Protein AF-0000000080793232 (afdb_homodimer)

Organism: Encephalitozoon cuniculi (strain GB-M1) (NCBI:txid284813)

InterPro domains:
  IPR002347 Short-chain dehydrogenase/reductase SDR [PF00106] (10-170)
  IPR002347 Short-chain dehydrogenase/reductase SDR [PR00081] (10-27)
  IPR002347 Short-chain dehydrogenase/reductase SDR [PR00081] (66-77)
  IPR002347 Short-chain dehydrogenase/reductase SDR [PR00081] (133-152)
  IPR020904 Short-chain dehydrogenase/reductase, conserved site [PS00061] (120-148)
  IPR036291 NAD(P)-binding domain superfamily [SSF51735] (4-227)

Foldseek 3Di:
DDFDQLAAFEEEFEPLQFFLNVLLVVVSVVSHHQYEYEEQDPRNDDDPSYDYDRDDQLVDDDQDPDAGAEYELEDAAFPEQAAPVRDDPVRLVSRCCTLAVSLVCCVVRHHYQEYEYEAALLCLDAAHRGRSNNVSRVVVVVVLVVCVVVPRHYAYEHEYAAPTPRHPQWDDPPHHHSNVVSVVRVVCNNVSHRYYYVVNVSVVVSVVLVVDDPVVNVVVSVVVCCVGNVPPPPVD/DDADQLAAFEEEFEPLQFFLNVLLVVVSVVSHHQYEYEEQDPRNDDDPSYDYDRDDQLVDDDQDPDAGAEYELEDAAFPEQAAPVRDDPVRLVSRCCTLAVSLVCCVVRHHYQEYEYEAALLCLDAAHRGRSNNVSRVVVVVVLVVCVVVPRHYAYEHEYAAPTPRHPQWDDPPHHHSNVVSVVRSVCNNVSHRYYYVVNVSVVVSVVLVVDDPVVNVVVSVVVCCVGNVPPPPVD

pLDDT: mean 91.76, std 12.36, range [26.23, 98.94]

Nearest PDB structures (foldseek):
  8g93-assembly1_B  TM=8.565E-01  e=2.457E-15  Canis lupus familiaris
  4nbt-assembly1_D  TM=8.460E-01  e=1.027E-12  Acholeplasma laidlawii PG-8A
  2dtd-assembly1_A  TM=7.980E-01  e=2.150E-10  Thermoplasma acidophilum
  4hxy-assembly1_A  TM=6.894E-01  e=1.545E-08  Streptomyces sp. HK803
  6jh7-assembly1_B-2  TM=6.303E-01  e=7.923E-08  Microcystis aeruginosa FACHB-905 = DIANCHI905

Solvent-accessible surface area (backbone atoms only — not comparable to full-atom values): 24377 Å² total; per-residue (Å²): 102,73,63,46,72,50,56,76,32,36,32,37,30,31,37,27,59,48,54,46,28,26,35,35,49,54,52,39,45,74,48,43,19,36,34,39,30,33,23,63,59,73,81,73,74,89,50,95,47,49,47,75,44,75,41,50,66,83,84,44,82,79,88,56,82,66,70,25,50,31,35,38,48,46,49,65,65,59,93,46,87,44,47,72,88,74,51,51,69,66,58,55,49,52,40,45,42,36,42,40,48,44,55,53,47,48,69,71,60,42,50,60,67,29,44,32,41,56,56,34,55,47,29,70,49,34,38,60,26,34,22,68,50,13,8,33,31,16,21,51,54,23,28,50,44,5,40,44,67,65,67,47,54,49,29,39,34,22,40,51,57,49,70,34,78,65,53,66,83,52,63,55,97,72,49,35,56,30,55,59,53,25,54,49,52,52,50,35,45,35,67,18,46,53,66,46,43,42,64,59,66,54,50,60,49,50,29,50,51,62,62,41,56,66,72,58,41,53,50,51,50,52,51,52,44,50,66,38,56,52,73,62,66,67,81,104,102,72,62,47,71,51,57,76,31,36,33,37,30,33,37,27,61,48,53,45,28,27,35,36,49,54,53,40,45,74,49,42,19,37,34,39,30,33,22,64,60,73,81,73,74,88,53,96,47,50,47,76,43,74,42,51,67,82,82,44,83,79,90,56,82,66,70,24,49,31,35,39,48,46,47,63,67,60,93,45,87,45,46,73,88,74,50,51,70,68,57,55,50,51,40,45,43,37,43,39,48,44,55,54,46,47,68,72,60,42,50,58,65,31,43,32,40,56,57,33,54,47,29,71,50,34,39,61,26,34,24,68,50,14,9,32,33,17,19,51,53,23,28,48,45,5,40,45,67,65,67,48,56,49,29,39,35,23,40,52,58,48,70,36,78,68,53,66,83,52,64,56,98,73,50,33,56,31,56,59,53,25,53,49,52,52,50,34,44,36,66,18,45,53,66,43,43,42,64,60,67,54,50,61,49,50,28,52,50,62,62,41,57,66,71,57,41,52,52,51,50,53,50,50,43,48,68,38,56,51,72,62,67,69,81,105

Structure (mmCIF, N/CA/C/O backbone):
data_AF-0000000080793232-model_v1
#
loop_
_entity.id
_entity.type
_entity.pdbx_description
1 polymer 'Putative OXIDOREDUCTASE OF THE SHORT CHAIN DEHYDROGENASE/REDUCTASE FAMILY'
#
loop_
_atom_site.group_PDB
_atom_site.id
_atom_site.type_symbol
_atom_site.label_atom_id
_atom_site.label_alt_id
_atom_site.label_comp_id
_atom_site.label_asym_id
_atom_site.label_entity_id
_atom_site.label_seq_id
_atom_site.pdbx_PDB_ins_code
_atom_site.Cartn_x
_atom_site.Cartn_y
_atom_site.Cartn_z
_atom_site.occupancy
_atom_site.B_iso_or_equiv
_atom_site.auth_seq_id
_atom_site.auth_comp_id
_atom_site.auth_asym_id
_atom_site.auth_atom_id
_atom_site.pdbx_PDB_model_num
ATOM 1 N N . MET A 1 1 ? -6.949 -24.016 1.06 1 70.25 1 MET A N 1
ATOM 2 C CA . MET A 1 1 ? -7.164 -23.75 -0.358 1 70.25 1 MET A CA 1
ATOM 3 C C . MET A 1 1 ? -7.043 -25.016 -1.183 1 70.25 1 MET A C 1
ATOM 5 O O . MET A 1 1 ? -6.512 -26.031 -0.705 1 70.25 1 MET A O 1
ATOM 9 N N . ALA A 1 2 ? -7.566 -24.938 -2.381 1 77.44 2 ALA A N 1
ATOM 10 C CA . ALA A 1 2 ? -7.594 -26.141 -3.215 1 77.44 2 ALA A CA 1
ATOM 11 C C . ALA A 1 2 ? -6.184 -26.531 -3.66 1 77.44 2 ALA A C 1
ATOM 13 O O . ALA A 1 2 ? -5.371 -25.672 -3.988 1 77.44 2 ALA A O 1
ATOM 14 N N . LYS A 1 3 ? -5.93 -27.75 -3.451 1 87.12 3 LYS A N 1
ATOM 15 C CA . LYS A 1 3 ? -4.695 -28.281 -4.02 1 87.12 3 LYS A CA 1
ATOM 16 C C . LYS A 1 3 ? -4.742 -28.281 -5.543 1 87.12 3 LYS A C 1
ATOM 18 O O . LYS A 1 3 ? -5.812 -28.422 -6.137 1 87.12 3 LYS A O 1
ATOM 23 N N . ILE A 1 4 ? -3.605 -28.016 -6.121 1 92.38 4 ILE A N 1
ATOM 24 C CA . ILE A 1 4 ? -3.549 -27.938 -7.578 1 92.38 4 ILE A CA 1
ATOM 25 C C . ILE A 1 4 ? -2.496 -28.922 -8.102 1 92.38 4 ILE A C 1
ATOM 27 O O . ILE A 1 4 ? -1.393 -29 -7.555 1 92.38 4 ILE A O 1
ATOM 31 N N . ASN A 1 5 ? -2.912 -29.688 -8.984 1 95.25 5 ASN A N 1
ATOM 32 C CA . ASN A 1 5 ? -1.962 -30.391 -9.844 1 95.25 5 ASN A CA 1
ATOM 33 C C . ASN A 1 5 ? -1.658 -29.609 -11.109 1 95.25 5 ASN A C 1
ATOM 35 O O . ASN A 1 5 ? -2.561 -29.328 -11.898 1 95.25 5 ASN A O 1
ATOM 39 N N . PHE A 1 6 ? -0.386 -29.328 -11.336 1 97.88 6 PHE A N 1
ATOM 40 C CA . PHE A 1 6 ? -0.015 -28.391 -12.391 1 97.88 6 PHE A CA 1
ATOM 41 C C . PHE A 1 6 ? -0.109 -29.047 -13.766 1 97.88 6 PHE A C 1
ATOM 43 O O . PHE A 1 6 ? -0.155 -28.359 -14.781 1 97.88 6 PHE A O 1
ATOM 50 N N . ALA A 1 7 ? -0.011 -30.406 -13.758 1 97.62 7 ALA A N 1
ATOM 51 C CA . ALA A 1 7 ? -0.054 -31.078 -15.047 1 97.62 7 ALA A CA 1
ATOM 52 C C . ALA A 1 7 ? -1.317 -30.719 -15.82 1 97.62 7 ALA A C 1
ATOM 54 O O . ALA A 1 7 ? -2.432 -30.891 -15.32 1 97.62 7 ALA A O 1
ATOM 55 N N . GLY A 1 8 ? -1.143 -30.156 -17 1 97.94 8 GLY A N 1
ATOM 56 C CA . GLY A 1 8 ? -2.256 -29.828 -17.891 1 97.94 8 GLY A CA 1
ATOM 57 C C . GLY A 1 8 ? -2.916 -28.516 -17.547 1 97.94 8 GLY A C 1
ATOM 58 O O . GLY A 1 8 ? -3.91 -28.125 -18.172 1 97.94 8 GLY A O 1
ATOM 59 N N . THR A 1 9 ? -2.42 -27.781 -16.562 1 98.12 9 THR A N 1
ATOM 60 C CA . THR A 1 9 ? -2.992 -26.5 -16.172 1 98.12 9 THR A CA 1
ATOM 61 C C . THR A 1 9 ? -2.447 -25.375 -17.047 1 98.12 9 THR A C 1
ATOM 63 O O . THR A 1 9 ? -1.353 -25.484 -17.609 1 98.12 9 THR A O 1
ATOM 66 N N . THR A 1 10 ? -3.232 -24.328 -17.266 1 98.62 10 THR A N 1
ATOM 67 C CA . THR A 1 10 ? -2.814 -23.109 -17.938 1 98.62 10 THR A CA 1
ATOM 68 C C . THR A 1 10 ? -2.436 -22.031 -16.938 1 98.62 10 THR A C 1
ATOM 70 O O . THR A 1 10 ? -3.246 -21.656 -16.078 1 98.62 10 THR A O 1
ATOM 73 N N . VAL A 1 11 ? -1.214 -21.547 -17.031 1 98.81 11 VAL A N 1
ATOM 74 C CA . VAL A 1 11 ? -0.696 -20.625 -16.031 1 98.81 11 VAL A CA 1
ATOM 75 C C . VAL A 1 11 ? -0.199 -19.344 -16.719 1 98.81 11 VAL A C 1
ATOM 77 O O . VAL A 1 11 ? 0.45 -19.422 -17.766 1 98.81 11 VAL A O 1
ATOM 80 N N . CYS A 1 12 ? -0.581 -18.188 -16.188 1 98.69 12 CYS A N 1
ATOM 81 C CA . CYS A 1 12 ? -0.038 -16.906 -16.578 1 98.69 12 CYS A CA 1
ATOM 82 C C . CYS A 1 12 ? 1.085 -16.469 -15.648 1 98.69 12 CYS A C 1
ATOM 84 O O . CYS A 1 12 ? 0.929 -16.5 -14.422 1 98.69 12 CYS A O 1
ATOM 86 N N . VAL A 1 13 ? 2.227 -16.125 -16.203 1 98.75 13 VAL A N 1
ATOM 87 C CA . VAL A 1 13 ? 3.346 -15.617 -15.422 1 98.75 13 VAL A CA 1
ATOM 88 C C . VAL A 1 13 ? 3.791 -14.266 -15.984 1 98.75 13 VAL A C 1
ATOM 90 O O . VAL A 1 13 ? 4.199 -14.172 -17.141 1 98.75 13 VAL A O 1
ATOM 93 N N . THR A 1 14 ? 3.709 -13.227 -15.195 1 98.44 14 THR A N 1
ATOM 94 C CA . THR A 1 14 ? 4.281 -11.953 -15.609 1 98.44 14 THR A CA 1
ATOM 95 C C . THR A 1 14 ? 5.746 -11.859 -15.203 1 98.44 14 THR A C 1
ATOM 97 O O . THR A 1 14 ? 6.137 -12.344 -14.141 1 98.44 14 THR A O 1
ATOM 100 N N . GLY A 1 15 ? 6.543 -11.172 -16.016 1 96.12 15 GLY A N 1
ATOM 101 C CA . GLY A 1 15 ? 7.96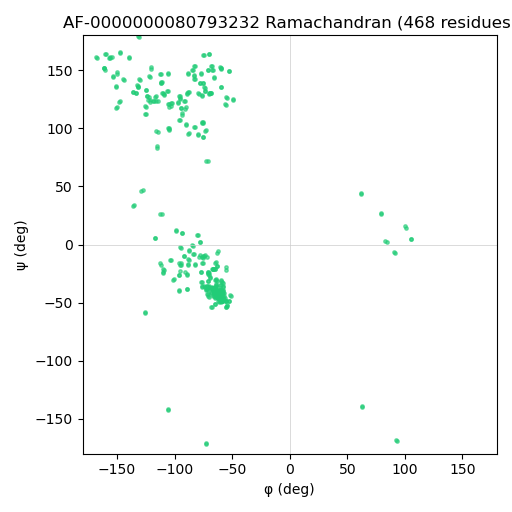9 -11.086 -15.734 1 96.12 15 GLY A CA 1
ATOM 102 C C . GLY A 1 15 ? 8.664 -12.438 -15.758 1 96.12 15 GLY A C 1
ATOM 103 O O . GLY A 1 15 ? 9.453 -12.75 -14.859 1 96.12 15 GLY A O 1
ATOM 104 N N . GLY A 1 16 ? 8.367 -13.234 -16.703 1 94.62 16 GLY A N 1
ATOM 105 C CA . GLY A 1 16 ? 8.844 -14.609 -16.703 1 94.62 16 GLY A CA 1
ATOM 106 C C . GLY A 1 16 ? 10.062 -14.812 -17.578 1 94.62 16 GLY A C 1
ATOM 107 O O . GLY A 1 16 ? 10.445 -15.953 -17.875 1 94.62 16 GLY A O 1
ATOM 108 N N . SER A 1 17 ? 10.703 -13.68 -18.031 1 93.25 17 SER A N 1
ATOM 109 C CA . SER A 1 17 ? 11.812 -13.797 -18.969 1 93.25 17 SER A CA 1
ATOM 110 C C . SER A 1 17 ? 13.156 -13.797 -18.25 1 93.25 17 SER A C 1
ATOM 112 O O . SER A 1 17 ? 14.18 -14.156 -18.844 1 93.25 17 SER A O 1
ATOM 114 N N . LYS A 1 18 ? 13.219 -13.359 -17.016 1 92.94 18 LYS A N 1
ATOM 115 C CA . LYS A 1 18 ? 14.453 -13.328 -16.25 1 92.94 18 LYS A CA 1
ATOM 116 C C . LYS A 1 18 ? 14.195 -13.57 -14.766 1 92.94 18 LYS A C 1
ATOM 118 O O . LYS A 1 18 ? 13.039 -13.609 -14.328 1 92.94 18 LYS A O 1
ATOM 123 N N . GLY A 1 19 ? 15.242 -13.852 -14.047 1 94.19 19 GLY A N 1
ATOM 124 C CA . GLY A 1 19 ? 15.195 -13.898 -12.602 1 94.19 19 GLY A CA 1
ATOM 125 C C . GLY A 1 19 ? 14.266 -14.969 -12.062 1 94.19 19 GLY A C 1
ATOM 126 O O . GLY A 1 19 ? 14.297 -16.109 -12.531 1 94.19 19 GLY A O 1
ATOM 127 N N . LEU A 1 20 ? 13.523 -14.648 -11.031 1 97 20 LEU A N 1
ATOM 128 C CA . LEU A 1 20 ? 12.617 -15.578 -10.375 1 97 20 LEU A CA 1
ATOM 129 C C . LEU A 1 20 ? 11.523 -16.031 -11.328 1 97 20 LEU A C 1
ATOM 131 O O . LEU A 1 20 ? 11.164 -17.219 -11.352 1 97 20 LEU A O 1
ATOM 135 N N . GLY A 1 21 ? 11.008 -15.133 -12.148 1 97.94 21 GLY A N 1
ATOM 136 C CA . GLY A 1 21 ? 9.953 -15.477 -13.094 1 97.94 21 GLY A CA 1
ATOM 137 C C . GLY A 1 21 ? 10.375 -16.547 -14.094 1 97.94 21 GLY A C 1
ATOM 138 O O . GLY A 1 21 ? 9.586 -17.422 -14.438 1 97.94 21 GLY A O 1
ATOM 139 N N . LEU A 1 22 ? 11.594 -16.406 -14.516 1 97.69 22 LEU A N 1
ATOM 140 C CA . LEU A 1 22 ? 12.117 -17.406 -15.445 1 97.69 22 LEU A CA 1
ATOM 141 C C . LEU A 1 22 ? 12.18 -18.781 -14.789 1 97.69 22 LEU A C 1
ATOM 143 O O . LEU A 1 22 ? 11.781 -19.781 -15.398 1 97.69 22 LEU A O 1
ATOM 147 N N . GLU A 1 23 ? 12.664 -18.812 -13.562 1 98.38 23 GLU A N 1
ATOM 148 C CA . GLU A 1 23 ? 12.75 -20.094 -12.852 1 98.38 23 GLU A CA 1
ATOM 149 C C . GLU A 1 23 ? 11.359 -20.672 -12.586 1 98.38 23 GLU A C 1
ATOM 151 O O . GLU A 1 23 ? 11.164 -21.891 -12.68 1 98.38 23 GLU A O 1
ATOM 156 N N . ILE A 1 24 ? 10.375 -19.844 -12.273 1 98.75 24 ILE A N 1
ATOM 157 C CA . ILE A 1 24 ? 9 -20.281 -12.086 1 98.75 24 ILE A CA 1
ATOM 158 C C . ILE A 1 24 ? 8.477 -20.906 -13.383 1 98.75 24 ILE A C 1
ATOM 160 O O . ILE A 1 24 ? 7.887 -21.984 -13.367 1 98.75 24 ILE A O 1
ATOM 164 N N . THR A 1 25 ? 8.734 -20.203 -14.484 1 98.69 25 THR A N 1
ATOM 165 C CA . THR A 1 25 ? 8.273 -20.672 -15.789 1 98.69 25 THR A CA 1
ATOM 166 C C . THR A 1 25 ? 8.859 -22.047 -16.109 1 98.69 25 THR A C 1
ATOM 168 O O . THR A 1 25 ? 8.133 -22.953 -16.484 1 98.69 25 THR A O 1
ATOM 171 N N . LYS A 1 26 ? 10.188 -22.188 -15.945 1 98.69 26 LYS A N 1
ATOM 172 C CA . LYS A 1 26 ? 10.859 -23.453 -16.219 1 98.69 26 LYS A CA 1
ATOM 173 C C . LYS A 1 26 ? 10.273 -24.578 -15.383 1 98.69 26 LYS A C 1
ATOM 175 O O . LYS A 1 26 ? 10.008 -25.672 -15.891 1 98.69 26 LYS A O 1
ATOM 180 N N . GLU A 1 27 ? 10.078 -24.312 -14.133 1 98.75 27 GLU A N 1
ATOM 181 C CA . GLU A 1 27 ? 9.578 -25.328 -13.211 1 98.75 27 GLU A CA 1
ATOM 182 C C . GLU A 1 27 ? 8.141 -25.719 -13.555 1 98.75 27 GLU A C 1
ATOM 184 O O . GLU A 1 27 ? 7.762 -26.891 -13.43 1 98.75 27 GLU A O 1
ATOM 189 N N . LEU A 1 28 ? 7.328 -24.766 -13.977 1 98.81 28 LEU A N 1
ATOM 190 C CA . LEU A 1 28 ? 5.957 -25.047 -14.383 1 98.81 28 LEU A CA 1
ATOM 191 C C . LEU A 1 28 ? 5.918 -25.969 -15.594 1 98.81 28 LEU A C 1
ATOM 193 O O . LEU A 1 28 ? 5.129 -26.922 -15.625 1 98.81 28 LEU A O 1
ATOM 197 N N . ILE A 1 29 ? 6.77 -25.688 -16.547 1 98.5 29 ILE A N 1
ATOM 198 C CA . ILE A 1 29 ? 6.84 -26.484 -17.75 1 98.5 29 ILE A CA 1
ATOM 199 C C . ILE A 1 29 ? 7.25 -27.922 -17.391 1 98.5 29 ILE A C 1
ATOM 201 O O . ILE A 1 29 ? 6.66 -28.875 -17.891 1 98.5 29 ILE A O 1
ATOM 205 N N . LYS A 1 30 ? 8.219 -28.016 -16.5 1 98.25 30 LYS A N 1
ATOM 206 C CA . LYS A 1 30 ? 8.68 -29.312 -16.031 1 98.25 30 LYS A CA 1
ATOM 207 C C . LYS A 1 30 ? 7.535 -30.094 -15.398 1 98.25 30 LYS A C 1
ATOM 209 O O . LYS A 1 30 ? 7.5 -31.328 -15.477 1 98.25 30 LYS A O 1
ATOM 214 N N . ARG A 1 31 ? 6.617 -29.406 -14.789 1 98.12 31 ARG A N 1
ATOM 215 C CA . ARG A 1 31 ? 5.5 -30.016 -14.078 1 98.12 31 ARG A CA 1
ATOM 216 C C . ARG A 1 31 ? 4.336 -30.281 -15.023 1 98.12 31 ARG A C 1
ATOM 218 O O . ARG A 1 31 ? 3.293 -30.797 -14.602 1 98.12 31 ARG A O 1
ATOM 225 N N . GLY A 1 32 ? 4.477 -29.812 -16.281 1 98.38 32 GLY A N 1
ATOM 226 C CA . GLY A 1 32 ? 3.512 -30.203 -17.312 1 98.38 32 GLY A CA 1
ATOM 227 C C . GLY A 1 32 ? 2.469 -29.125 -17.578 1 98.38 32 GLY A C 1
ATOM 228 O O . GLY A 1 32 ? 1.425 -29.406 -18.172 1 98.38 32 GLY A O 1
ATOM 229 N N . SER A 1 33 ? 2.68 -27.906 -17.125 1 98.69 33 SER A N 1
ATOM 230 C CA . SER A 1 33 ? 1.74 -26.812 -17.359 1 98.69 33 SER A CA 1
ATOM 231 C C . SER A 1 33 ? 1.939 -26.188 -18.734 1 98.69 33 SER A C 1
ATOM 233 O O . SER A 1 33 ? 3.006 -26.328 -19.328 1 98.69 33 SER A O 1
ATOM 235 N N . TYR A 1 34 ? 0.897 -25.609 -19.266 1 98.56 34 TYR A N 1
ATOM 236 C CA . TYR A 1 34 ? 0.972 -24.672 -20.375 1 98.56 34 TYR A CA 1
ATOM 237 C C . TYR A 1 34 ? 1.116 -23.25 -19.859 1 98.56 34 TYR A C 1
ATOM 239 O O . TYR A 1 34 ? 0.217 -22.719 -19.203 1 98.56 34 TYR A O 1
ATOM 247 N N . VAL A 1 35 ? 2.197 -22.609 -20.188 1 98.75 35 VAL A N 1
ATOM 248 C CA . VAL A 1 35 ? 2.547 -21.359 -19.5 1 98.75 35 VAL A CA 1
ATOM 249 C C . VAL A 1 35 ? 2.516 -20.203 -20.5 1 98.75 35 VAL A C 1
ATOM 251 O O . VAL A 1 35 ? 3.158 -20.266 -21.547 1 98.75 35 VAL A O 1
ATOM 254 N N . HIS A 1 36 ? 1.729 -19.203 -20.219 1 98.56 36 HIS A N 1
ATOM 255 C CA . HIS A 1 36 ? 1.779 -17.922 -20.906 1 98.56 36 HIS A CA 1
ATOM 256 C C . HIS A 1 36 ? 2.658 -16.922 -20.156 1 98.56 36 HIS A C 1
ATOM 258 O O . HIS A 1 36 ? 2.346 -16.547 -19.031 1 98.56 36 HIS A O 1
ATOM 264 N N . VAL A 1 37 ? 3.732 -16.5 -20.812 1 98.38 37 VAL A N 1
ATOM 265 C CA . VAL A 1 37 ? 4.703 -15.609 -20.188 1 98.38 37 VAL A CA 1
ATOM 266 C C . VAL A 1 37 ? 4.609 -14.219 -20.797 1 98.38 37 VAL A C 1
ATOM 268 O O . VAL A 1 37 ? 4.629 -14.07 -22.031 1 98.38 37 VAL A O 1
ATOM 271 N N . PHE A 1 38 ? 4.5 -13.242 -19.969 1 97.75 38 PHE A N 1
ATOM 272 C CA . PHE A 1 38 ? 4.527 -11.859 -20.422 1 97.75 38 PHE A CA 1
ATOM 273 C C . PHE A 1 38 ? 5.801 -11.164 -19.953 1 97.75 38 PHE A C 1
ATOM 275 O O . PHE A 1 38 ? 6.156 -11.242 -18.766 1 97.75 38 PHE A O 1
ATOM 282 N N . GLY A 1 39 ? 6.492 -10.531 -20.781 1 95.94 39 GLY A N 1
ATOM 283 C CA . GLY A 1 39 ? 7.715 -9.805 -20.453 1 95.94 39 GLY A CA 1
ATOM 284 C C . GLY A 1 39 ? 8.18 -8.891 -21.578 1 95.94 39 GLY A C 1
ATOM 285 O O . GLY A 1 39 ? 7.777 -9.062 -22.734 1 95.94 39 GLY A O 1
ATOM 286 N N . ARG A 1 40 ? 8.984 -7.977 -21.234 1 95.31 40 ARG A N 1
ATOM 287 C CA . ARG A 1 40 ? 9.406 -6.98 -22.219 1 95.31 40 ARG A CA 1
ATOM 288 C C . ARG A 1 40 ? 10.648 -7.438 -22.969 1 95.31 40 ARG A C 1
ATOM 290 O O . ARG A 1 40 ? 10.898 -6.992 -24.094 1 95.31 40 ARG A O 1
ATOM 297 N N . SER A 1 41 ? 11.469 -8.273 -22.391 1 95.5 41 SER A N 1
ATOM 298 C CA . SER A 1 41 ? 12.703 -8.758 -23 1 95.5 41 SER A CA 1
ATOM 299 C C . SER A 1 41 ? 12.414 -9.789 -24.094 1 95.5 41 SER A C 1
ATOM 301 O O . SER A 1 41 ? 11.297 -10.312 -24.172 1 95.5 41 SER A O 1
ATOM 303 N N . PRO A 1 42 ? 13.406 -10.039 -24.938 1 95.81 42 PRO A N 1
ATOM 304 C CA . PRO A 1 42 ? 13.211 -11.109 -25.906 1 95.81 42 PRO A CA 1
ATOM 305 C C . PRO A 1 42 ? 12.953 -12.469 -25.266 1 95.81 42 PRO A C 1
ATOM 307 O O . PRO A 1 42 ? 13.422 -12.727 -24.156 1 95.81 42 PRO A O 1
ATOM 310 N N . ARG A 1 43 ? 12.211 -13.344 -26 1 96.81 43 ARG A N 1
ATOM 311 C CA . ARG A 1 43 ? 11.922 -14.695 -25.531 1 96.81 43 ARG A CA 1
ATOM 312 C C . ARG A 1 43 ? 13.188 -15.398 -25.062 1 96.81 43 ARG A C 1
ATOM 314 O O . ARG A 1 43 ? 14.156 -15.5 -25.828 1 96.81 43 ARG A O 1
ATOM 321 N N . PRO A 1 44 ? 13.164 -15.867 -23.891 1 95.31 44 PRO A N 1
ATOM 322 C CA . PRO A 1 44 ? 14.391 -16.438 -23.344 1 95.31 44 PRO A CA 1
ATOM 323 C C . PRO A 1 44 ? 14.688 -17.828 -23.891 1 95.31 44 PRO A C 1
ATOM 325 O O . PRO A 1 44 ? 15.844 -18.25 -23.922 1 95.31 44 PRO A O 1
ATOM 328 N N . PHE A 1 45 ? 13.664 -18.625 -24.203 1 96.31 45 PHE A N 1
ATOM 329 C CA . PHE A 1 45 ? 13.82 -19.953 -24.781 1 96.31 45 PHE A CA 1
ATOM 330 C C . PHE A 1 45 ? 12.531 -20.406 -25.469 1 96.31 45 PHE A C 1
ATOM 332 O O . PHE A 1 45 ? 11.484 -19.766 -25.312 1 96.31 45 PHE A O 1
ATOM 339 N N . VAL A 1 46 ? 12.672 -21.422 -26.297 1 96.88 46 VAL A N 1
ATOM 340 C CA . VAL A 1 46 ? 11.523 -21.969 -27 1 96.88 46 VAL A CA 1
ATOM 341 C C . VAL A 1 46 ? 11.117 -23.297 -26.391 1 96.88 46 VAL A C 1
ATOM 343 O O . VAL A 1 46 ? 11.969 -24.141 -26.094 1 96.88 46 VAL A O 1
ATOM 346 N N . HIS A 1 47 ? 9.859 -23.453 -26.125 1 97.81 47 HIS A N 1
ATOM 347 C CA . HIS A 1 47 ? 9.281 -24.703 -25.672 1 97.81 47 HIS A CA 1
ATOM 348 C C . HIS A 1 47 ? 7.832 -24.844 -26.125 1 97.81 47 HIS A C 1
ATOM 350 O O . HIS A 1 47 ? 7.098 -23.859 -26.188 1 97.81 47 HIS A O 1
ATOM 356 N N . GLU A 1 48 ? 7.371 -26.031 -26.375 1 97.81 48 GLU A N 1
ATOM 357 C CA . GLU A 1 48 ? 6.027 -26.281 -26.891 1 97.81 48 GLU A CA 1
ATOM 358 C C . GLU A 1 48 ? 4.961 -25.859 -25.891 1 97.81 48 GLU A C 1
ATOM 360 O O . GLU A 1 48 ? 3.861 -25.453 -26.281 1 97.81 48 GLU A O 1
ATOM 365 N N . ASN A 1 49 ? 5.234 -25.922 -24.625 1 98.31 49 ASN A N 1
ATOM 366 C CA . ASN A 1 49 ? 4.266 -25.594 -23.578 1 98.31 49 ASN A CA 1
ATOM 367 C C . ASN A 1 49 ? 4.383 -24.125 -23.141 1 98.31 49 ASN A C 1
ATOM 369 O O . ASN A 1 49 ? 3.832 -23.75 -22.109 1 98.31 49 ASN A O 1
ATOM 373 N N . MET A 1 50 ? 5.113 -23.328 -23.828 1 98.19 50 MET A N 1
ATOM 374 C CA . MET A 1 50 ? 5.266 -21.922 -23.453 1 98.19 50 MET A CA 1
ATOM 375 C C . MET A 1 50 ? 4.809 -21 -24.578 1 98.19 50 MET A C 1
ATOM 377 O O . MET A 1 50 ? 5.223 -21.172 -25.719 1 98.19 50 MET A O 1
ATOM 381 N N . GLU A 1 51 ? 3.926 -20.172 -24.344 1 98.06 51 GLU A N 1
ATOM 382 C CA . GLU A 1 51 ? 3.596 -19.031 -25.203 1 98.06 51 GLU A CA 1
ATOM 383 C C . GLU A 1 51 ? 4.148 -17.734 -24.625 1 98.06 51 GLU A C 1
ATOM 385 O O . GLU A 1 51 ? 3.795 -17.344 -23.516 1 98.06 51 GLU A O 1
ATOM 390 N N . TYR A 1 52 ? 5.012 -17.078 -25.359 1 98 52 TYR A N 1
ATOM 391 C CA . TYR A 1 52 ? 5.66 -15.867 -24.891 1 98 52 TYR A CA 1
ATOM 392 C C . TYR A 1 52 ? 5.035 -14.633 -25.531 1 98 52 TYR A C 1
ATOM 394 O O . TYR A 1 52 ? 4.922 -14.555 -26.75 1 98 52 TYR A O 1
ATOM 402 N N . HIS A 1 53 ? 4.57 -13.789 -24.719 1 97.5 53 HIS A N 1
ATOM 403 C CA . HIS A 1 53 ? 4.031 -12.508 -25.141 1 97.5 53 HIS A CA 1
ATOM 404 C C . HIS A 1 53 ? 4.996 -11.367 -24.828 1 97.5 53 HIS A C 1
ATOM 406 O O . HIS A 1 53 ? 5.078 -10.93 -23.672 1 97.5 53 HIS A O 1
ATOM 412 N N . GLN A 1 54 ? 5.75 -10.922 -25.859 1 97.56 54 GLN A N 1
ATOM 413 C CA . GLN A 1 54 ? 6.684 -9.82 -25.641 1 97.56 54 GLN A CA 1
ATOM 414 C C . GLN A 1 54 ? 5.953 -8.484 -25.578 1 97.56 54 GLN A C 1
ATOM 416 O O . GLN A 1 54 ? 5.512 -7.965 -26.609 1 97.56 54 GLN A O 1
ATOM 421 N N . VAL A 1 55 ? 5.832 -7.945 -24.391 1 97.44 55 VAL A N 1
ATOM 422 C CA . VAL A 1 55 ? 5.059 -6.727 -24.188 1 97.44 55 VAL A CA 1
ATOM 423 C C . VAL A 1 55 ? 5.625 -5.953 -23 1 97.44 55 VAL A C 1
ATOM 425 O O . VAL A 1 55 ? 6.02 -6.551 -21.984 1 97.44 55 VAL A O 1
ATOM 428 N N . ASP A 1 56 ? 5.738 -4.676 -23.156 1 97.62 56 ASP A N 1
ATOM 429 C CA . ASP A 1 56 ? 6.109 -3.807 -22.047 1 97.62 56 ASP A CA 1
ATOM 430 C C . ASP A 1 56 ? 4.891 -3.451 -21.203 1 97.62 56 ASP A C 1
ATOM 432 O O . ASP A 1 56 ? 4.172 -2.496 -21.5 1 97.62 56 ASP A O 1
ATOM 436 N N . LEU A 1 57 ? 4.742 -4.121 -20.062 1 97.44 57 LEU A N 1
ATOM 437 C CA . LEU A 1 57 ? 3.545 -4.004 -19.234 1 97.44 57 LEU A CA 1
ATOM 438 C C . LEU A 1 57 ? 3.527 -2.678 -18.484 1 97.44 57 LEU A C 1
ATOM 440 O O . LEU A 1 57 ? 2.523 -2.326 -17.859 1 97.44 57 LEU A O 1
ATOM 444 N N . LEU A 1 58 ? 4.633 -1.96 -18.531 1 96.81 58 LEU A N 1
ATOM 445 C CA . LEU A 1 58 ? 4.617 -0.603 -18 1 96.81 58 LEU A CA 1
ATOM 446 C C . LEU A 1 58 ? 3.742 0.308 -18.859 1 96.81 58 LEU A C 1
ATOM 448 O O . LEU A 1 58 ? 3.031 1.166 -18.328 1 96.81 58 LEU A O 1
ATOM 452 N N . ASN A 1 59 ? 3.799 0.068 -20.156 1 95.12 59 ASN A N 1
ATOM 453 C CA . ASN A 1 59 ? 3.182 1.024 -21.062 1 95.12 59 ASN A CA 1
ATOM 454 C C . ASN A 1 59 ? 1.962 0.428 -21.766 1 95.12 59 ASN A C 1
ATOM 456 O O . ASN A 1 59 ? 1.14 1.159 -22.312 1 95.12 59 ASN A O 1
ATOM 460 N N . GLU A 1 60 ? 1.873 -0.906 -21.703 1 95.38 60 GLU A N 1
ATOM 461 C CA . GLU A 1 60 ? 0.815 -1.579 -22.453 1 95.38 60 GLU A CA 1
ATOM 462 C C . GLU A 1 60 ? 0.09 -2.602 -21.594 1 95.38 60 GLU A C 1
ATOM 464 O O . GLU A 1 60 ? 0.718 -3.309 -20.797 1 95.38 60 GLU A O 1
ATOM 469 N N . ARG A 1 61 ? -1.227 -2.629 -21.719 1 95.94 61 ARG A N 1
ATOM 470 C CA . ARG A 1 61 ? -2.072 -3.654 -21.109 1 95.94 61 ARG A CA 1
ATOM 471 C C . ARG A 1 61 ? -2.777 -4.48 -22.188 1 95.94 61 ARG A C 1
ATOM 473 O O . ARG A 1 61 ? -3.797 -4.055 -22.734 1 95.94 61 ARG A O 1
ATOM 480 N N . PRO A 1 62 ? -2.189 -5.598 -22.453 1 94.94 62 PRO A N 1
ATOM 481 C CA . PRO A 1 62 ? -2.783 -6.398 -23.516 1 94.94 62 PRO A CA 1
ATOM 482 C C . PRO A 1 62 ? -4.148 -6.969 -23.141 1 94.94 62 PRO A C 1
ATOM 484 O O . PRO A 1 62 ? -4.449 -7.137 -21.953 1 94.94 62 PRO A O 1
ATOM 487 N N . ASN A 1 63 ? -4.953 -7.203 -24.188 1 93.56 63 ASN A N 1
ATOM 488 C CA . ASN A 1 63 ? -6.211 -7.91 -23.969 1 93.56 63 ASN A CA 1
ATOM 489 C C . ASN A 1 63 ? -5.98 -9.406 -23.766 1 93.56 63 ASN A C 1
ATOM 491 O O . ASN A 1 63 ? -5.664 -10.125 -24.703 1 93.56 63 ASN A O 1
ATOM 495 N N . ILE A 1 64 ? -6.094 -9.875 -22.562 1 93.5 64 ILE A N 1
ATOM 496 C CA . ILE A 1 64 ? -5.902 -11.281 -22.219 1 93.5 64 ILE A CA 1
ATOM 497 C C . ILE A 1 64 ? -7.258 -11.984 -22.172 1 93.5 64 ILE A C 1
ATOM 499 O O . ILE A 1 64 ? -8.039 -11.797 -21.234 1 93.5 64 ILE A O 1
ATOM 503 N N . THR A 1 65 ? -7.574 -12.789 -23.109 1 92.56 65 THR A N 1
ATOM 504 C CA . THR A 1 65 ? -8.891 -13.398 -23.25 1 92.56 65 THR A CA 1
ATOM 505 C C . THR A 1 65 ? -8.859 -14.852 -22.797 1 92.56 65 THR A C 1
A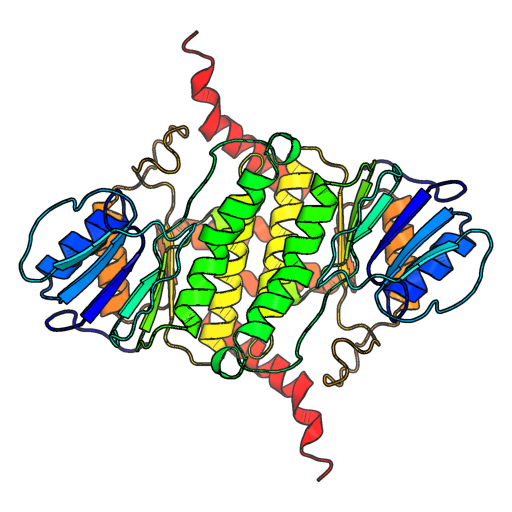TOM 507 O O . THR A 1 65 ? -9.906 -15.469 -22.578 1 92.56 65 THR A O 1
ATOM 510 N N . ILE A 1 66 ? -7.688 -15.359 -22.641 1 92.38 66 ILE A N 1
ATOM 511 C CA . ILE A 1 66 ? -7.516 -16.75 -22.234 1 92.38 66 ILE A CA 1
ATOM 512 C C . ILE A 1 66 ? -7.805 -16.891 -20.734 1 92.38 66 ILE A C 1
ATOM 514 O O . ILE A 1 66 ? -7.277 -16.141 -19.922 1 92.38 66 ILE A O 1
ATOM 518 N N . PRO A 1 67 ? -8.672 -17.844 -20.422 1 97.12 67 PRO A N 1
ATOM 519 C CA . PRO A 1 67 ? -8.82 -18.141 -19 1 97.12 67 PRO A CA 1
ATOM 520 C C . PRO A 1 67 ? -7.641 -18.938 -18.438 1 97.12 67 PRO A C 1
ATOM 522 O O . PRO A 1 67 ? -7.113 -19.828 -19.125 1 97.12 67 PRO A O 1
ATOM 525 N N . PHE A 1 68 ? -7.191 -18.625 -17.266 1 98.5 68 PHE A N 1
ATOM 526 C CA . PHE A 1 68 ? -6.078 -19.328 -16.641 1 98.5 68 PHE A CA 1
ATOM 527 C C . PHE A 1 68 ? -6.551 -20.109 -15.422 1 98.5 68 PHE A C 1
ATOM 529 O O . PHE A 1 68 ? -7.512 -19.719 -14.758 1 98.5 68 PHE A O 1
ATOM 536 N N . ASP A 1 69 ? -5.926 -21.203 -15.203 1 98.31 69 ASP A N 1
ATOM 537 C CA . ASP A 1 69 ? -6.105 -21.859 -13.914 1 98.31 69 ASP A CA 1
ATOM 538 C C . ASP A 1 69 ? -5.422 -21.078 -12.789 1 98.31 69 ASP A C 1
ATOM 540 O O . ASP A 1 69 ? -5.98 -20.938 -11.703 1 98.31 69 ASP A O 1
ATOM 544 N N . VAL A 1 70 ? -4.238 -20.609 -13.055 1 98.56 70 VAL A N 1
ATOM 545 C CA . VAL A 1 70 ? -3.447 -19.875 -12.078 1 98.56 70 VAL A CA 1
ATOM 546 C C . VAL A 1 70 ? -2.812 -18.656 -12.734 1 98.56 70 VAL A C 1
ATOM 548 O O . VAL A 1 70 ? -2.289 -18.75 -13.852 1 98.56 70 VAL A O 1
ATOM 551 N N . VAL A 1 71 ? -2.939 -17.547 -12.141 1 98.69 71 VAL A N 1
ATOM 552 C CA . VAL A 1 71 ? -2.15 -16.359 -12.477 1 98.69 71 VAL A CA 1
ATOM 553 C C . VAL A 1 71 ? -1.084 -16.125 -11.414 1 98.69 71 VAL A C 1
ATOM 555 O O . VAL A 1 71 ? -1.398 -16.016 -10.227 1 98.69 71 VAL A O 1
ATOM 558 N N . ILE A 1 72 ? 0.162 -16.125 -11.836 1 98.88 72 ILE A N 1
ATOM 559 C CA . ILE A 1 72 ? 1.272 -15.773 -10.953 1 98.88 72 ILE A CA 1
ATOM 560 C C . ILE A 1 72 ? 1.777 -14.375 -11.297 1 98.88 72 ILE A C 1
ATOM 562 O O . ILE A 1 72 ? 2.496 -14.188 -12.289 1 98.88 72 ILE A O 1
ATOM 566 N N . SER A 1 73 ? 1.334 -13.422 -10.516 1 98.69 73 SER A N 1
ATOM 567 C CA . SER A 1 73 ? 1.758 -12.031 -10.648 1 98.69 73 SER A CA 1
ATOM 568 C C . SER A 1 73 ? 3.125 -11.805 -10.016 1 98.69 73 SER A C 1
ATOM 570 O O . SER A 1 73 ? 3.215 -11.477 -8.828 1 98.69 73 SER A O 1
ATOM 572 N N . ASN A 1 74 ? 4.141 -11.883 -10.828 1 98.06 74 ASN A N 1
ATOM 573 C CA . ASN A 1 74 ? 5.512 -11.914 -10.328 1 98.06 74 ASN A CA 1
ATOM 574 C C . ASN A 1 74 ? 6.254 -10.617 -10.648 1 98.06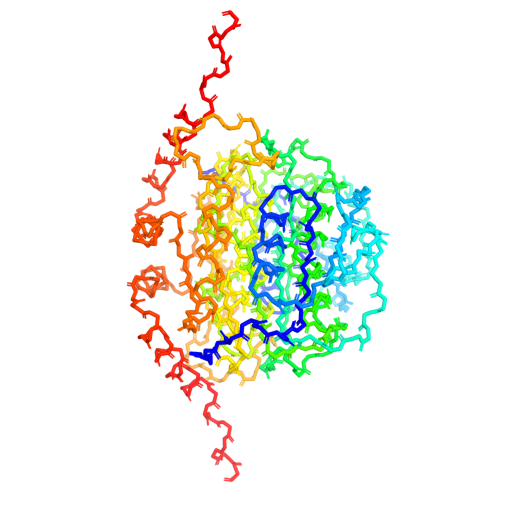 74 ASN A C 1
ATOM 576 O O . ASN A 1 74 ? 7.234 -10.281 -9.984 1 98.06 74 ASN A O 1
ATOM 580 N N . LEU A 1 75 ? 5.762 -9.906 -11.633 1 96.25 75 LEU A N 1
ATOM 581 C CA . LEU A 1 75 ? 6.496 -8.75 -12.117 1 96.25 75 LEU A CA 1
ATOM 582 C C . LEU A 1 75 ? 6.508 -7.633 -11.078 1 96.25 75 LEU A C 1
ATOM 584 O O . LEU A 1 75 ? 5.473 -7.316 -10.484 1 96.25 75 LEU A O 1
ATOM 588 N N . GLY A 1 76 ? 7.582 -7.098 -10.773 1 94.88 76 GLY A N 1
ATOM 589 C CA . GLY A 1 76 ? 7.852 -5.938 -9.93 1 94.88 76 GLY A CA 1
ATOM 590 C C . GLY A 1 76 ? 9.172 -5.262 -10.258 1 94.88 76 GLY A C 1
ATOM 591 O O . GLY A 1 76 ? 10.031 -5.852 -10.914 1 94.88 76 GLY A O 1
ATOM 592 N N . THR A 1 77 ? 9.289 -4.023 -9.836 1 94.62 77 THR A N 1
ATOM 593 C CA . THR A 1 77 ? 10.523 -3.305 -10.125 1 94.62 77 THR A CA 1
ATOM 594 C C . THR A 1 77 ? 10.953 -2.463 -8.922 1 94.62 77 THR A C 1
ATOM 596 O O . THR A 1 77 ? 10.172 -2.248 -7.996 1 94.62 77 THR A O 1
ATOM 599 N N . SER A 1 78 ? 12.164 -2.102 -8.898 1 93.94 78 SER A N 1
ATOM 600 C CA . SER A 1 78 ? 12.766 -1.185 -7.938 1 93.94 78 SER A CA 1
ATOM 601 C C . SER A 1 78 ? 13.836 -0.32 -8.594 1 93.94 78 SER A C 1
ATOM 603 O O . SER A 1 78 ? 14.578 -0.791 -9.461 1 93.94 78 SER A O 1
ATOM 605 N N . VAL A 1 79 ? 13.906 0.901 -8.211 1 92.5 79 VAL A N 1
ATOM 606 C CA . VAL A 1 79 ? 14.922 1.786 -8.758 1 92.5 79 VAL A CA 1
ATOM 607 C C . VAL A 1 79 ? 16.234 1.612 -7.988 1 92.5 79 VAL A C 1
ATOM 609 O O . VAL A 1 79 ? 17.234 2.262 -8.297 1 92.5 79 VAL A O 1
ATOM 612 N N . GLY A 1 80 ? 16.219 0.736 -6.98 1 89.62 80 GLY A N 1
ATOM 613 C CA . GLY A 1 80 ? 17.406 0.568 -6.148 1 89.62 80 GLY A CA 1
ATOM 614 C C . GLY A 1 80 ? 17.391 1.454 -4.918 1 89.62 80 GLY A C 1
ATOM 615 O O . GLY A 1 80 ? 16.344 1.974 -4.527 1 89.62 80 GLY A O 1
ATOM 616 N N . ASN A 1 81 ? 18.547 1.514 -4.273 1 91.06 81 ASN A N 1
ATOM 617 C CA . ASN A 1 81 ? 18.688 2.33 -3.072 1 91.06 81 ASN A CA 1
ATOM 618 C C . ASN A 1 81 ? 18.734 3.818 -3.406 1 91.06 81 ASN A C 1
ATOM 620 O O . ASN A 1 81 ? 19.781 4.34 -3.805 1 91.06 81 ASN A O 1
ATOM 624 N N . LYS A 1 82 ? 17.625 4.418 -3.268 1 95.38 82 LYS A N 1
ATOM 625 C CA . LYS A 1 82 ? 17.453 5.828 -3.607 1 95.38 82 LYS A CA 1
ATOM 626 C C . LYS A 1 82 ? 16.422 6.484 -2.688 1 95.38 82 LYS A C 1
ATOM 628 O O . LYS A 1 82 ? 15.297 6 -2.555 1 95.38 82 LYS A O 1
ATOM 633 N N . LYS A 1 83 ? 16.828 7.578 -1.983 1 97.31 83 LYS A N 1
ATOM 634 C CA . LYS A 1 83 ? 15.891 8.305 -1.135 1 97.31 83 LYS A CA 1
ATOM 635 C C . LYS A 1 83 ? 14.719 8.836 -1.95 1 97.31 83 LYS A C 1
ATOM 637 O O . LYS A 1 83 ? 14.875 9.172 -3.127 1 97.31 83 LYS A O 1
ATOM 642 N N . PHE A 1 84 ? 13.57 8.984 -1.31 1 98.44 84 PHE A N 1
ATOM 643 C CA . PHE A 1 84 ? 12.359 9.422 -1.988 1 98.44 84 PHE A CA 1
ATOM 644 C C . PHE A 1 84 ? 12.562 10.789 -2.639 1 98.44 84 PHE A C 1
ATOM 646 O O . PHE A 1 84 ? 12.18 10.992 -3.791 1 98.44 84 PHE A O 1
ATOM 653 N N . ASP A 1 85 ? 13.258 11.672 -1.924 1 97.62 85 ASP A N 1
ATOM 654 C CA . ASP A 1 85 ? 13.461 13.031 -2.418 1 97.62 85 ASP A CA 1
ATOM 655 C C . ASP A 1 85 ? 14.359 13.039 -3.656 1 97.62 85 ASP A C 1
ATOM 657 O O . ASP A 1 85 ? 14.273 13.945 -4.48 1 97.62 85 ASP A O 1
ATOM 661 N N . ASP A 1 86 ? 15.125 12.016 -3.836 1 97.81 86 ASP A N 1
ATOM 662 C CA . ASP A 1 86 ? 16.062 11.93 -4.953 1 97.81 86 ASP A CA 1
ATOM 663 C C . ASP A 1 86 ? 15.414 11.25 -6.156 1 97.81 86 ASP A C 1
ATOM 665 O O . ASP A 1 86 ? 16 11.219 -7.246 1 97.81 86 ASP A O 1
ATOM 669 N N . MET A 1 87 ? 14.289 10.695 -5.992 1 97.88 87 MET A N 1
ATOM 670 C CA . MET A 1 87 ? 13.594 10.031 -7.094 1 97.88 87 MET A CA 1
ATOM 671 C C . MET A 1 87 ? 12.914 11.055 -8 1 97.88 87 MET A C 1
ATOM 673 O O . MET A 1 87 ? 12.344 12.039 -7.527 1 97.88 87 MET A O 1
ATOM 677 N N . GLU A 1 88 ? 13.016 10.781 -9.289 1 97.94 88 GLU A N 1
ATOM 678 C CA . GLU A 1 88 ? 12.18 11.531 -10.219 1 97.94 88 GLU A CA 1
ATOM 679 C C . GLU A 1 88 ? 10.719 11.125 -10.094 1 97.94 88 GLU A C 1
ATOM 681 O O . GLU A 1 88 ? 10.406 9.984 -9.742 1 97.94 88 GLU A O 1
ATOM 686 N N . TYR A 1 89 ? 9.836 12.07 -10.383 1 97.94 89 TYR A N 1
ATOM 687 C CA . TYR A 1 89 ? 8.414 11.773 -10.297 1 97.94 89 TYR A CA 1
ATOM 688 C C . TYR A 1 89 ? 8.039 10.602 -11.203 1 97.94 89 TYR A C 1
ATOM 690 O O . TYR A 1 89 ? 7.223 9.758 -10.836 1 97.94 89 TYR A O 1
ATOM 698 N N . ALA A 1 90 ? 8.656 10.578 -12.391 1 97.88 90 ALA A N 1
ATOM 699 C CA . ALA A 1 90 ? 8.391 9.484 -13.32 1 97.88 90 ALA A CA 1
ATOM 700 C C . ALA A 1 90 ? 8.781 8.141 -12.711 1 97.88 90 ALA A C 1
ATOM 702 O O . ALA A 1 90 ? 8.102 7.133 -12.93 1 97.88 90 ALA A O 1
ATOM 703 N N . GLU A 1 91 ? 9.875 8.07 -11.969 1 98.06 91 GLU A N 1
ATOM 704 C CA . GLU A 1 91 ? 10.297 6.844 -11.297 1 98.06 91 GLU A CA 1
ATOM 705 C C . GLU A 1 91 ? 9.266 6.402 -10.266 1 98.06 91 GLU A C 1
ATOM 707 O O . GLU A 1 91 ? 8.945 5.211 -10.164 1 98.06 91 GLU A O 1
ATOM 712 N N . VAL A 1 92 ? 8.773 7.379 -9.508 1 98.69 92 VAL A N 1
ATOM 713 C CA . VAL A 1 92 ? 7.758 7.117 -8.492 1 98.69 92 VAL A CA 1
ATOM 714 C C . VAL A 1 92 ? 6.52 6.504 -9.141 1 98.69 92 VAL A C 1
ATOM 716 O O . VAL A 1 92 ? 6.055 5.441 -8.719 1 98.69 92 VAL A O 1
ATOM 719 N N . MET A 1 93 ? 6.07 7.09 -10.188 1 98.31 93 MET A N 1
ATOM 720 C CA . MET A 1 93 ? 4.828 6.672 -10.836 1 98.31 93 MET A CA 1
ATOM 721 C C . MET A 1 93 ? 5.02 5.352 -11.578 1 98.31 93 MET A C 1
ATOM 723 O O . MET A 1 93 ? 4.109 4.523 -11.617 1 98.31 93 MET A O 1
ATOM 727 N N . ASP A 1 94 ? 6.176 5.184 -12.203 1 98.12 94 ASP A N 1
ATOM 728 C CA . ASP A 1 94 ? 6.457 3.924 -12.883 1 98.12 94 ASP A CA 1
ATOM 729 C C . ASP A 1 94 ? 6.438 2.754 -11.906 1 98.12 94 ASP A C 1
ATOM 731 O O . ASP A 1 94 ? 5.914 1.683 -12.219 1 98.12 94 ASP A O 1
ATOM 735 N N . MET A 1 95 ? 6.977 2.918 -10.742 1 98.31 95 MET A N 1
ATOM 736 C CA . MET A 1 95 ? 6.965 1.86 -9.734 1 98.31 95 MET A CA 1
ATOM 737 C C . MET A 1 95 ? 5.543 1.575 -9.266 1 98.31 95 MET A C 1
ATOM 739 O O . MET A 1 95 ? 5.18 0.42 -9.031 1 98.31 95 MET A O 1
ATOM 743 N N . LEU A 1 96 ? 4.77 2.658 -9.086 1 98.69 96 LEU A N 1
ATOM 744 C CA . LEU A 1 96 ? 3.373 2.447 -8.727 1 98.69 96 LEU A CA 1
ATOM 745 C C . LEU A 1 96 ? 2.645 1.654 -9.805 1 98.69 96 LEU A C 1
ATOM 747 O O . LEU A 1 96 ? 1.873 0.744 -9.5 1 98.69 96 LEU A O 1
ATOM 751 N N . ARG A 1 97 ? 2.896 1.965 -11.031 1 98.12 97 ARG A N 1
ATOM 752 C CA . ARG A 1 97 ? 2.229 1.342 -12.164 1 98.12 97 ARG A CA 1
ATOM 753 C C . ARG A 1 97 ? 2.566 -0.143 -12.25 1 98.12 97 ARG A C 1
ATOM 755 O O . ARG A 1 97 ? 1.682 -0.975 -12.469 1 98.12 97 ARG A O 1
ATOM 762 N N . LEU A 1 98 ? 3.754 -0.456 -12.008 1 98.12 98 LEU A N 1
ATOM 763 C CA . LEU A 1 98 ? 4.184 -1.835 -12.211 1 98.12 98 LEU A CA 1
ATOM 764 C C . LEU A 1 98 ? 3.971 -2.66 -10.945 1 98.12 98 LEU A C 1
ATOM 766 O O . LEU A 1 98 ? 3.605 -3.836 -11.023 1 98.12 98 LEU A O 1
ATOM 770 N N . ASN A 1 99 ? 4.219 -2.035 -9.812 1 98.69 99 ASN A N 1
ATOM 771 C CA . ASN A 1 99 ? 4.211 -2.809 -8.57 1 98.69 99 ASN A CA 1
ATOM 772 C C . ASN A 1 99 ? 2.812 -2.877 -7.965 1 98.69 99 ASN A C 1
ATOM 774 O O . ASN A 1 99 ? 2.555 -3.697 -7.078 1 98.69 99 ASN A O 1
ATOM 778 N N . VAL A 1 100 ? 1.902 -1.983 -8.398 1 98.81 100 VAL A N 1
ATOM 779 C CA . VAL A 1 100 ? 0.565 -1.989 -7.812 1 98.81 100 VAL A CA 1
ATOM 780 C C . VAL A 1 100 ? -0.481 -2.109 -8.922 1 98.81 100 VAL A C 1
ATOM 782 O O . VAL A 1 100 ? -1.198 -3.107 -9 1 98.81 100 VAL A O 1
ATOM 785 N N . GLU A 1 101 ? -0.5 -1.187 -9.859 1 98.62 101 GLU A N 1
ATOM 786 C CA . GLU A 1 101 ? -1.565 -1.102 -10.852 1 98.62 101 GLU A CA 1
ATOM 787 C C . GLU A 1 101 ? -1.623 -2.363 -11.711 1 98.62 101 GLU A C 1
ATOM 789 O O . GLU A 1 101 ? -2.707 -2.816 -12.086 1 98.62 101 GLU A O 1
ATOM 794 N N . LEU A 1 102 ? -0.496 -2.871 -12.055 1 98.44 102 LEU A N 1
ATOM 795 C CA . LEU A 1 102 ? -0.456 -4.066 -12.883 1 98.44 102 LEU A CA 1
ATOM 796 C C . LEU A 1 102 ? -1.185 -5.223 -12.211 1 98.44 102 LEU A C 1
ATOM 798 O O . LEU A 1 102 ? -1.943 -5.949 -12.859 1 98.44 102 LEU A O 1
ATOM 802 N N . HIS A 1 103 ? -0.963 -5.469 -10.961 1 98.75 103 HIS A N 1
ATOM 803 C CA . HIS A 1 103 ? -1.603 -6.555 -10.219 1 98.75 103 HIS A CA 1
ATOM 804 C C . HIS A 1 103 ? -3.113 -6.355 -10.148 1 98.75 103 HIS A C 1
ATOM 806 O O . HIS A 1 103 ? -3.877 -7.312 -10.281 1 98.75 103 HIS A O 1
ATOM 812 N N . LEU A 1 104 ? -3.486 -5.09 -9.93 1 98.75 104 LEU A N 1
ATOM 813 C CA . LEU A 1 104 ? -4.91 -4.766 -9.922 1 98.75 104 LEU A CA 1
ATOM 814 C C . LEU A 1 104 ? -5.535 -5.047 -11.289 1 98.75 104 LEU A C 1
ATOM 816 O O . LEU A 1 104 ? -6.648 -5.566 -11.367 1 98.75 104 LEU A O 1
ATOM 820 N N . TRP A 1 105 ? -4.828 -4.633 -12.336 1 98.5 105 TRP A N 1
ATOM 821 C CA . TRP A 1 105 ? -5.305 -4.863 -13.695 1 98.5 105 TRP A CA 1
ATOM 822 C C . TRP A 1 105 ? -5.477 -6.352 -13.969 1 98.5 105 TRP A C 1
ATOM 824 O O . TRP A 1 105 ? -6.504 -6.773 -14.508 1 98.5 105 TRP A O 1
ATOM 834 N N . LEU A 1 106 ? -4.527 -7.172 -13.562 1 98.31 106 LEU A N 1
ATOM 835 C CA . LEU A 1 106 ? -4.613 -8.617 -13.742 1 98.31 106 LEU A CA 1
ATOM 836 C C . LEU A 1 106 ? -5.801 -9.188 -12.977 1 98.31 106 LEU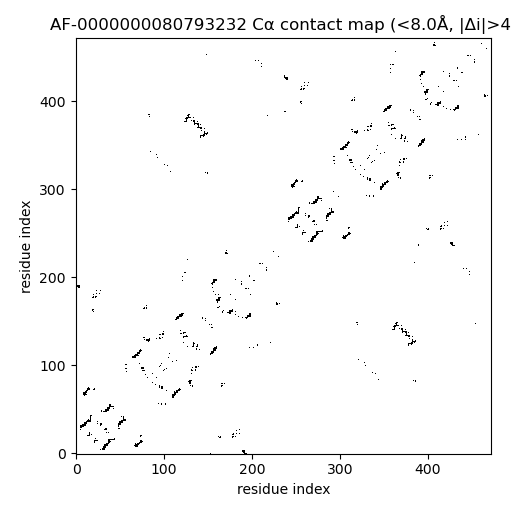 A C 1
ATOM 838 O O . LEU A 1 106 ? -6.562 -10 -13.516 1 98.31 106 LEU A O 1
ATOM 842 N N . LEU A 1 107 ? -5.965 -8.766 -11.734 1 98.44 107 LEU A N 1
ATOM 843 C CA . LEU A 1 107 ? -7.047 -9.25 -10.883 1 98.44 107 LEU A CA 1
ATOM 844 C C . LEU A 1 107 ? -8.406 -8.977 -11.523 1 98.44 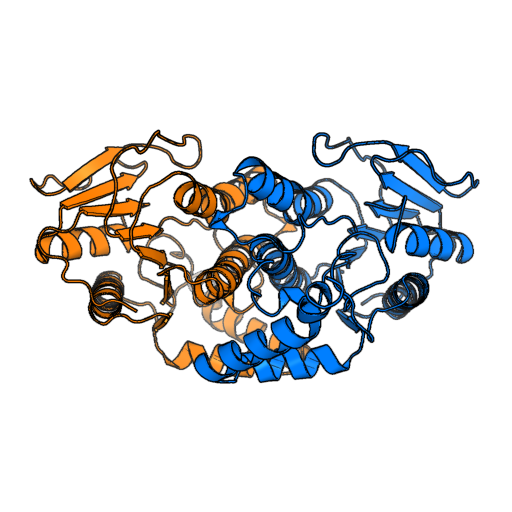107 LEU A C 1
ATOM 846 O O . LEU A 1 107 ? -9.312 -9.805 -11.43 1 98.44 107 LEU A O 1
ATOM 850 N N . LYS A 1 108 ? -8.469 -7.836 -12.188 1 97.75 108 LYS A N 1
ATOM 851 C CA . LYS A 1 108 ? -9.781 -7.379 -12.633 1 97.75 108 LYS A CA 1
ATOM 852 C C . LYS A 1 108 ? -10.047 -7.789 -14.078 1 97.75 108 LYS A C 1
ATOM 854 O O . LYS A 1 108 ? -11.203 -7.941 -14.484 1 97.75 108 LYS A O 1
ATOM 859 N N . ASN A 1 109 ? -8.984 -7.973 -14.867 1 96.69 109 ASN A N 1
ATOM 860 C CA . ASN A 1 109 ? -9.188 -8.055 -16.312 1 96.69 109 ASN A CA 1
ATOM 861 C C . ASN A 1 109 ? -8.773 -9.414 -16.859 1 96.69 109 ASN A C 1
ATOM 863 O O . ASN A 1 109 ? -8.727 -9.609 -18.078 1 96.69 109 ASN A O 1
ATOM 867 N N . THR A 1 110 ? -8.414 -10.359 -16.031 1 97.06 110 THR A N 1
ATOM 868 C CA . THR A 1 110 ? -8.094 -11.727 -16.438 1 97.06 110 THR A CA 1
ATOM 869 C C . THR A 1 110 ? -9 -12.727 -15.719 1 97.06 110 THR A C 1
ATOM 871 O O . THR A 1 110 ? -9.406 -12.5 -14.578 1 97.06 110 THR A O 1
ATOM 874 N N . ARG A 1 111 ? -9.344 -13.789 -16.438 1 97.5 111 ARG A N 1
ATOM 875 C CA . ARG A 1 111 ? -10.086 -14.891 -15.836 1 97.5 111 ARG A CA 1
ATOM 876 C C . ARG A 1 111 ? -9.141 -15.93 -15.25 1 97.5 111 ARG A C 1
ATOM 878 O O . ARG A 1 111 ? -8.203 -16.375 -15.922 1 97.5 111 ARG A O 1
ATOM 885 N N . TYR A 1 112 ? -9.375 -16.297 -14.031 1 97.94 112 TYR A N 1
ATOM 886 C CA . TYR A 1 112 ? -8.5 -17.25 -13.352 1 97.94 112 TYR A CA 1
ATOM 887 C C . TYR A 1 112 ? -9.25 -17.953 -12.227 1 97.94 112 TYR A C 1
ATOM 889 O O . TYR A 1 112 ? -10.289 -17.484 -11.766 1 97.94 112 TYR A O 1
ATOM 897 N N . LYS A 1 113 ? -8.711 -19.078 -11.805 1 97.25 113 LYS A N 1
ATOM 898 C CA . LYS A 1 113 ? -9.234 -19.812 -10.656 1 97.25 113 LYS A CA 1
ATOM 899 C C . LYS A 1 113 ? -8.461 -19.453 -9.383 1 97.25 113 LYS A C 1
ATOM 901 O O . LYS A 1 113 ? -9.055 -19.328 -8.312 1 97.25 113 LYS A O 1
ATOM 906 N N . LYS A 1 114 ? -7.105 -19.297 -9.5 1 98.19 114 LYS A N 1
ATOM 907 C CA . LYS A 1 114 ? -6.215 -18.969 -8.391 1 98.19 114 LYS A CA 1
ATOM 908 C C . LYS A 1 114 ? -5.277 -17.828 -8.766 1 98.19 114 LYS A C 1
ATOM 910 O O . LYS A 1 114 ? -4.754 -17.781 -9.883 1 98.19 114 LYS A O 1
ATOM 915 N N . PHE A 1 115 ? -5.125 -16.922 -7.898 1 98.44 115 PHE A N 1
ATOM 916 C CA . PHE A 1 115 ? -4.23 -15.789 -8.109 1 98.44 115 PHE A CA 1
ATOM 917 C C . PHE A 1 115 ? -3.096 -15.797 -7.094 1 98.44 115 PHE A C 1
ATOM 919 O O . PHE A 1 115 ? -3.334 -15.891 -5.891 1 98.44 115 PHE A O 1
ATOM 926 N N . VAL A 1 116 ? -1.839 -15.719 -7.562 1 98.81 116 VAL A N 1
ATOM 927 C CA . VAL A 1 116 ? -0.655 -15.812 -6.715 1 98.81 116 VAL A CA 1
ATOM 928 C C . VAL A 1 116 ? 0.147 -14.516 -6.805 1 98.81 116 VAL A C 1
ATOM 930 O O . VAL A 1 116 ? 0.484 -14.062 -7.898 1 98.81 116 VAL A O 1
ATOM 933 N N . PHE A 1 117 ? 0.388 -13.898 -5.668 1 98.81 117 PHE A N 1
ATOM 934 C CA . PHE A 1 117 ? 1.253 -12.727 -5.586 1 98.81 117 PHE A CA 1
ATOM 935 C C . PHE A 1 117 ? 2.67 -13.125 -5.195 1 98.81 117 PHE A C 1
ATOM 937 O O . PHE A 1 117 ? 2.873 -13.82 -4.199 1 98.81 117 PHE A O 1
ATOM 944 N N . VAL A 1 118 ? 3.641 -12.727 -5.992 1 98.69 118 VAL A N 1
ATOM 945 C CA . VAL A 1 118 ? 5.027 -12.742 -5.539 1 98.69 118 VAL A CA 1
ATOM 946 C C . VAL A 1 118 ? 5.371 -11.406 -4.887 1 98.69 118 VAL A C 1
ATOM 948 O O . VAL A 1 118 ? 5.57 -10.398 -5.578 1 98.69 118 VAL A O 1
ATOM 951 N N . ASN A 1 119 ? 5.41 -11.391 -3.627 1 98.38 119 ASN A N 1
ATOM 952 C CA . ASN A 1 119 ? 5.609 -10.172 -2.848 1 98.38 119 ASN A CA 1
ATOM 953 C C . ASN A 1 119 ? 7.02 -10.102 -2.27 1 98.38 119 ASN A C 1
ATOM 955 O O . ASN A 1 119 ? 8 -10.352 -2.975 1 98.38 119 ASN A O 1
ATOM 959 N N . SER A 1 120 ? 7.184 -9.617 -1.076 1 96.94 120 SER A N 1
ATOM 960 C CA . SER A 1 120 ? 8.492 -9.438 -0.457 1 96.94 120 SER A CA 1
ATOM 961 C C . SER A 1 120 ? 8.375 -9.305 1.058 1 96.94 120 SER A C 1
ATOM 963 O O . SER A 1 120 ? 7.363 -8.828 1.568 1 96.94 120 SER A O 1
ATOM 965 N N . VAL A 1 121 ? 9.438 -9.711 1.722 1 94.5 121 VAL A N 1
ATOM 966 C CA . VAL A 1 121 ? 9.5 -9.445 3.156 1 94.5 121 VAL A CA 1
ATOM 967 C C . VAL A 1 121 ? 9.508 -7.941 3.404 1 94.5 121 VAL A C 1
ATOM 969 O O . VAL A 1 121 ? 9.125 -7.484 4.484 1 94.5 121 VAL A O 1
ATOM 972 N N . LEU A 1 122 ? 9.836 -7.156 2.414 1 94.25 122 LEU A N 1
ATOM 973 C CA . LEU A 1 122 ? 9.914 -5.703 2.539 1 94.25 122 LEU A CA 1
ATOM 974 C C . LEU A 1 122 ? 8.531 -5.078 2.51 1 94.25 122 LEU A C 1
ATOM 976 O O . LEU A 1 122 ? 8.391 -3.857 2.633 1 94.25 122 LEU A O 1
ATOM 980 N N . SER A 1 123 ? 7.492 -5.918 2.426 1 96.62 123 SER A N 1
ATOM 981 C CA . SER A 1 123 ? 6.117 -5.441 2.537 1 96.62 123 SER A CA 1
ATOM 982 C C . SER A 1 123 ? 5.75 -5.145 3.986 1 96.62 123 SER A C 1
ATOM 984 O O . SER A 1 123 ? 4.73 -4.504 4.258 1 96.62 123 SER A O 1
ATOM 986 N N . GLN A 1 124 ? 6.621 -5.574 4.898 1 93.38 124 GLN A N 1
ATOM 987 C CA . GLN A 1 124 ? 6.223 -5.605 6.301 1 93.38 124 GLN A CA 1
ATOM 988 C C . GLN A 1 124 ? 6.648 -4.328 7.023 1 93.38 124 GLN A C 1
ATOM 990 O O . GLN A 1 124 ? 6.156 -4.031 8.109 1 93.38 124 GLN A O 1
ATOM 995 N N . GLN A 1 125 ? 7.539 -3.578 6.449 1 92.44 125 GLN A N 1
ATOM 996 C CA . GLN A 1 125 ? 8.016 -2.336 7.051 1 92.44 125 GLN A CA 1
ATOM 997 C C . GLN A 1 125 ? 8.688 -1.446 6.008 1 92.44 125 GLN A C 1
ATOM 999 O O . GLN A 1 125 ? 9.258 -1.943 5.031 1 92.44 125 GLN A O 1
ATOM 1004 N N . GLY A 1 126 ? 8.617 -0.145 6.277 1 94.81 126 GLY A N 1
ATOM 1005 C CA . GLY A 1 126 ? 9.312 0.793 5.406 1 94.81 126 GLY A CA 1
ATOM 1006 C C . GLY A 1 126 ? 10.797 0.888 5.695 1 94.81 126 GLY A C 1
ATOM 1007 O O . GLY A 1 126 ? 11.203 1.047 6.852 1 94.81 126 GLY A O 1
ATOM 1008 N N . LEU A 1 127 ? 11.617 0.776 4.68 1 94 127 LEU A N 1
ATOM 1009 C CA . LEU A 1 127 ? 13.062 0.917 4.793 1 94 127 LEU A CA 1
ATOM 1010 C C . LEU A 1 127 ? 13.539 2.182 4.086 1 94 127 LEU A C 1
ATOM 1012 O O . LEU A 1 127 ? 13.047 2.518 3.006 1 94 127 LEU A O 1
ATOM 1016 N N . PRO A 1 128 ? 14.5 2.924 4.715 1 94.75 128 PRO A N 1
ATOM 1017 C CA . PRO A 1 128 ? 15.078 4.059 3.988 1 94.75 128 PRO A CA 1
ATOM 1018 C C . PRO A 1 128 ? 15.75 3.643 2.682 1 94.75 128 PRO A C 1
ATOM 1020 O O . PRO A 1 128 ? 16.438 2.619 2.637 1 94.75 128 PRO A O 1
ATOM 1023 N N . GLY A 1 129 ? 15.508 4.367 1.653 1 94.88 129 GLY A N 1
ATOM 1024 C CA . GLY A 1 129 ? 16.094 4.09 0.353 1 94.88 129 GLY A CA 1
ATOM 1025 C C . GLY A 1 129 ? 15.242 3.182 -0.509 1 94.88 129 GLY A C 1
ATOM 1026 O O . GLY A 1 129 ? 15.531 2.984 -1.69 1 94.88 129 GLY A O 1
ATOM 1027 N N . TYR A 1 130 ? 14.156 2.643 0.056 1 96 130 TYR A N 1
ATOM 1028 C CA . TYR A 1 130 ? 13.281 1.715 -0.659 1 96 130 TYR A CA 1
ATOM 1029 C C . TYR A 1 130 ? 11.82 2.053 -0.425 1 96 130 TYR A C 1
ATOM 1031 O O . TYR A 1 130 ? 10.977 1.157 -0.34 1 96 130 TYR A O 1
ATOM 1039 N N . SER A 1 131 ? 11.586 3.354 -0.281 1 98 131 SER A N 1
ATOM 1040 C CA . SER A 1 131 ? 10.281 3.857 0.152 1 98 131 SER A CA 1
ATOM 1041 C C . SER A 1 131 ? 9.164 3.346 -0.747 1 98 131 SER A C 1
ATOM 1043 O O . SER A 1 131 ? 8.25 2.664 -0.28 1 98 131 SER A O 1
ATOM 1045 N N . MET A 1 132 ? 9.273 3.543 -2.076 1 98.56 132 MET A N 1
ATOM 1046 C CA . MET A 1 132 ? 8.203 3.184 -3 1 98.56 132 MET A CA 1
ATOM 1047 C C . MET A 1 132 ? 8.07 1.669 -3.115 1 98.56 132 MET A C 1
ATOM 1049 O O . MET A 1 132 ? 6.961 1.148 -3.25 1 98.56 132 MET A O 1
ATOM 1053 N N . TYR A 1 133 ? 9.18 0.957 -3.066 1 97.81 133 TYR A N 1
ATOM 1054 C CA . TYR A 1 133 ? 9.125 -0.498 -3.152 1 97.81 133 TYR A CA 1
ATOM 1055 C C . TYR A 1 133 ? 8.406 -1.087 -1.945 1 97.81 133 TYR A C 1
ATOM 1057 O O . TYR A 1 133 ? 7.445 -1.849 -2.098 1 97.81 133 TYR A O 1
ATOM 1065 N N . CYS A 1 134 ? 8.852 -0.674 -0.727 1 98 134 CYS A N 1
ATOM 1066 C CA . CYS A 1 134 ? 8.227 -1.158 0.497 1 98 134 CYS A CA 1
ATOM 1067 C C . CYS A 1 134 ? 6.738 -0.827 0.513 1 98 134 CYS A C 1
ATOM 1069 O O . CYS A 1 134 ? 5.906 -1.688 0.812 1 98 134 CYS A O 1
ATOM 1071 N N . ALA A 1 135 ? 6.434 0.384 0.185 1 98.81 135 ALA A N 1
ATOM 1072 C CA . ALA A 1 135 ? 5.043 0.83 0.203 1 98.81 135 ALA A CA 1
ATOM 1073 C C . ALA A 1 135 ? 4.195 0.024 -0.779 1 98.81 135 ALA A C 1
ATOM 1075 O O . ALA A 1 135 ? 3.088 -0.406 -0.446 1 98.81 135 ALA A O 1
ATOM 1076 N N . SER A 1 136 ? 4.691 -0.2 -2.004 1 98.81 136 SER A N 1
ATOM 1077 C CA . SER A 1 136 ? 3.959 -0.949 -3.021 1 98.81 136 SER A CA 1
ATOM 1078 C C . SER A 1 136 ? 3.703 -2.385 -2.574 1 98.81 136 SER A C 1
ATOM 1080 O O . SER A 1 136 ? 2.602 -2.908 -2.748 1 98.81 136 SER A O 1
ATOM 1082 N N . LYS A 1 137 ? 4.711 -2.979 -2.008 1 98.69 137 LYS A N 1
ATOM 1083 C CA . LYS A 1 137 ? 4.57 -4.359 -1.559 1 98.69 137 LYS A CA 1
ATOM 1084 C C . LYS A 1 137 ? 3.666 -4.453 -0.334 1 98.69 137 LYS A C 1
ATOM 1086 O O . LYS A 1 137 ? 2.943 -5.438 -0.16 1 98.69 137 LYS A O 1
ATOM 1091 N N . SER A 1 138 ? 3.66 -3.426 0.515 1 98.5 138 SER A N 1
ATOM 1092 C CA . SER A 1 138 ? 2.715 -3.355 1.625 1 98.5 138 SER A CA 1
ATOM 1093 C C . SER A 1 138 ? 1.277 -3.271 1.123 1 98.5 138 SER A C 1
ATOM 1095 O O . SER A 1 138 ? 0.376 -3.883 1.702 1 98.5 138 SER A O 1
ATOM 1097 N N . PHE A 1 139 ? 1.062 -2.486 0.072 1 98.94 139 PHE A N 1
ATOM 1098 C CA . PHE A 1 139 ? -0.243 -2.432 -0.576 1 98.94 139 PHE A CA 1
ATOM 1099 C C . PHE A 1 139 ? -0.722 -3.83 -0.946 1 98.94 139 PHE A C 1
ATOM 1101 O O . PHE A 1 139 ? -1.84 -4.219 -0.603 1 98.94 139 PHE A O 1
ATOM 1108 N N . ILE A 1 140 ? 0.119 -4.598 -1.577 1 98.88 140 ILE A N 1
ATOM 1109 C CA . ILE A 1 140 ? -0.23 -5.926 -2.064 1 98.88 140 ILE A CA 1
ATOM 1110 C C . ILE A 1 140 ? -0.514 -6.852 -0.882 1 98.88 140 ILE A C 1
ATOM 1112 O O . ILE A 1 140 ? -1.448 -7.652 -0.925 1 98.88 140 ILE A O 1
ATOM 1116 N N . HIS A 1 141 ? 0.289 -6.762 0.152 1 98 141 HIS A N 1
ATOM 1117 C CA . HIS A 1 141 ? 0.095 -7.559 1.357 1 98 141 HIS A CA 1
ATOM 1118 C C . HIS A 1 141 ? -1.309 -7.367 1.923 1 98 141 HIS A C 1
ATOM 1120 O O . HIS A 1 141 ? -2.025 -8.344 2.16 1 98 141 HIS A O 1
ATOM 1126 N N . THR A 1 142 ? -1.69 -6.164 2.125 1 97.88 142 THR A N 1
ATOM 1127 C CA . THR A 1 142 ? -2.967 -5.84 2.75 1 97.88 142 THR A CA 1
ATOM 1128 C C . THR A 1 142 ? -4.125 -6.145 1.806 1 97.88 142 THR A C 1
ATOM 1130 O O . THR A 1 142 ? -5.18 -6.617 2.238 1 97.88 142 THR A O 1
ATOM 1133 N N . LEU A 1 143 ? -3.918 -5.859 0.529 1 98.75 143 LEU A N 1
ATOM 1134 C CA . LEU A 1 143 ? -4.918 -6.227 -0.469 1 98.75 143 LEU A CA 1
ATOM 1135 C C . LEU A 1 143 ? -5.219 -7.723 -0.415 1 98.75 143 LEU A C 1
ATOM 1137 O O . LEU A 1 143 ? -6.383 -8.125 -0.365 1 98.75 143 LEU A O 1
ATOM 1141 N N . ASN A 1 144 ? -4.191 -8.523 -0.395 1 98.25 144 ASN A N 1
ATOM 1142 C CA . ASN A 1 144 ? -4.359 -9.977 -0.371 1 98.25 144 ASN A CA 1
ATOM 1143 C C . ASN A 1 144 ? -5.137 -10.43 0.86 1 98.25 144 ASN A C 1
ATOM 1145 O O . ASN A 1 144 ? -5.949 -11.352 0.78 1 98.25 144 ASN A O 1
ATOM 1149 N N . GLN A 1 145 ? -4.855 -9.836 1.997 1 96.44 145 GLN A N 1
ATOM 1150 C CA . GLN A 1 145 ? -5.598 -10.18 3.207 1 96.44 145 GLN A CA 1
ATOM 1151 C C . GLN A 1 145 ? -7.102 -10.016 2.998 1 96.44 145 GLN A C 1
ATOM 1153 O O . GLN A 1 145 ? -7.883 -10.898 3.352 1 96.44 145 GLN A O 1
ATOM 1158 N N . SER A 1 146 ? -7.465 -8.852 2.453 1 97.06 146 SER A N 1
ATOM 1159 C CA . SER A 1 146 ? -8.875 -8.594 2.207 1 97.06 146 SER A CA 1
ATOM 1160 C C . SER A 1 146 ? -9.453 -9.586 1.2 1 97.06 146 SER A C 1
ATOM 1162 O O . SER A 1 146 ? -10.547 -10.125 1.406 1 97.06 146 SER A O 1
ATOM 1164 N N . LEU A 1 147 ? -8.711 -9.812 0.131 1 97.75 147 LEU A N 1
ATOM 1165 C CA . LEU A 1 147 ? -9.18 -10.711 -0.914 1 97.75 147 LEU A CA 1
ATOM 1166 C C . LEU A 1 147 ? -9.43 -12.109 -0.355 1 97.75 147 LEU A C 1
ATOM 1168 O O . LEU A 1 147 ? -10.477 -12.711 -0.612 1 97.75 147 LEU A O 1
ATOM 1172 N N . ARG A 1 148 ? -8.461 -12.586 0.371 1 95.75 148 ARG A N 1
ATOM 1173 C CA . ARG A 1 148 ? -8.578 -13.906 0.981 1 95.75 148 ARG A CA 1
ATOM 1174 C C . ARG A 1 148 ? -9.797 -13.977 1.897 1 95.75 148 ARG A C 1
ATOM 1176 O O . ARG A 1 148 ? -10.547 -14.953 1.868 1 95.75 148 ARG A O 1
ATOM 1183 N N . ARG A 1 149 ? -10 -12.953 2.631 1 94.56 149 ARG A N 1
ATOM 1184 C CA . ARG A 1 149 ? -11.109 -12.906 3.574 1 94.56 149 ARG A CA 1
ATOM 1185 C C . ARG A 1 149 ? -12.445 -12.805 2.842 1 94.56 149 ARG A C 1
ATOM 1187 O O . ARG A 1 149 ? -13.492 -13.133 3.402 1 94.56 149 ARG A O 1
ATOM 1194 N N . GLU A 1 150 ? -12.422 -12.305 1.652 1 95.94 150 GLU A N 1
ATOM 1195 C CA . GLU A 1 150 ? -13.617 -12.203 0.829 1 95.94 150 GLU A CA 1
ATOM 1196 C C . GLU A 1 150 ? -13.906 -13.508 0.102 1 95.94 150 GLU A C 1
ATOM 1198 O O . GLU A 1 150 ? -14.914 -13.625 -0.604 1 95.94 150 GLU A O 1
ATOM 1203 N N . GLY A 1 151 ? -12.984 -14.453 0.173 1 94.81 151 GLY A N 1
ATOM 1204 C CA . GLY A 1 151 ? -13.234 -15.781 -0.374 1 94.81 151 GLY A CA 1
ATOM 1205 C C . GLY A 1 151 ? -12.5 -16.031 -1.678 1 94.81 151 GLY A C 1
ATOM 1206 O O . GLY A 1 151 ? -12.688 -17.078 -2.307 1 94.81 151 GLY A O 1
ATOM 1207 N N . LYS A 1 152 ? -11.695 -15.109 -2.094 1 96.44 152 LYS A N 1
ATOM 1208 C CA . LYS A 1 152 ? -10.906 -15.32 -3.307 1 96.44 152 LYS A CA 1
ATOM 1209 C C . LYS A 1 152 ? -9.766 -16.297 -3.059 1 96.44 152 LYS A C 1
ATOM 1211 O O . LYS A 1 152 ? -9.102 -16.234 -2.023 1 96.44 152 LYS A O 1
ATOM 1216 N N . ASP A 1 153 ? -9.531 -17.266 -3.949 1 97.19 153 ASP A N 1
ATOM 1217 C CA . ASP A 1 153 ? -8.414 -18.188 -3.82 1 97.19 153 ASP A CA 1
ATOM 1218 C C . ASP A 1 153 ? -7.094 -17.531 -4.195 1 97.19 153 ASP A C 1
ATOM 1220 O O . ASP A 1 153 ? -6.707 -17.516 -5.367 1 97.19 153 ASP A O 1
ATOM 1224 N N . THR A 1 154 ? -6.402 -16.969 -3.166 1 97.44 154 THR A N 1
ATOM 1225 C CA . THR A 1 154 ? -5.129 -16.297 -3.385 1 97.44 154 THR A CA 1
ATOM 1226 C C . THR A 1 154 ? -4.016 -16.969 -2.578 1 97.44 154 THR A C 1
ATOM 1228 O O . THR A 1 154 ? -4.281 -17.641 -1.582 1 97.44 154 THR A O 1
ATOM 1231 N N . MET A 1 155 ? -2.852 -16.859 -3.072 1 97.56 155 MET A N 1
ATOM 1232 C CA . MET A 1 155 ? -1.613 -17.203 -2.383 1 97.56 155 MET A CA 1
ATOM 1233 C C . MET A 1 155 ? -0.595 -16.078 -2.49 1 97.56 155 MET A C 1
ATOM 1235 O O . MET A 1 155 ? -0.531 -15.391 -3.512 1 97.56 155 MET A O 1
ATOM 1239 N N . ILE A 1 156 ? 0.16 -15.844 -1.419 1 98.31 156 ILE A N 1
ATOM 1240 C CA . ILE A 1 156 ? 1.182 -14.805 -1.441 1 98.31 156 ILE A CA 1
ATOM 1241 C C . ILE A 1 156 ? 2.48 -15.344 -0.844 1 98.31 156 ILE A C 1
ATOM 1243 O O . ILE A 1 156 ? 2.463 -16.031 0.182 1 98.31 156 ILE A O 1
ATOM 1247 N N . ILE A 1 157 ? 3.566 -15.172 -1.52 1 98.56 157 ILE A N 1
ATOM 1248 C CA . ILE A 1 157 ? 4.875 -15.555 -1 1 98.56 157 ILE A CA 1
ATOM 1249 C C . ILE A 1 157 ? 5.707 -14.297 -0.725 1 98.56 157 ILE A C 1
ATOM 1251 O O . ILE A 1 157 ? 5.652 -13.336 -1.487 1 98.56 157 ILE A O 1
ATOM 1255 N N . TYR A 1 158 ? 6.43 -14.32 0.388 1 97.81 158 TYR A N 1
ATOM 1256 C CA . TYR A 1 158 ? 7.301 -13.227 0.814 1 97.81 158 TYR A CA 1
ATOM 1257 C C . TYR A 1 158 ? 8.758 -13.672 0.827 1 97.81 158 TYR A C 1
ATOM 1259 O O . TYR A 1 158 ? 9.32 -13.953 1.889 1 97.81 158 TYR A O 1
ATOM 1267 N N . PRO A 1 159 ? 9.375 -13.602 -0.297 1 97.12 159 PRO A N 1
ATOM 1268 C CA . PRO A 1 159 ? 10.797 -13.953 -0.298 1 97.12 159 PRO A CA 1
ATOM 1269 C C . PRO A 1 159 ? 11.68 -12.844 0.265 1 97.12 159 PRO A C 1
ATOM 1271 O O . PRO A 1 159 ? 11.359 -11.664 0.113 1 97.12 159 PRO A O 1
ATOM 1274 N N . TYR A 1 160 ? 12.703 -13.328 0.888 1 93.25 160 TYR A N 1
ATOM 1275 C CA . TYR A 1 160 ? 13.836 -12.43 1.133 1 93.25 160 TYR A CA 1
ATOM 1276 C C . TYR A 1 160 ? 14.602 -12.156 -0.154 1 93.25 160 TYR A C 1
ATOM 1278 O O . TYR A 1 160 ? 14.141 -12.508 -1.244 1 93.25 160 TYR A O 1
ATOM 1286 N N . LYS A 1 161 ? 15.742 -11.5 -0.119 1 89 161 LYS A N 1
ATOM 1287 C CA . LYS A 1 161 ? 16.531 -11.141 -1.298 1 89 161 LYS A CA 1
ATOM 1288 C C . LYS A 1 161 ? 16.844 -12.375 -2.143 1 89 161 LYS A C 1
ATOM 1290 O O . LYS A 1 161 ? 17.281 -13.398 -1.615 1 89 161 LYS A O 1
ATOM 1295 N N . ILE A 1 162 ? 16.5 -12.25 -3.344 1 88.44 162 ILE A N 1
ATOM 1296 C CA . ILE A 1 162 ? 16.766 -13.32 -4.305 1 88.44 162 ILE A CA 1
ATOM 1297 C C . ILE A 1 162 ? 17.922 -12.922 -5.207 1 88.44 162 ILE A C 1
ATOM 1299 O O . ILE A 1 162 ? 18.109 -11.742 -5.516 1 88.44 162 ILE A O 1
ATOM 1303 N N . ASN A 1 163 ? 18.641 -13.867 -5.602 1 84.38 163 ASN A N 1
ATOM 1304 C CA . ASN A 1 163 ? 19.766 -13.617 -6.492 1 84.38 163 ASN A CA 1
ATOM 1305 C C . ASN A 1 163 ? 19.297 -13.273 -7.902 1 84.38 163 ASN A C 1
ATOM 1307 O O . ASN A 1 163 ? 19.391 -14.094 -8.812 1 84.38 163 ASN A O 1
ATOM 1311 N N . THR A 1 164 ? 18.75 -12.117 -8.07 1 84.62 164 THR A N 1
ATOM 1312 C CA . THR A 1 164 ? 18.297 -11.555 -9.344 1 84.62 164 THR A CA 1
ATOM 1313 C C . THR A 1 164 ? 18.828 -10.141 -9.531 1 84.62 164 THR A C 1
ATOM 1315 O O . THR A 1 164 ? 19.547 -9.617 -8.664 1 84.62 164 THR A O 1
ATOM 1318 N N . SER A 1 165 ? 18.5 -9.609 -10.625 1 75.5 165 SER A N 1
ATOM 1319 C CA . SER A 1 165 ? 19 -8.273 -10.93 1 75.5 165 SER A CA 1
ATOM 1320 C C . SER A 1 165 ? 18.219 -7.199 -10.188 1 75.5 165 SER A C 1
ATOM 1322 O O . SER A 1 165 ? 18.594 -6.023 -10.188 1 75.5 165 SER A O 1
ATOM 1324 N N . LEU A 1 166 ? 17.141 -7.395 -9.516 1 78.75 166 LEU A N 1
ATOM 1325 C CA . LEU A 1 166 ? 16.266 -6.414 -8.898 1 78.75 166 LEU A CA 1
ATOM 1326 C C . LEU A 1 166 ? 16.969 -5.668 -7.777 1 78.75 166 LEU A C 1
ATOM 1328 O O . LEU A 1 166 ? 16.812 -4.453 -7.637 1 78.75 166 LEU A O 1
ATOM 1332 N N . PHE A 1 167 ? 17.828 -6.328 -6.957 1 76.88 167 PHE A N 1
ATOM 1333 C CA . PHE A 1 167 ? 18.578 -5.727 -5.859 1 76.88 167 PHE A CA 1
ATOM 1334 C C . PHE A 1 167 ? 20.062 -6.047 -5.984 1 76.88 167 PHE A C 1
ATOM 1336 O O . PHE A 1 167 ? 20.719 -6.41 -4.996 1 76.88 167 PHE A O 1
ATOM 1343 N N . SER A 1 168 ? 20.594 -5.891 -7.133 1 71.06 168 SER A N 1
ATOM 1344 C CA . SER A 1 168 ? 21.984 -6.27 -7.398 1 71.06 168 SER A CA 1
ATOM 1345 C C . SER A 1 168 ? 22.953 -5.43 -6.578 1 71.06 168 SER A C 1
ATOM 1347 O O . SER A 1 168 ? 24.094 -5.832 -6.355 1 71.06 168 SER A O 1
ATOM 1349 N N . GLU A 1 169 ? 22.453 -4.332 -6.035 1 70.19 169 GLU A N 1
ATOM 1350 C CA . GLU A 1 169 ? 23.312 -3.428 -5.277 1 70.19 169 GLU A CA 1
ATOM 1351 C C . GLU A 1 169 ? 23.5 -3.916 -3.842 1 70.19 169 GLU A C 1
ATOM 1353 O O . GLU A 1 169 ? 24.391 -3.457 -3.135 1 70.19 169 GLU A O 1
ATOM 1358 N N . VAL A 1 170 ? 22.625 -4.809 -3.461 1 68.88 170 VAL A N 1
ATOM 1359 C CA . VAL A 1 170 ? 22.641 -5.285 -2.082 1 68.88 170 VAL A CA 1
ATOM 1360 C C . VAL A 1 170 ? 23.484 -6.559 -1.988 1 68.88 170 VAL A C 1
ATOM 1362 O O . VAL A 1 170 ? 23.234 -7.523 -2.719 1 68.88 170 VAL A O 1
ATOM 1365 N N . LYS A 1 171 ? 24.641 -6.473 -1.284 1 64.94 171 LYS A N 1
ATOM 1366 C CA . LYS A 1 171 ? 25.469 -7.652 -1.055 1 64.94 171 LYS A CA 1
ATOM 1367 C C . LYS A 1 171 ? 25.031 -8.383 0.213 1 64.94 171 LYS A C 1
ATOM 1369 O O . LYS A 1 171 ? 25.031 -7.809 1.302 1 64.94 171 LYS A O 1
ATOM 1374 N N . ASP A 1 172 ? 24.203 -9.383 0.081 1 64.44 172 ASP A N 1
ATOM 1375 C CA . ASP A 1 172 ? 23.688 -10.039 1.274 1 64.44 172 ASP A CA 1
ATOM 1376 C C . ASP A 1 172 ? 24 -11.531 1.259 1 64.44 172 ASP A C 1
ATOM 1378 O O . ASP A 1 172 ? 23.922 -12.172 0.209 1 64.44 172 ASP A O 1
ATOM 1382 N N . PHE A 1 173 ? 24.672 -11.969 2.328 1 65.31 173 PHE A N 1
ATOM 1383 C CA . PHE A 1 173 ? 25.047 -13.367 2.49 1 65.31 173 PHE A CA 1
ATOM 1384 C C . PHE A 1 173 ? 23.828 -14.258 2.568 1 65.31 173 PHE A C 1
ATOM 1386 O O . PHE A 1 173 ? 23.922 -15.477 2.389 1 65.31 173 PHE A O 1
ATOM 1393 N N . TRP A 1 174 ? 22.625 -13.648 2.605 1 79.56 174 TRP A N 1
ATOM 1394 C CA . TRP A 1 174 ? 21.422 -14.469 2.768 1 79.56 174 TRP A CA 1
ATOM 1395 C C . TRP A 1 174 ? 20.562 -14.43 1.507 1 79.56 174 TRP A C 1
ATOM 1397 O O . TRP A 1 174 ? 19.375 -14.734 1.553 1 79.56 174 TRP A O 1
ATOM 1407 N N . THR A 1 175 ? 21.281 -14.18 0.495 1 87.06 175 THR A N 1
ATOM 1408 C CA . THR A 1 175 ? 20.547 -14.078 -0.766 1 87.06 175 THR A CA 1
ATOM 1409 C C . THR A 1 175 ? 20.031 -15.453 -1.2 1 87.06 175 THR A C 1
ATOM 1411 O O . THR A 1 175 ? 20.781 -16.438 -1.169 1 87.06 175 THR A O 1
ATOM 1414 N N . LEU A 1 176 ? 18.766 -15.562 -1.539 1 91.62 176 LEU A N 1
ATOM 1415 C CA . LEU A 1 176 ? 18.109 -16.812 -1.94 1 91.62 176 LEU A CA 1
ATOM 1416 C C . LEU A 1 176 ? 18.359 -17.094 -3.418 1 91.62 176 LEU A C 1
ATOM 1418 O O . LEU A 1 176 ? 18.391 -16.172 -4.238 1 91.62 176 LEU A O 1
ATOM 1422 N N . ASP A 1 177 ? 18.484 -18.422 -3.658 1 93.94 177 ASP A N 1
ATOM 1423 C CA . ASP A 1 177 ? 18.531 -18.859 -5.047 1 93.94 177 ASP A CA 1
ATOM 1424 C C . ASP A 1 177 ? 17.156 -18.766 -5.703 1 93.94 177 ASP A C 1
ATOM 1426 O O . ASP A 1 177 ? 16.156 -19.188 -5.129 1 93.94 177 ASP A O 1
ATOM 1430 N N . ALA A 1 178 ? 17.078 -18.203 -6.875 1 95.81 178 ALA A N 1
ATOM 1431 C CA . ALA A 1 178 ? 15.82 -18 -7.578 1 95.81 178 ALA A CA 1
ATOM 1432 C C . ALA A 1 178 ? 15.102 -19.328 -7.809 1 95.81 178 ALA A C 1
ATOM 1434 O O . ALA A 1 178 ? 13.875 -19.406 -7.672 1 95.81 178 ALA A O 1
ATOM 1435 N N . ASN A 1 179 ? 15.82 -20.359 -8.188 1 96.81 179 ASN A N 1
ATOM 1436 C CA . ASN A 1 179 ? 15.211 -21.672 -8.422 1 96.81 179 ASN A CA 1
ATOM 1437 C C . ASN A 1 179 ? 14.617 -22.25 -7.141 1 96.81 179 ASN A C 1
ATOM 1439 O O . ASN A 1 179 ? 13.547 -22.859 -7.164 1 96.81 179 ASN A O 1
ATOM 1443 N N . TYR A 1 180 ? 15.297 -22.062 -6.078 1 97.31 180 TYR A N 1
ATOM 1444 C CA . TYR A 1 180 ? 14.789 -22.531 -4.789 1 97.31 180 TYR A CA 1
ATOM 1445 C C . TYR A 1 180 ? 13.445 -21.875 -4.469 1 97.31 180 TYR A C 1
ATOM 1447 O O . TYR A 1 180 ? 12.5 -22.562 -4.074 1 97.31 180 TYR A O 1
ATOM 1455 N N . VAL A 1 181 ? 13.375 -20.578 -4.66 1 97.94 181 VAL A N 1
ATOM 1456 C CA . VAL A 1 181 ? 12.148 -19.844 -4.363 1 97.94 181 VAL A CA 1
ATOM 1457 C C . VAL A 1 181 ? 11.047 -20.281 -5.32 1 97.94 181 VAL A C 1
ATOM 1459 O O . VAL A 1 181 ? 9.891 -20.438 -4.918 1 97.94 181 VAL A O 1
ATOM 1462 N N . ALA A 1 182 ? 11.375 -20.531 -6.566 1 98.56 182 ALA A N 1
ATOM 1463 C CA . ALA A 1 182 ? 10.406 -20.969 -7.566 1 98.56 182 ALA A CA 1
ATOM 1464 C C . ALA A 1 182 ? 9.781 -22.297 -7.184 1 98.56 182 ALA A C 1
ATOM 1466 O O . ALA A 1 182 ? 8.562 -22.453 -7.207 1 98.56 182 ALA A O 1
ATOM 1467 N N . VAL A 1 183 ? 10.633 -23.266 -6.828 1 98.5 183 VAL A N 1
ATOM 1468 C CA . VAL A 1 183 ? 10.18 -24.609 -6.453 1 98.5 183 VAL A CA 1
ATOM 1469 C C . VAL A 1 183 ? 9.305 -24.516 -5.203 1 98.5 183 VAL A C 1
ATOM 1471 O O . VAL A 1 183 ? 8.258 -25.172 -5.125 1 98.5 183 VAL A O 1
ATOM 1474 N N . ARG A 1 184 ? 9.766 -23.656 -4.277 1 98.38 184 ARG A N 1
ATOM 1475 C CA . ARG A 1 184 ? 9.008 -23.469 -3.045 1 98.38 184 ARG A CA 1
ATOM 1476 C C . ARG A 1 184 ? 7.625 -22.906 -3.34 1 98.38 184 ARG A C 1
ATOM 1478 O O . ARG A 1 184 ? 6.625 -23.375 -2.795 1 98.38 184 ARG A O 1
ATOM 1485 N N . LEU A 1 185 ? 7.562 -21.938 -4.16 1 98.5 185 LEU A N 1
ATOM 1486 C CA . LEU A 1 185 ? 6.305 -21.297 -4.535 1 98.5 185 LEU A CA 1
ATOM 1487 C C . LEU A 1 185 ? 5.344 -22.312 -5.145 1 98.5 185 LEU A C 1
ATOM 1489 O O . LEU A 1 185 ? 4.172 -22.375 -4.762 1 98.5 185 LEU A O 1
ATOM 1493 N N . LEU A 1 186 ? 5.824 -23.109 -6.086 1 98.69 186 LEU A N 1
ATOM 1494 C CA . LEU A 1 186 ? 4.957 -24.047 -6.789 1 98.69 186 LEU A CA 1
ATOM 1495 C C . LEU A 1 186 ? 4.508 -25.172 -5.855 1 98.69 186 LEU A C 1
ATOM 1497 O O . LEU A 1 186 ? 3.367 -25.641 -5.941 1 98.69 186 LEU A O 1
ATOM 1501 N N . ARG A 1 187 ? 5.375 -25.625 -4.973 1 98.31 187 ARG A N 1
ATOM 1502 C CA . ARG A 1 187 ? 4.98 -26.609 -3.975 1 98.31 187 ARG A CA 1
ATOM 1503 C C . ARG A 1 187 ? 3.891 -26.062 -3.061 1 98.31 187 ARG A C 1
ATOM 1505 O O . ARG A 1 187 ? 2.957 -26.781 -2.695 1 98.31 187 ARG A O 1
ATOM 1512 N N . ASP A 1 188 ? 4.102 -24.828 -2.648 1 98.12 188 ASP A N 1
ATOM 1513 C CA . ASP A 1 188 ? 3.094 -24.172 -1.814 1 98.12 188 ASP A CA 1
ATOM 1514 C C . ASP A 1 188 ? 1.735 -24.156 -2.512 1 98.12 188 ASP A C 1
ATOM 1516 O O . ASP A 1 188 ? 0.709 -24.453 -1.897 1 98.12 188 ASP A O 1
ATOM 1520 N N . ILE A 1 189 ? 1.738 -23.797 -3.779 1 98 189 ILE A N 1
ATOM 1521 C CA . ILE A 1 189 ? 0.504 -23.766 -4.559 1 98 189 ILE A CA 1
ATOM 1522 C C . ILE A 1 189 ? -0.108 -25.156 -4.625 1 98 189 ILE A C 1
ATOM 1524 O O . ILE A 1 189 ? -1.31 -25.328 -4.402 1 98 189 ILE A O 1
ATOM 1528 N N . GLU A 1 190 ? 0.698 -26.172 -4.91 1 97.88 190 GLU A N 1
ATOM 1529 C CA . GLU A 1 190 ? 0.245 -27.547 -5.012 1 97.88 190 GLU A CA 1
ATOM 1530 C C . GLU A 1 190 ? -0.377 -28.031 -3.699 1 97.88 190 GLU A C 1
ATOM 1532 O O . GLU A 1 190 ? -1.322 -28.812 -3.703 1 97.88 190 GLU A O 1
ATOM 1537 N N . ASN A 1 191 ? 0.123 -27.484 -2.59 1 97 191 ASN A N 1
ATOM 1538 C CA . ASN A 1 191 ? -0.306 -27.938 -1.272 1 97 191 ASN A CA 1
ATOM 1539 C C . ASN A 1 191 ? -1.432 -27.078 -0.717 1 97 191 ASN A C 1
ATOM 1541 O O . ASN A 1 191 ? -1.901 -27.297 0.4 1 97 191 ASN A O 1
ATOM 1545 N N . GLY A 1 192 ? -1.787 -26.078 -1.435 1 96.06 192 GLY A N 1
ATOM 1546 C CA . GLY A 1 192 ? -2.902 -25.234 -1.027 1 96.06 192 GLY A CA 1
ATOM 1547 C C . GLY A 1 192 ? -2.531 -24.234 0.047 1 96.06 192 GLY A C 1
ATOM 1548 O O . GLY A 1 192 ? -3.371 -23.859 0.868 1 96.06 192 GLY A O 1
ATOM 1549 N N . ALA A 1 193 ? -1.221 -23.859 0.063 1 95.81 193 ALA A N 1
ATOM 1550 C CA . ALA A 1 193 ? -0.788 -22.844 1.021 1 95.81 193 ALA A CA 1
ATOM 1551 C C . ALA A 1 193 ? -1.392 -21.484 0.688 1 95.81 193 ALA A C 1
ATOM 1553 O O . ALA A 1 193 ? -1.645 -21.188 -0.48 1 95.81 193 ALA A O 1
ATOM 1554 N N . ARG A 1 194 ? -1.6 -20.656 1.735 1 95.25 194 ARG A N 1
ATOM 1555 C CA . ARG A 1 194 ? -2.166 -19.328 1.561 1 95.25 194 ARG A CA 1
ATOM 1556 C C . ARG A 1 194 ? -1.08 -18.266 1.61 1 95.25 194 ARG A C 1
ATOM 1558 O O . ARG A 1 194 ? -1.217 -17.203 0.998 1 95.25 194 ARG A O 1
ATOM 1565 N N . GLU A 1 195 ? -0.055 -18.531 2.352 1 95.75 195 GLU A N 1
ATOM 1566 C CA . GLU A 1 195 ? 1.027 -17.594 2.594 1 95.75 195 GLU A CA 1
ATOM 1567 C C . GLU A 1 195 ? 2.334 -18.312 2.91 1 95.75 195 GLU A C 1
ATOM 1569 O O . GLU A 1 195 ? 2.324 -19.391 3.514 1 95.75 195 GLU A O 1
ATOM 1574 N N . ASP A 1 196 ? 3.393 -17.734 2.455 1 97.31 196 ASP A N 1
ATOM 1575 C CA . ASP A 1 196 ? 4.684 -18.344 2.76 1 97.31 196 ASP A CA 1
ATOM 1576 C C . ASP A 1 196 ? 5.785 -17.297 2.83 1 97.31 196 ASP A C 1
ATOM 1578 O O . ASP A 1 196 ? 6.047 -16.594 1.848 1 97.31 196 ASP A O 1
ATOM 1582 N N . PHE A 1 197 ? 6.383 -17.156 3.992 1 96.5 197 PHE A N 1
ATOM 1583 C CA . PHE A 1 197 ? 7.605 -16.375 4.133 1 96.5 197 PHE A CA 1
ATOM 1584 C C . PHE A 1 197 ? 8.836 -17.234 3.869 1 96.5 197 PHE A C 1
ATOM 1586 O O . PHE A 1 197 ? 8.969 -18.328 4.43 1 96.5 197 PHE A O 1
ATOM 1593 N N . VAL A 1 198 ? 9.727 -16.719 3.029 1 96.44 198 VAL A N 1
ATOM 1594 C CA . VAL A 1 198 ? 10.93 -17.484 2.695 1 96.44 198 VAL A CA 1
ATOM 1595 C C . VAL A 1 198 ? 12.172 -16.641 2.986 1 96.44 198 VAL A C 1
ATOM 1597 O O . VAL A 1 198 ? 12.469 -15.688 2.26 1 96.44 198 VAL A O 1
ATOM 1600 N N . PRO A 1 199 ? 13.008 -17.016 4.004 1 94.94 199 PRO A N 1
ATOM 1601 C CA . PRO A 1 199 ? 12.781 -18.094 4.965 1 94.94 199 PRO A CA 1
ATOM 1602 C C . PRO A 1 199 ? 11.664 -17.781 5.957 1 94.94 199 PRO A C 1
ATOM 1604 O O . PRO A 1 199 ? 11.32 -16.609 6.148 1 94.94 199 PRO A O 1
ATOM 1607 N N . TRP A 1 200 ? 11.148 -18.812 6.652 1 94.12 200 TRP A N 1
ATOM 1608 C CA . TRP A 1 200 ? 9.977 -18.703 7.52 1 94.12 200 TRP A CA 1
ATOM 1609 C C . TRP A 1 200 ? 10.258 -17.781 8.703 1 94.12 200 TRP A C 1
ATOM 1611 O O . TRP A 1 200 ? 9.328 -17.25 9.312 1 94.12 200 TRP A O 1
ATOM 1621 N N . ILE A 1 201 ? 11.461 -17.562 9.031 1 93.12 201 ILE A N 1
ATOM 1622 C CA . ILE A 1 201 ? 11.852 -16.812 10.227 1 93.12 201 ILE A CA 1
ATOM 1623 C C . ILE A 1 201 ? 11.422 -15.352 10.086 1 93.12 201 ILE A C 1
ATOM 1625 O O . ILE A 1 201 ? 11.258 -14.648 11.086 1 93.12 201 ILE A O 1
ATOM 1629 N N . PHE A 1 202 ? 11.211 -14.914 8.844 1 92.06 202 PHE A N 1
ATOM 1630 C CA . PHE A 1 202 ? 10.875 -13.516 8.617 1 92.06 202 PHE A CA 1
ATOM 1631 C C . PHE A 1 202 ? 9.422 -13.242 8.992 1 92.06 202 PHE A C 1
ATOM 1633 O O . PHE A 1 202 ? 9.031 -12.094 9.195 1 92.06 202 PHE A O 1
ATOM 1640 N N . LYS A 1 203 ? 8.617 -14.328 9.141 1 90.44 203 LYS A N 1
ATOM 1641 C CA . LYS A 1 203 ? 7.254 -14.133 9.609 1 90.44 203 LYS A CA 1
ATOM 1642 C C . LYS A 1 203 ? 7.234 -13.664 11.062 1 90.44 203 LYS A C 1
ATOM 1644 O O . LYS A 1 203 ? 6.742 -12.57 11.359 1 90.44 203 LYS A O 1
ATOM 1649 N N . PRO A 1 204 ? 7.914 -14.414 12.031 1 89.31 204 PRO A N 1
ATOM 1650 C CA . PRO A 1 204 ? 7.914 -13.906 13.406 1 89.31 204 PRO A CA 1
ATOM 1651 C C . PRO A 1 204 ? 8.742 -12.633 13.57 1 89.31 204 PRO A C 1
ATOM 1653 O O . PRO A 1 204 ? 8.43 -11.789 14.414 1 89.31 204 PRO A O 1
ATOM 1656 N N . ILE A 1 205 ? 9.758 -12.43 12.766 1 87.31 205 ILE A N 1
ATOM 1657 C CA . ILE A 1 205 ? 10.547 -11.211 12.836 1 87.31 205 ILE A CA 1
ATOM 1658 C C . ILE A 1 205 ? 9.68 -10.008 12.492 1 87.31 205 ILE A C 1
ATOM 1660 O O . ILE A 1 205 ? 9.742 -8.969 13.164 1 87.31 205 ILE A O 1
ATOM 1664 N N . SER A 1 206 ? 8.867 -10.164 11.422 1 85.31 206 SER A N 1
ATOM 1665 C CA . SER A 1 206 ? 7.996 -9.07 11.008 1 85.31 206 SER A CA 1
ATOM 1666 C C . SER A 1 206 ? 6.965 -8.742 12.078 1 85.31 206 SER A C 1
ATOM 1668 O O . SER A 1 206 ? 6.652 -7.574 12.312 1 85.31 206 SER A O 1
ATOM 1670 N N . ILE A 1 207 ? 6.484 -9.711 12.797 1 83 207 ILE A N 1
ATOM 1671 C CA . ILE A 1 207 ? 5.504 -9.539 13.859 1 83 207 ILE A CA 1
ATOM 1672 C C . ILE A 1 207 ? 6.152 -8.82 15.039 1 83 207 ILE A C 1
ATOM 1674 O O . ILE A 1 207 ? 5.598 -7.852 15.57 1 83 207 ILE A O 1
ATOM 1678 N N . VAL A 1 208 ? 7.309 -9.219 15.406 1 83.06 208 VAL A N 1
ATOM 1679 C CA . VAL A 1 208 ? 8 -8.672 16.562 1 83.06 208 VAL A CA 1
ATOM 1680 C C . VAL A 1 208 ? 8.406 -7.223 16.281 1 83.06 208 VAL A C 1
ATOM 1682 O O . VAL A 1 208 ? 8.289 -6.359 17.156 1 83.06 208 VAL A O 1
ATOM 1685 N N . SER A 1 209 ? 8.867 -6.996 15.109 1 82.19 209 SER A N 1
ATOM 1686 C CA . SER A 1 209 ? 9.32 -5.66 14.742 1 82.19 209 SER A CA 1
ATOM 1687 C C . SER A 1 209 ? 8.195 -4.637 14.867 1 82.19 209 SER A C 1
ATOM 1689 O O . SER A 1 209 ? 8.438 -3.486 15.242 1 82.19 209 SER A O 1
ATOM 1691 N N . ARG A 1 210 ? 7.012 -5.008 14.586 1 77.31 210 ARG A N 1
ATOM 1692 C CA . ARG A 1 210 ? 5.867 -4.105 14.648 1 77.31 210 ARG A CA 1
ATOM 1693 C C . ARG A 1 210 ? 5.52 -3.756 16.094 1 77.31 210 ARG A C 1
ATOM 1695 O O . ARG A 1 210 ? 4.949 -2.697 16.359 1 77.31 210 ARG A O 1
ATOM 1702 N N . GLY A 1 211 ? 5.887 -4.648 16.984 1 79.06 211 GLY A N 1
ATOM 1703 C CA . GLY A 1 211 ? 5.547 -4.461 18.375 1 79.06 211 GLY A CA 1
ATOM 1704 C C . GLY A 1 211 ? 6.578 -3.65 19.141 1 79.06 211 GLY A C 1
ATOM 1705 O O . GLY A 1 211 ? 6.305 -3.162 20.234 1 79.06 211 GLY A O 1
ATOM 1706 N N . ILE A 1 212 ? 7.684 -3.477 18.516 1 82.31 212 ILE A N 1
ATOM 1707 C CA . ILE A 1 212 ? 8.75 -2.748 19.188 1 82.31 212 ILE A CA 1
ATOM 1708 C C . ILE A 1 212 ? 8.539 -1.245 19.016 1 82.31 212 ILE A C 1
ATOM 1710 O O . ILE A 1 212 ? 8.078 -0.79 17.969 1 82.31 212 ILE A O 1
ATOM 1714 N N . PRO A 1 213 ? 8.852 -0.522 20.078 1 78.31 213 PRO A N 1
ATOM 1715 C CA . PRO A 1 213 ? 8.719 0.932 19.969 1 78.31 213 PRO A CA 1
ATOM 1716 C C . PRO A 1 213 ? 9.445 1.509 18.766 1 78.31 213 PRO A C 1
ATOM 1718 O O . PRO A 1 213 ? 10.438 0.938 18.312 1 78.31 213 PRO A O 1
ATOM 1721 N N . MET A 1 214 ? 8.914 2.541 18.297 1 79.5 214 MET A N 1
ATOM 1722 C CA . MET A 1 214 ? 9.375 3.166 17.047 1 79.5 214 MET A CA 1
ATOM 1723 C C . MET A 1 214 ? 10.875 3.402 17.094 1 79.5 214 MET A C 1
ATOM 1725 O O . MET A 1 214 ? 11.57 3.16 16.109 1 79.5 214 MET A O 1
ATOM 1729 N N . PHE A 1 215 ? 11.375 3.9 18.219 1 82.06 215 PHE A N 1
ATOM 1730 C CA . PHE A 1 215 ? 12.789 4.23 18.297 1 82.06 215 PHE A CA 1
ATOM 1731 C C . PHE A 1 215 ? 13.648 2.979 18.141 1 82.06 215 PHE A C 1
ATOM 1733 O O . PHE A 1 215 ? 14.734 3.035 17.547 1 82.06 215 PHE A O 1
ATOM 1740 N N . LEU A 1 216 ? 13.172 1.826 18.672 1 81.5 216 LEU A N 1
ATOM 1741 C CA . LEU A 1 216 ? 13.891 0.569 18.516 1 81.5 216 LEU A CA 1
ATOM 1742 C C . LEU A 1 216 ? 13.789 0.057 17.078 1 81.5 216 LEU A C 1
ATOM 1744 O O . LEU A 1 216 ? 14.75 -0.496 16.547 1 81.5 216 LEU A O 1
ATOM 1748 N N . GLN A 1 217 ? 12.609 0.296 16.484 1 82.69 217 GLN A N 1
ATOM 1749 C CA . GLN A 1 217 ? 12.438 -0.05 15.078 1 82.69 217 GLN A CA 1
ATOM 1750 C C . GLN A 1 217 ? 13.422 0.721 14.203 1 82.69 217 GLN A C 1
ATOM 1752 O O . GLN A 1 217 ? 14.047 0.148 13.305 1 82.69 217 GLN A O 1
ATOM 1757 N N . ASP A 1 218 ? 13.539 1.963 14.547 1 84.94 218 ASP A N 1
ATOM 1758 C CA . ASP A 1 218 ? 14.43 2.816 13.766 1 84.94 218 ASP A CA 1
ATOM 1759 C C . ASP A 1 218 ? 15.883 2.385 13.938 1 84.94 218 ASP A C 1
ATOM 1761 O O . ASP A 1 218 ? 16.656 2.383 12.977 1 84.94 218 ASP A O 1
ATOM 1765 N N . ALA A 1 219 ? 16.25 1.982 15.148 1 83.75 219 ALA A N 1
ATOM 1766 C CA . ALA A 1 219 ? 17.594 1.506 15.422 1 83.75 219 ALA A CA 1
ATOM 1767 C C . ALA A 1 219 ? 17.891 0.217 14.656 1 83.75 219 ALA A C 1
ATOM 1769 O O . ALA A 1 219 ? 18.969 0.064 14.07 1 83.75 219 ALA A O 1
ATOM 1770 N N . LEU A 1 220 ? 16.938 -0.608 14.656 1 80.81 220 LEU A N 1
ATOM 1771 C CA . LEU A 1 220 ? 17.094 -1.88 13.953 1 80.81 220 LEU A CA 1
ATOM 1772 C C . LEU A 1 220 ? 17.234 -1.661 12.453 1 80.81 220 LEU A C 1
ATOM 1774 O O . LEU A 1 220 ? 18.062 -2.299 11.805 1 80.81 220 LEU A O 1
ATOM 1778 N N . THR A 1 221 ? 16.5 -0.783 11.945 1 84.19 221 THR A N 1
ATOM 1779 C CA . THR A 1 221 ? 16.547 -0.487 10.523 1 84.19 221 THR A CA 1
ATOM 1780 C C . THR A 1 221 ? 17.891 0.125 10.141 1 84.19 221 THR A C 1
ATOM 1782 O O . THR A 1 221 ? 18.438 -0.174 9.078 1 84.19 221 THR A O 1
ATOM 1785 N N . ARG A 1 222 ? 18.391 0.965 10.992 1 80.62 222 ARG A N 1
ATOM 1786 C CA . ARG A 1 222 ? 19.703 1.557 10.758 1 80.62 222 ARG A CA 1
ATOM 1787 C C . ARG A 1 222 ? 20.797 0.486 10.734 1 80.62 222 ARG A C 1
ATOM 1789 O O . ARG A 1 222 ? 21.703 0.535 9.906 1 80.62 222 ARG A O 1
ATOM 1796 N N . LEU A 1 223 ? 20.656 -0.46 11.633 1 77.94 223 LEU A N 1
ATOM 1797 C CA . LEU A 1 223 ? 21.609 -1.556 11.703 1 77.94 223 LEU A CA 1
ATOM 1798 C C . LEU A 1 223 ? 21.547 -2.414 10.445 1 77.94 223 LEU A C 1
ATOM 1800 O O . LEU A 1 223 ? 22.594 -2.797 9.898 1 77.94 223 LEU A O 1
ATOM 1804 N N . THR A 1 224 ? 20.375 -2.717 10.062 1 77 224 THR A N 1
ATOM 1805 C CA . THR A 1 224 ? 20.172 -3.52 8.859 1 77 224 THR A CA 1
ATOM 1806 C C . THR A 1 224 ? 20.781 -2.822 7.637 1 77 224 THR A C 1
ATOM 1808 O O . THR A 1 224 ? 21.422 -3.461 6.809 1 77 224 THR A O 1
ATOM 1811 N N . ARG A 1 225 ? 20.625 -1.607 7.594 1 75.5 225 ARG A N 1
ATOM 1812 C CA . ARG A 1 225 ? 21.156 -0.828 6.48 1 75.5 225 ARG A CA 1
ATOM 1813 C C . ARG A 1 225 ? 22.688 -0.85 6.484 1 75.5 225 ARG A C 1
ATOM 1815 O O . ARG A 1 225 ? 23.312 -0.938 5.426 1 75.5 225 ARG A O 1
ATOM 1822 N N . ARG A 1 226 ? 23.234 -0.697 7.586 1 72.56 226 ARG A N 1
ATOM 1823 C CA . ARG A 1 226 ? 24.688 -0.72 7.719 1 72.56 226 ARG A CA 1
ATOM 1824 C C . ARG A 1 226 ? 25.25 -2.064 7.277 1 72.56 226 ARG A C 1
ATOM 1826 O O . ARG A 1 226 ? 26.281 -2.115 6.598 1 72.56 226 ARG A O 1
ATOM 1833 N N . VAL A 1 227 ? 24.562 -3.035 7.629 1 66.19 227 VAL A N 1
ATOM 1834 C CA . VAL A 1 227 ? 25.031 -4.387 7.352 1 66.19 227 VAL A CA 1
ATOM 1835 C C . VAL A 1 227 ? 24.859 -4.703 5.871 1 66.19 227 VAL A C 1
ATOM 1837 O O . VAL A 1 227 ? 25.734 -5.293 5.246 1 66.19 227 VAL A O 1
ATOM 1840 N N . PHE A 1 228 ? 23.797 -4.184 5.352 1 68.62 228 PHE A N 1
ATOM 1841 C CA . PHE A 1 228 ? 23.453 -4.617 3.998 1 68.62 228 PHE A CA 1
ATOM 1842 C C . PHE A 1 228 ? 24 -3.645 2.965 1 68.62 228 PHE A C 1
ATOM 1844 O O . PHE A 1 228 ? 24.266 -4.027 1.822 1 68.62 228 PHE A O 1
ATOM 1851 N N . TYR A 1 229 ? 24.281 -2.373 3.285 1 63.56 229 TYR A N 1
ATOM 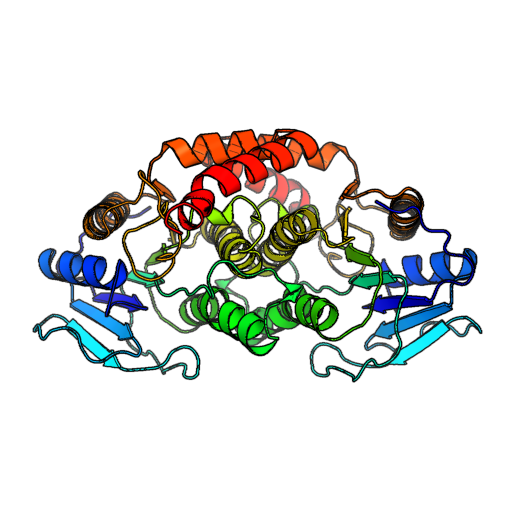1852 C CA . TYR A 1 229 ? 24.781 -1.396 2.324 1 63.56 229 TYR A CA 1
ATOM 1853 C C . TYR A 1 229 ? 26.234 -1.049 2.607 1 63.56 229 TYR A C 1
ATOM 1855 O O . TYR A 1 229 ? 26.906 -0.446 1.77 1 63.56 229 TYR A O 1
ATOM 1863 N N . SER A 1 230 ? 26.859 -1.131 3.688 1 53.22 230 SER A N 1
ATOM 1864 C CA . SER A 1 230 ? 28.234 -0.751 4.02 1 53.22 230 SER A CA 1
ATOM 1865 C C . SER A 1 230 ? 29.234 -1.432 3.094 1 53.22 230 SER A C 1
ATOM 1867 O O . SER A 1 230 ? 30.375 -0.968 2.949 1 53.22 230 SER A O 1
ATOM 1869 N N . SER A 1 231 ? 29.016 -2.4 2.432 1 45.84 231 SER A N 1
ATOM 1870 C CA . SER A 1 231 ? 30.203 -2.943 1.774 1 45.84 231 SER A CA 1
ATOM 1871 C C . SER A 1 231 ? 30.641 -2.064 0.607 1 45.84 231 SER A C 1
ATOM 1873 O O . SER A 1 231 ? 31.609 -2.377 -0.083 1 45.84 231 SER A O 1
ATOM 1875 N N . GLU A 1 232 ? 30.031 -1.088 0.096 1 39.38 232 GLU A N 1
ATOM 1876 C CA . GLU A 1 232 ? 30.641 -0.416 -1.049 1 39.38 232 GLU A CA 1
ATOM 1877 C C . GLU A 1 232 ? 31.797 0.48 -0.613 1 39.38 232 GLU A C 1
ATOM 1879 O O . GLU A 1 232 ? 32.688 0.792 -1.412 1 39.38 232 GLU A O 1
ATOM 1884 N N . LYS A 1 233 ? 31.938 1.236 0.476 1 39.16 233 LYS A N 1
ATOM 1885 C CA . LYS A 1 233 ? 33.062 2.17 0.58 1 39.16 233 LYS A CA 1
ATOM 1886 C C . LYS A 1 233 ? 34.375 1.432 0.589 1 39.16 233 LYS A C 1
ATOM 1888 O O . LYS A 1 233 ? 35.438 2.059 0.573 1 39.16 233 LYS A O 1
ATOM 1893 N N . LYS A 1 234 ? 34.531 0.321 1.058 1 35.75 234 LYS A N 1
ATOM 1894 C CA . LYS A 1 234 ? 35.906 -0.052 1.264 1 35.75 234 LYS A CA 1
ATOM 1895 C C . LYS A 1 234 ? 36.625 -0.302 -0.066 1 35.75 234 LYS A C 1
ATOM 1897 O O . LYS A 1 234 ? 37.812 -0.604 -0.094 1 35.75 234 LYS A O 1
ATOM 1902 N N . ASN A 1 235 ? 35.875 -0.628 -1.078 1 29.91 235 ASN A N 1
ATOM 1903 C CA . ASN A 1 235 ? 36.812 -0.857 -2.168 1 29.91 235 ASN A CA 1
ATOM 1904 C C . ASN A 1 235 ? 37.281 0.455 -2.803 1 29.91 235 ASN A C 1
ATOM 1906 O O . ASN A 1 235 ? 37.375 0.555 -4.027 1 29.91 235 ASN A O 1
ATOM 1910 N N . GLU A 1 236 ? 36.938 1.673 -2.199 1 26.23 236 GLU A N 1
ATOM 1911 C CA . GLU A 1 236 ? 38 2.555 -2.639 1 26.23 236 GLU A CA 1
ATOM 1912 C C . GLU A 1 236 ? 39.25 2.412 -1.744 1 26.23 236 GLU A C 1
ATOM 1914 O O . GLU A 1 236 ? 39.125 2.246 -0.529 1 26.23 236 GLU A O 1
ATOM 1919 N N . MET B 1 1 ? 10.406 15.648 16.359 1 71 1 MET B N 1
ATOM 1920 C CA . MET B 1 1 ? 10.211 16.562 15.234 1 71 1 MET B CA 1
ATOM 1921 C C . MET B 1 1 ? 10.047 18 15.734 1 71 1 MET B C 1
ATOM 1923 O O . MET B 1 1 ? 9.82 18.234 16.922 1 71 1 MET B O 1
ATOM 1927 N N . ALA B 1 2 ? 10.18 18.922 14.812 1 77.38 2 ALA B N 1
ATOM 1928 C CA . ALA B 1 2 ? 10.133 20.328 15.195 1 77.38 2 ALA B CA 1
ATOM 1929 C C . ALA B 1 2 ? 8.727 20.734 15.641 1 77.38 2 ALA B C 1
ATOM 1931 O O . ALA B 1 2 ? 7.734 20.312 15.039 1 77.38 2 ALA B O 1
ATOM 1932 N N . LYS B 1 3 ? 8.711 21.344 16.734 1 87.44 3 LYS B N 1
ATOM 1933 C CA . LYS B 1 3 ? 7.457 21.953 17.156 1 87.44 3 LYS B CA 1
ATOM 1934 C C . LYS B 1 3 ? 7.047 23.094 16.234 1 87.44 3 LYS B C 1
ATOM 1936 O O . LYS B 1 3 ? 7.902 23.766 15.656 1 87.44 3 LYS B O 1
ATOM 1941 N N . ILE B 1 4 ? 5.754 23.188 16.031 1 92.56 4 ILE B N 1
ATOM 1942 C CA . ILE B 1 4 ? 5.254 24.219 15.133 1 92.56 4 ILE B CA 1
ATOM 1943 C C . ILE B 1 4 ? 4.242 25.094 15.859 1 92.56 4 ILE B C 1
ATOM 1945 O O . ILE B 1 4 ? 3.375 24.594 16.578 1 92.56 4 ILE B O 1
ATOM 1949 N N . ASN B 1 5 ? 4.488 26.312 15.789 1 95.38 5 ASN B N 1
ATOM 1950 C CA . ASN B 1 5 ? 3.438 27.281 16.078 1 95.38 5 ASN B CA 1
ATOM 1951 C C . ASN B 1 5 ? 2.662 27.672 14.828 1 95.38 5 ASN B C 1
ATOM 1953 O O . ASN B 1 5 ? 3.24 28.203 13.875 1 95.38 5 ASN B O 1
ATOM 1957 N N . PHE B 1 6 ? 1.347 27.484 14.867 1 97.88 6 PHE B N 1
ATOM 1958 C CA . PHE B 1 6 ? 0.552 27.609 13.656 1 97.88 6 PHE B CA 1
ATOM 1959 C C . PHE B 1 6 ? 0.329 29.078 13.297 1 97.88 6 PHE B C 1
ATOM 1961 O O . PHE B 1 6 ? -0.03 29.406 12.164 1 97.88 6 PHE B O 1
ATOM 1968 N N . ALA B 1 7 ? 0.427 29.953 14.328 1 97.69 7 ALA B N 1
ATOM 1969 C CA . ALA B 1 7 ? 0.182 31.359 14.055 1 97.69 7 ALA B CA 1
ATOM 1970 C C . ALA B 1 7 ? 1.095 31.875 12.938 1 97.69 7 ALA B C 1
ATOM 1972 O O . ALA B 1 7 ? 2.32 31.766 13.039 1 97.69 7 ALA B O 1
ATOM 1973 N N . GLY B 1 8 ? 0.503 32.344 11.867 1 97.94 8 GLY B N 1
ATOM 1974 C CA . GLY B 1 8 ? 1.25 32.969 10.766 1 97.94 8 GLY B CA 1
ATOM 1975 C C . GLY B 1 8 ? 1.789 31.922 9.789 1 97.94 8 GLY B C 1
ATOM 1976 O O . GLY B 1 8 ? 2.494 32.281 8.836 1 97.94 8 GLY B O 1
ATOM 1977 N N . THR B 1 9 ? 1.509 30.656 9.992 1 98.19 9 THR B N 1
ATOM 1978 C CA . THR B 1 9 ? 1.987 29.609 9.102 1 98.19 9 THR B CA 1
ATOM 1979 C C . THR B 1 9 ? 1.059 29.453 7.898 1 98.19 9 THR B C 1
ATOM 1981 O O . THR B 1 9 ? -0.128 29.781 7.977 1 98.19 9 THR B O 1
ATOM 1984 N N . THR B 1 10 ? 1.596 29.047 6.766 1 98.62 10 THR B N 1
ATOM 1985 C CA . THR B 1 10 ? 0.832 28.703 5.57 1 98.62 10 THR B CA 1
ATOM 1986 C C . THR B 1 10 ? 0.619 27.203 5.477 1 98.62 10 THR B C 1
ATOM 1988 O O . THR B 1 10 ? 1.583 26.422 5.465 1 98.62 10 THR B O 1
ATOM 1991 N N . VAL B 1 11 ? -0.63 26.781 5.426 1 98.81 11 VAL B N 1
ATOM 1992 C CA . VAL B 1 11 ? -0.954 25.359 5.48 1 98.81 11 VAL B CA 1
ATOM 1993 C C . VAL B 1 11 ? -1.8 24.969 4.27 1 98.81 11 VAL B C 1
ATOM 1995 O O . VAL B 1 11 ? -2.713 25.703 3.883 1 98.81 11 VAL B O 1
ATOM 1998 N N . CYS B 1 12 ? -1.445 23.875 3.613 1 98.69 12 CYS B N 1
ATOM 1999 C CA . CYS B 1 12 ? -2.254 23.25 2.57 1 98.69 12 CYS B CA 1
ATOM 2000 C C . CYS B 1 12 ? -3.098 22.125 3.141 1 98.69 12 CYS B C 1
ATOM 2002 O O . CYS B 1 12 ? -2.582 21.25 3.848 1 98.69 12 CYS B O 1
ATOM 2004 N N . VAL B 1 13 ? -4.387 22.156 2.893 1 98.75 13 VAL B N 1
ATOM 2005 C CA . VAL B 1 13 ? -5.281 21.078 3.309 1 98.75 13 VAL B CA 1
ATOM 2006 C C . VAL B 1 13 ? -6.055 20.562 2.102 1 98.75 13 VAL B C 1
ATOM 2008 O O . VAL B 1 13 ? -6.797 21.312 1.459 1 98.75 13 VAL B O 1
ATOM 2011 N N . THR B 1 14 ? -5.887 19.297 1.779 1 98.38 14 THR B N 1
ATOM 2012 C CA . THR B 1 14 ? -6.727 18.703 0.749 1 98.38 14 THR B CA 1
ATOM 2013 C C . THR B 1 14 ? -8.008 18.141 1.357 1 98.38 14 THR B C 1
ATOM 2015 O O . THR B 1 14 ? -7.992 17.609 2.473 1 98.38 14 THR B O 1
ATOM 2018 N N . GLY B 1 15 ? -9.094 18.188 0.6 1 96 15 GLY B N 1
ATOM 2019 C CA . GLY B 1 15 ? -10.367 17.734 1.127 1 96 15 GLY B CA 1
ATOM 2020 C C . GLY B 1 15 ? -10.836 18.531 2.328 1 96 15 GLY B C 1
ATOM 2021 O O . GLY B 1 15 ? -11.273 17.969 3.33 1 96 15 GLY B O 1
ATOM 2022 N N . GLY B 1 16 ? -10.734 19.812 2.275 1 94.56 16 GLY B N 1
ATOM 2023 C CA . GLY B 1 16 ? -10.992 20.641 3.438 1 94.56 16 GLY B CA 1
ATOM 2024 C C . GLY B 1 16 ? -12.383 21.25 3.438 1 94.56 16 GLY B C 1
ATOM 2025 O O . GLY B 1 16 ? -12.664 22.156 4.234 1 94.56 16 GLY B O 1
ATOM 2026 N N . SER B 1 17 ? -13.281 20.766 2.51 1 93.19 17 SER B N 1
ATOM 2027 C CA . SER B 1 17 ? -14.586 21.406 2.371 1 93.19 17 SER B CA 1
ATOM 2028 C C . SER B 1 17 ? -15.648 20.672 3.191 1 93.19 17 SER B C 1
ATOM 2030 O O . SER B 1 17 ? -16.734 21.203 3.412 1 93.19 17 SER B O 1
ATOM 2032 N N . LYS B 1 18 ? -15.391 19.453 3.623 1 92.81 18 LYS B N 1
ATOM 2033 C CA . LYS B 1 18 ? -16.344 18.672 4.414 1 92.81 18 LYS B CA 1
ATOM 2034 C C . LYS B 1 18 ? -15.625 17.766 5.398 1 92.81 18 LYS B C 1
ATOM 2036 O O . LYS B 1 18 ? -14.398 17.625 5.348 1 92.81 18 LYS B O 1
ATOM 2041 N N . GLY B 1 19 ? -16.375 17.266 6.348 1 94.12 19 GLY B N 1
ATOM 2042 C CA . GLY B 1 19 ? -15.891 16.219 7.234 1 94.12 19 GLY B CA 1
ATOM 2043 C C . GLY B 1 19 ? -14.711 16.656 8.078 1 94.12 19 GLY B C 1
ATOM 2044 O O . GLY B 1 19 ? -14.719 17.734 8.664 1 94.12 19 GLY B O 1
ATOM 2045 N N . LEU B 1 20 ? -13.742 15.773 8.242 1 96.94 20 LEU B N 1
ATOM 2046 C CA . LEU B 1 20 ? -12.562 16.016 9.055 1 96.94 20 LEU B CA 1
ATOM 2047 C C . LEU B 1 20 ? -11.742 17.188 8.508 1 96.94 20 LEU B C 1
ATOM 2049 O O . LEU B 1 20 ? -11.258 18.016 9.266 1 96.94 20 LEU B O 1
ATOM 2053 N N . GLY B 1 21 ? -11.625 17.281 7.184 1 97.88 21 GLY B N 1
ATOM 2054 C CA . GLY B 1 21 ? -10.867 18.344 6.562 1 97.88 21 GLY B CA 1
ATOM 2055 C C . GLY B 1 21 ? -11.414 19.734 6.887 1 97.88 21 GLY B C 1
ATOM 2056 O O . GLY B 1 21 ? -10.641 20.672 7.094 1 97.88 21 GLY B O 1
ATOM 2057 N N . LEU B 1 22 ? -12.711 19.781 6.906 1 97.69 22 LEU B N 1
ATOM 2058 C CA . LEU B 1 22 ? -13.336 21.062 7.246 1 97.69 22 LEU B CA 1
ATOM 2059 C C . LEU B 1 22 ? -13.008 21.453 8.68 1 97.69 22 LEU B C 1
ATOM 2061 O O . LEU B 1 22 ? -12.68 22.625 8.945 1 97.69 22 LEU B O 1
ATOM 2065 N N . GLU B 1 23 ? -13.094 20.5 9.594 1 98.38 23 GLU B N 1
ATOM 2066 C CA . GLU B 1 23 ? -12.789 20.781 10.992 1 98.38 23 GLU B CA 1
ATOM 2067 C C . GLU B 1 23 ? -11.32 21.156 11.164 1 98.38 23 GLU B C 1
ATOM 2069 O O . GLU B 1 23 ? -10.992 22.047 11.961 1 98.38 23 GLU B O 1
ATOM 2074 N N . ILE B 1 24 ? -10.414 20.531 10.438 1 98.75 24 ILE B N 1
ATOM 2075 C CA . ILE B 1 24 ? -9 20.859 10.461 1 98.75 24 ILE B CA 1
ATOM 2076 C C . ILE B 1 24 ? -8.805 22.297 9.984 1 98.75 24 ILE B C 1
ATOM 2078 O O . ILE B 1 24 ? -8.086 23.078 10.625 1 98.75 24 ILE B O 1
ATOM 2082 N N . THR B 1 25 ? -9.461 22.641 8.906 1 98.69 25 THR B N 1
ATOM 2083 C CA . THR B 1 25 ? -9.352 23.969 8.336 1 98.69 25 THR B CA 1
ATOM 2084 C C . THR B 1 25 ? -9.812 25.031 9.336 1 98.69 25 THR B C 1
ATOM 2086 O O . THR B 1 25 ? -9.109 26.016 9.578 1 98.69 25 THR B O 1
ATOM 2089 N N . LYS B 1 26 ? -10.992 24.812 9.938 1 98.69 26 LYS B N 1
ATOM 2090 C CA . LYS B 1 26 ? -11.539 25.75 10.914 1 98.69 26 LYS B CA 1
ATOM 2091 C C . LYS B 1 26 ? -10.578 25.938 12.086 1 98.69 26 LYS B C 1
ATOM 2093 O O . LYS B 1 26 ? -10.328 27.062 12.516 1 98.69 26 LYS B O 1
ATOM 2098 N N . GLU B 1 27 ? -10.055 24.859 12.578 1 98.75 27 GLU B N 1
ATOM 2099 C CA . GLU B 1 27 ? -9.164 24.906 13.734 1 98.75 27 GLU B CA 1
ATOM 2100 C C . GLU B 1 27 ? -7.852 25.609 13.391 1 98.75 27 GLU B C 1
ATOM 2102 O O . GLU B 1 27 ? -7.297 26.328 14.219 1 98.75 27 GLU B O 1
ATOM 2107 N N . LEU B 1 28 ? -7.355 25.422 12.188 1 98.81 28 LEU B N 1
ATOM 2108 C CA . LEU B 1 28 ? -6.137 26.094 11.734 1 98.81 28 LEU B CA 1
ATOM 2109 C C . LEU B 1 28 ? -6.332 27.594 11.695 1 98.81 28 LEU B C 1
ATOM 2111 O O . LEU B 1 28 ? -5.465 28.359 12.148 1 98.81 28 LEU B O 1
ATOM 2115 N N . ILE B 1 29 ? -7.453 28 11.18 1 98.5 29 ILE B N 1
ATOM 2116 C CA . ILE B 1 29 ? -7.77 29.422 11.078 1 98.5 29 ILE B CA 1
ATOM 2117 C C . ILE B 1 29 ? -7.852 30.031 12.477 1 98.5 29 ILE B C 1
ATOM 2119 O O . ILE B 1 29 ? -7.305 31.109 12.727 1 98.5 29 ILE B O 1
ATOM 2123 N N . LYS B 1 30 ? -8.492 29.297 13.359 1 98.25 30 LYS B N 1
ATOM 2124 C CA . LYS B 1 30 ? -8.602 29.719 14.75 1 98.25 30 LYS B CA 1
ATOM 2125 C C . LYS B 1 30 ? -7.223 29.922 15.375 1 98.25 30 LYS B C 1
ATOM 2127 O O . LYS B 1 30 ? -7.039 30.781 16.234 1 98.25 30 LYS B O 1
ATOM 2132 N N . ARG B 1 31 ? -6.273 29.141 14.945 1 98.12 31 ARG B N 1
ATOM 2133 C CA . ARG B 1 31 ? -4.922 29.172 15.5 1 98.12 31 ARG B CA 1
ATOM 2134 C C . ARG B 1 31 ? -4.062 30.203 14.789 1 98.12 31 ARG B C 1
ATOM 2136 O O . ARG B 1 31 ? -2.883 30.375 15.109 1 98.12 31 ARG B O 1
ATOM 2143 N N . GLY B 1 32 ? -4.633 30.828 13.727 1 98.38 32 GLY B N 1
ATOM 2144 C CA . GLY B 1 32 ? -3.973 31.969 13.117 1 98.38 32 GLY B CA 1
ATOM 2145 C C . GLY B 1 32 ? -3.215 31.609 11.852 1 98.38 32 GLY B C 1
ATOM 2146 O O . GLY B 1 32 ? -2.367 32.375 11.391 1 98.38 32 GLY B O 1
ATOM 2147 N N . SER B 1 33 ? -3.453 30.469 11.258 1 98.69 33 SER B N 1
ATOM 2148 C CA . SER B 1 33 ? -2.783 30.047 10.031 1 98.69 33 SER B CA 1
ATOM 2149 C C . SER B 1 33 ? -3.465 30.641 8.805 1 98.69 33 SER B C 1
ATOM 2151 O O . SER B 1 33 ? -4.633 31.031 8.867 1 98.69 33 SER B O 1
ATOM 2153 N N . TYR B 1 34 ? -2.713 30.797 7.742 1 98.56 34 TYR B N 1
ATOM 2154 C CA . TYR B 1 34 ? -3.244 31 6.402 1 98.56 34 TYR B CA 1
ATOM 2155 C C . TYR B 1 34 ? -3.432 29.672 5.68 1 98.56 34 TYR B C 1
ATOM 2157 O O . TYR B 1 34 ? -2.459 28.969 5.406 1 98.56 34 TYR B O 1
ATOM 2165 N N . VAL B 1 35 ? -4.648 29.344 5.348 1 98.75 35 VAL B N 1
ATOM 2166 C CA . VAL B 1 35 ? -4.949 27.984 4.926 1 98.75 35 VAL B CA 1
ATOM 2167 C C . VAL B 1 35 ? -5.375 27.984 3.461 1 98.75 35 VAL B C 1
ATOM 2169 O O . VAL B 1 35 ? -6.289 28.703 3.068 1 98.75 35 VAL B O 1
ATOM 2172 N N . HIS B 1 36 ? -4.688 27.234 2.652 1 98.56 36 HIS B N 1
ATOM 2173 C CA . HIS B 1 36 ? -5.121 26.891 1.299 1 98.56 36 HIS B CA 1
ATOM 2174 C C . HIS B 1 36 ? -5.863 25.562 1.268 1 98.56 36 HIS B C 1
ATOM 2176 O O . HIS B 1 36 ? -5.285 24.516 1.567 1 98.56 36 HIS B O 1
ATOM 2182 N N . VAL B 1 37 ? -7.133 25.641 0.868 1 98.38 37 VAL B N 1
ATOM 2183 C CA . VAL B 1 37 ? -7.984 24.453 0.871 1 98.38 37 VAL B CA 1
ATOM 2184 C C . VAL B 1 37 ? -8.273 24.016 -0.564 1 98.38 37 VAL B C 1
ATOM 2186 O O . VAL B 1 37 ? -8.672 24.828 -1.397 1 98.38 37 VAL B O 1
ATOM 2189 N N . PHE B 1 38 ? -8.039 22.781 -0.829 1 97.75 38 PHE B N 1
ATOM 2190 C CA . PHE B 1 38 ? -8.391 22.203 -2.121 1 97.75 38 PHE B CA 1
ATOM 2191 C C . PHE B 1 38 ? -9.547 21.219 -1.983 1 97.75 38 PHE B C 1
ATOM 2193 O O . PHE B 1 38 ? -9.523 20.328 -1.123 1 97.75 38 PHE B O 1
ATOM 2200 N N . GLY B 1 39 ? -10.539 21.328 -2.758 1 95.88 39 GLY B N 1
ATOM 2201 C CA . GLY B 1 39 ? -11.695 20.438 -2.746 1 95.88 39 GLY B CA 1
ATOM 2202 C C . GLY B 1 39 ? -12.594 20.625 -3.955 1 95.88 39 GLY B C 1
ATOM 2203 O O . GLY B 1 39 ? -12.531 21.641 -4.637 1 95.88 39 GLY B O 1
ATOM 2204 N N . ARG B 1 40 ? -13.383 19.641 -4.184 1 95.19 40 ARG B N 1
ATOM 2205 C CA . ARG B 1 40 ? -14.203 19.672 -5.387 1 95.19 40 ARG B CA 1
ATOM 2206 C C . ARG B 1 40 ? -15.539 20.359 -5.125 1 95.19 40 ARG B C 1
ATOM 2208 O O . ARG B 1 40 ? -16.172 20.875 -6.051 1 95.19 40 ARG B O 1
ATOM 2215 N N . SER B 1 41 ? -16.031 20.375 -3.924 1 95.44 41 SER B N 1
ATOM 2216 C CA . SER B 1 41 ? -17.312 20.969 -3.559 1 95.44 41 SER B CA 1
ATOM 2217 C C . SER B 1 41 ? -17.219 22.5 -3.52 1 95.44 41 SER B C 1
ATOM 2219 O O . SER B 1 41 ? -16.109 23.047 -3.51 1 95.44 41 SER B O 1
ATOM 2221 N N . PRO B 1 42 ? -18.375 23.141 -3.537 1 95.69 42 PRO B N 1
ATOM 2222 C CA . PRO B 1 42 ? -18.328 24.594 -3.377 1 95.69 42 PRO B CA 1
ATOM 2223 C C . PRO B 1 42 ? -17.703 25.031 -2.053 1 95.69 42 PRO B C 1
ATOM 2225 O O . PRO B 1 42 ? -17.797 24.297 -1.061 1 95.69 42 PRO B O 1
ATOM 2228 N N . ARG B 1 43 ? -17.109 26.25 -2.062 1 96.69 43 ARG B N 1
ATOM 2229 C CA . ARG B 1 43 ? -16.516 26.828 -0.863 1 96.69 43 ARG B CA 1
ATOM 2230 C C . ARG B 1 43 ? -17.469 26.766 0.314 1 96.69 43 ARG B C 1
ATOM 2232 O O . ARG B 1 43 ? -18.609 27.266 0.224 1 96.69 43 ARG B O 1
ATOM 2239 N N . PRO B 1 44 ? -17.047 26.188 1.358 1 95.31 44 PRO B N 1
ATOM 2240 C CA . PRO B 1 44 ? -17.969 25.984 2.479 1 95.31 44 PRO B CA 1
ATOM 2241 C C . PRO B 1 44 ? -18.219 27.266 3.273 1 95.31 44 PRO B C 1
ATOM 2243 O O . PRO B 1 44 ? -19.266 27.406 3.914 1 95.31 44 PRO B O 1
ATOM 2246 N N . PHE B 1 45 ? -17.234 28.172 3.373 1 96.25 45 PHE B N 1
ATOM 2247 C CA . PHE B 1 45 ? -17.359 29.438 4.066 1 96.25 45 PHE B CA 1
ATOM 2248 C C . PHE B 1 45 ? -16.297 30.422 3.607 1 96.25 45 PHE B C 1
ATOM 2250 O O . PHE B 1 45 ? -15.344 30.031 2.924 1 96.25 45 PHE B O 1
ATOM 2257 N N . VAL B 1 46 ? -16.531 31.672 3.922 1 96.88 46 VAL B N 1
ATOM 2258 C CA . VAL B 1 46 ? -15.578 32.719 3.561 1 96.88 46 VAL B CA 1
ATOM 2259 C C . VAL B 1 46 ? -14.828 33.188 4.805 1 96.88 46 VAL B C 1
ATOM 2261 O O . VAL B 1 46 ? -15.43 33.375 5.863 1 96.88 46 VAL B O 1
ATOM 2264 N N . HIS B 1 47 ? -13.523 33.281 4.707 1 97.81 47 HIS B N 1
ATOM 2265 C CA . HIS B 1 47 ? -12.664 33.812 5.75 1 97.81 47 HIS B CA 1
ATOM 2266 C C . HIS B 1 47 ? -11.414 34.469 5.152 1 97.81 47 HIS B C 1
ATOM 2268 O O . HIS B 1 47 ? -10.875 33.969 4.164 1 97.81 47 HIS B O 1
ATOM 2274 N N . GLU B 1 48 ? -10.891 35.5 5.754 1 97.81 48 GLU B N 1
ATOM 2275 C CA . GLU B 1 48 ? -9.742 36.219 5.23 1 97.81 48 GLU B CA 1
ATOM 2276 C C . GLU B 1 48 ? -8.492 35.344 5.191 1 97.81 48 GLU B C 1
ATOM 2278 O O . GLU B 1 48 ? -7.629 35.531 4.332 1 97.81 48 GLU B O 1
ATOM 2283 N N . ASN B 1 49 ? -8.375 34.406 6.062 1 98.31 49 ASN B N 1
ATOM 2284 C CA . ASN B 1 49 ? -7.195 33.531 6.152 1 98.31 49 ASN B CA 1
ATOM 2285 C C . ASN B 1 49 ? -7.379 32.25 5.363 1 98.31 49 ASN B C 1
ATOM 2287 O O . ASN B 1 49 ? -6.605 31.297 5.523 1 98.31 49 ASN B O 1
ATOM 2291 N N . MET B 1 50 ? -8.383 32.125 4.574 1 98.19 50 MET B N 1
ATOM 2292 C CA . MET B 1 50 ? -8.609 30.906 3.803 1 98.19 50 MET B CA 1
ATOM 2293 C C . MET B 1 50 ? -8.641 31.219 2.309 1 98.19 50 MET B C 1
ATOM 2295 O O . MET B 1 50 ? -9.352 32.125 1.867 1 98.19 50 MET B O 1
ATOM 2299 N N . GLU B 1 51 ? -7.855 30.609 1.563 1 98.12 51 GLU B N 1
ATOM 2300 C CA . GLU B 1 51 ? -7.953 30.562 0.108 1 98.12 51 GLU B CA 1
ATOM 2301 C C . GLU B 1 51 ? -8.484 29.203 -0.362 1 98.12 51 GLU B C 1
ATOM 2303 O O . GLU B 1 51 ? -7.867 28.172 -0.102 1 98.12 51 GLU B O 1
ATOM 2308 N N . TYR B 1 52 ? -9.609 29.203 -1.021 1 98 52 TYR B N 1
ATOM 2309 C CA . TYR B 1 52 ? -10.25 27.969 -1.461 1 98 52 TYR B CA 1
ATOM 2310 C C . TYR B 1 52 ? -10.016 27.734 -2.949 1 98 52 TYR B C 1
ATOM 2312 O O . TYR B 1 52 ? -10.281 28.625 -3.771 1 98 52 TYR B O 1
ATOM 2320 N N . HIS B 1 53 ? -9.453 26.656 -3.232 1 97.5 53 HIS B N 1
ATOM 2321 C CA . HIS B 1 53 ? -9.25 26.219 -4.605 1 97.5 53 HIS B CA 1
ATOM 2322 C C . HIS B 1 53 ? -10.219 25.094 -4.977 1 97.5 53 HIS B C 1
ATOM 2324 O O . HIS B 1 53 ? -10.016 23.938 -4.598 1 97.5 53 HIS B O 1
ATOM 2330 N N . GLN B 1 54 ? -11.297 25.469 -5.699 1 97.56 54 GLN B N 1
ATOM 2331 C CA . GLN B 1 54 ? -12.266 24.469 -6.125 1 97.56 54 GLN B CA 1
ATOM 2332 C C . GLN B 1 54 ? -11.742 23.656 -7.301 1 97.56 54 GLN B C 1
ATOM 2334 O O . GLN B 1 54 ? -11.695 24.141 -8.43 1 97.56 54 GLN B O 1
ATOM 2339 N N . VAL B 1 55 ? -11.344 22.438 -7.031 1 97.38 55 VAL B N 1
ATOM 2340 C CA . VAL B 1 55 ? -10.719 21.594 -8.047 1 97.38 55 VAL B CA 1
ATOM 2341 C C . VAL B 1 55 ? -11.008 20.125 -7.746 1 97.38 55 VAL B C 1
ATOM 2343 O O . VAL B 1 55 ? -11 19.703 -6.586 1 97.38 55 VAL B O 1
ATOM 2346 N N . ASP B 1 56 ? -11.352 19.391 -8.758 1 97.62 56 ASP B N 1
ATOM 2347 C CA . ASP B 1 56 ? -11.492 17.953 -8.641 1 97.62 56 ASP B CA 1
ATOM 2348 C C . ASP B 1 56 ? -10.141 17.25 -8.758 1 97.62 56 ASP B C 1
ATOM 2350 O O . ASP B 1 56 ? -9.688 16.953 -9.867 1 97.62 56 ASP B O 1
ATOM 2354 N N . LEU B 1 57 ? -9.57 16.859 -7.629 1 97.44 57 LEU B N 1
ATOM 2355 C CA . LEU B 1 57 ? -8.211 16.344 -7.582 1 97.44 57 LEU B CA 1
ATOM 2356 C C . LEU B 1 57 ? -8.156 14.914 -8.133 1 97.44 57 LEU B C 1
ATOM 2358 O O . LEU B 1 57 ? -7.07 14.359 -8.328 1 97.44 57 LEU B O 1
ATOM 2362 N N . LEU B 1 58 ? -9.312 14.328 -8.352 1 96.75 58 LEU B N 1
ATOM 2363 C CA . LEU B 1 58 ? -9.328 13.047 -9.055 1 96.75 58 LEU B CA 1
ATOM 2364 C C . LEU B 1 58 ? -8.883 13.211 -10.5 1 96.75 58 LEU B C 1
ATOM 2366 O O . LEU B 1 58 ? -8.18 12.352 -11.039 1 96.75 58 LEU B O 1
ATOM 2370 N N . ASN B 1 59 ? -9.289 14.328 -11.078 1 95.06 59 ASN B N 1
ATOM 2371 C CA . ASN B 1 59 ? -9.109 14.477 -12.523 1 95.06 59 ASN B CA 1
ATOM 2372 C C . ASN B 1 59 ? -8.078 15.547 -12.852 1 95.06 59 ASN B C 1
ATOM 2374 O O . ASN B 1 59 ? -7.57 15.602 -13.977 1 95.06 59 ASN B O 1
ATOM 2378 N N . GLU B 1 60 ? -7.789 16.406 -11.859 1 95.38 60 GLU B N 1
ATOM 2379 C CA . GLU B 1 60 ? -6.914 17.547 -12.117 1 95.38 60 GLU B CA 1
ATOM 2380 C C . GLU B 1 60 ? -5.832 17.656 -11.047 1 95.38 60 GLU B C 1
ATOM 2382 O O . GLU B 1 60 ? -6.102 17.453 -9.859 1 95.38 60 GLU B O 1
ATOM 2387 N N . ARG B 1 61 ? -4.613 17.922 -11.484 1 95.88 61 ARG B N 1
ATOM 2388 C CA . ARG B 1 61 ? -3.496 18.266 -10.602 1 95.88 61 ARG B CA 1
ATOM 2389 C C . ARG B 1 61 ? -3.027 19.688 -10.836 1 95.88 61 ARG B C 1
ATOM 2391 O O . ARG B 1 61 ? -2.271 19.969 -11.773 1 95.88 61 ARG B O 1
ATOM 2398 N N . PRO B 1 62 ? -3.518 20.562 -10 1 95 62 PRO B N 1
ATOM 2399 C CA . PRO B 1 62 ? -3.16 21.953 -10.219 1 95 62 PRO B CA 1
ATOM 2400 C C . PRO B 1 62 ? -1.679 22.234 -9.969 1 95 62 PRO B C 1
ATOM 2402 O O . PRO B 1 62 ? -1.025 21.5 -9.227 1 95 62 PRO B O 1
ATOM 2405 N N . ASN B 1 63 ? -1.18 23.266 -10.648 1 93.62 63 ASN B N 1
ATOM 2406 C CA . ASN B 1 63 ? 0.17 23.734 -10.367 1 93.62 63 ASN B CA 1
ATOM 2407 C C . ASN B 1 63 ? 0.222 24.531 -9.062 1 93.62 63 ASN B C 1
ATOM 2409 O O . ASN B 1 63 ? -0.24 25.672 -9.008 1 93.62 63 ASN B O 1
ATOM 2413 N N . ILE B 1 64 ? 0.726 23.953 -8.023 1 93.69 64 ILE B N 1
ATOM 2414 C CA . ILE B 1 64 ? 0.839 24.594 -6.715 1 93.69 64 ILE B CA 1
ATOM 2415 C C . ILE B 1 64 ? 2.23 25.203 -6.562 1 93.69 64 ILE B C 1
ATOM 2417 O O . ILE B 1 64 ? 3.215 24.484 -6.379 1 93.69 64 ILE B O 1
ATOM 2421 N N . THR B 1 65 ? 2.355 26.469 -6.625 1 92.75 65 THR B N 1
ATOM 2422 C CA . THR B 1 65 ? 3.646 27.156 -6.637 1 92.75 65 THR B CA 1
ATOM 2423 C C . THR B 1 65 ? 3.951 27.766 -5.27 1 92.75 65 THR B C 1
ATOM 2425 O O . THR B 1 65 ? 5.09 28.141 -4.992 1 92.75 65 THR B O 1
ATOM 2428 N N . ILE B 1 66 ? 2.961 27.812 -4.445 1 92.44 66 ILE B N 1
ATOM 2429 C CA . ILE B 1 66 ? 3.107 28.391 -3.117 1 92.44 66 ILE B CA 1
ATOM 2430 C C . ILE B 1 66 ? 3.855 27.422 -2.207 1 92.44 66 ILE B C 1
ATOM 2432 O O . ILE B 1 66 ? 3.508 26.234 -2.129 1 92.44 66 ILE B O 1
ATOM 2436 N N . PRO B 1 67 ? 4.898 27.938 -1.581 1 97.12 67 PRO B N 1
ATOM 2437 C CA . PRO B 1 67 ? 5.504 27.078 -0.552 1 97.12 67 PRO B CA 1
ATOM 2438 C C . PRO B 1 67 ? 4.676 27.016 0.727 1 97.12 67 PRO B C 1
ATOM 2440 O O . PRO B 1 67 ? 4.094 28.031 1.14 1 97.12 67 PRO B O 1
ATOM 2443 N N . PHE B 1 68 ? 4.551 25.891 1.322 1 98.5 68 PHE B N 1
ATOM 2444 C CA . PHE B 1 68 ? 3.779 25.719 2.547 1 98.5 68 PHE B CA 1
ATOM 2445 C C . PHE B 1 68 ? 4.695 25.391 3.721 1 98.5 68 PHE B C 1
ATOM 2447 O O . PHE B 1 68 ? 5.75 24.781 3.541 1 98.5 68 PHE B O 1
ATOM 2454 N N . ASP B 1 69 ? 4.312 25.844 4.848 1 98.31 69 ASP B N 1
ATOM 2455 C CA . ASP B 1 69 ? 4.957 25.344 6.059 1 98.31 69 ASP B CA 1
ATOM 2456 C C . ASP B 1 69 ? 4.531 23.906 6.352 1 98.31 69 ASP B C 1
ATOM 2458 O O . ASP B 1 69 ? 5.363 23.078 6.723 1 98.31 69 ASP B O 1
ATOM 2462 N N . VAL B 1 70 ? 3.271 23.641 6.199 1 98.62 70 VAL B N 1
ATOM 2463 C CA . VAL B 1 70 ? 2.713 22.328 6.469 1 98.62 70 VAL B CA 1
ATOM 2464 C C . VAL B 1 70 ? 1.746 21.922 5.355 1 98.62 70 VAL B C 1
ATOM 2466 O O . VAL B 1 70 ? 0.933 22.75 4.914 1 98.62 70 VAL B O 1
ATOM 2469 N N . VAL B 1 71 ? 1.887 20.766 4.844 1 98.69 71 VAL B N 1
ATOM 2470 C CA . VAL B 1 71 ? 0.877 20.141 3.994 1 98.69 71 VAL B CA 1
ATOM 2471 C C . VAL B 1 71 ? 0.153 19.047 4.773 1 98.69 71 VAL B C 1
ATOM 2473 O O . VAL B 1 71 ? 0.788 18.141 5.312 1 98.69 71 VAL B O 1
ATOM 2476 N N . ILE B 1 72 ? -1.15 19.188 4.891 1 98.88 72 ILE B N 1
ATOM 2477 C CA . ILE B 1 72 ? -1.988 18.156 5.48 1 98.88 72 ILE B CA 1
ATOM 2478 C C . ILE B 1 72 ? -2.762 17.422 4.383 1 98.88 72 ILE B C 1
ATOM 2480 O O . ILE B 1 72 ? -3.758 17.938 3.873 1 98.88 72 ILE B O 1
ATOM 2484 N N . SER B 1 73 ? -2.238 16.281 4.016 1 98.69 73 SER B N 1
ATOM 2485 C CA . SER B 1 73 ? -2.873 15.414 3.025 1 98.69 73 SER B CA 1
ATOM 2486 C C . SER B 1 73 ? -4.008 14.602 3.645 1 98.69 73 SER B C 1
ATOM 2488 O O . SER B 1 73 ? -3.789 13.492 4.133 1 98.69 73 SER B O 1
ATOM 2490 N N . ASN B 1 74 ? -5.199 15.125 3.512 1 98.06 74 ASN B N 1
ATOM 2491 C CA . ASN B 1 74 ? -6.344 14.586 4.234 1 98.06 74 ASN B CA 1
ATOM 2492 C C . ASN B 1 74 ? -7.316 13.875 3.297 1 98.06 74 ASN B C 1
ATOM 2494 O O . ASN B 1 74 ? -8.102 13.031 3.732 1 98.06 74 ASN B O 1
ATOM 2498 N N . LEU B 1 75 ? -7.238 14.219 2.045 1 96.19 75 LEU B N 1
ATOM 2499 C CA . LEU B 1 75 ? -8.242 13.727 1.104 1 96.19 75 LEU B CA 1
ATOM 2500 C C . LEU B 1 75 ? -8.094 12.219 0.896 1 96.19 75 LEU B C 1
ATOM 2502 O O . LEU B 1 75 ? -6.984 11.719 0.708 1 96.19 75 LEU B O 1
ATOM 2506 N N . GLY B 1 76 ? -9.094 11.492 0.989 1 94.81 76 GLY B N 1
ATOM 2507 C CA . GLY B 1 76 ? -9.258 10.078 0.705 1 94.81 76 GLY B CA 1
ATOM 2508 C C . GLY B 1 76 ? -10.695 9.695 0.408 1 94.81 76 GLY B C 1
ATOM 2509 O O . GLY B 1 76 ? -11.625 10.453 0.715 1 94.81 76 GLY B O 1
ATOM 2510 N N . THR B 1 77 ? -10.852 8.562 -0.229 1 94.62 77 THR B N 1
ATOM 2511 C CA . THR B 1 77 ? -12.203 8.133 -0.568 1 94.62 77 THR B CA 1
ATOM 2512 C C . THR B 1 77 ? -12.367 6.633 -0.354 1 94.62 77 THR B C 1
ATOM 2514 O O . THR B 1 77 ? -11.383 5.914 -0.188 1 94.62 77 THR B O 1
ATOM 2517 N N . SER B 1 78 ? -13.562 6.215 -0.26 1 93.88 78 SER B N 1
ATOM 2518 C CA . SER B 1 78 ? -13.977 4.816 -0.196 1 93.88 78 SER B CA 1
ATOM 2519 C C . SER B 1 78 ? -15.297 4.598 -0.926 1 93.88 78 SER B C 1
ATOM 2521 O O . SER B 1 78 ? -16.188 5.445 -0.873 1 93.88 78 SER B O 1
ATOM 2523 N N . VAL B 1 79 ? -15.406 3.494 -1.581 1 92.44 79 VAL B N 1
ATOM 2524 C CA . VAL B 1 79 ? -16.656 3.189 -2.275 1 92.44 79 VAL B CA 1
ATOM 2525 C C . VAL B 1 79 ? -17.641 2.551 -1.303 1 92.44 79 VAL B C 1
ATOM 2527 O O . VAL B 1 79 ? -18.781 2.227 -1.68 1 92.44 79 VAL B O 1
ATOM 2530 N N . GLY B 1 80 ? -17.219 2.369 -0.053 1 89.62 80 GLY B N 1
ATOM 2531 C CA . GLY B 1 80 ? -18.078 1.695 0.913 1 89.62 80 GLY B CA 1
ATOM 2532 C C . GLY B 1 80 ? -17.828 0.2 0.987 1 89.62 80 GLY B C 1
ATOM 2533 O O . GLY B 1 80 ? -16.797 -0.288 0.522 1 89.62 80 GLY B O 1
ATOM 2534 N N . ASN B 1 81 ? -18.734 -0.474 1.677 1 90.94 81 ASN B N 1
ATOM 2535 C CA . ASN B 1 81 ? -18.625 -1.921 1.831 1 90.94 81 ASN B CA 1
ATOM 2536 C C . ASN B 1 81 ? -18.969 -2.65 0.537 1 90.94 81 ASN B C 1
ATOM 2538 O O . ASN B 1 81 ? -20.141 -2.838 0.222 1 90.94 81 ASN B O 1
ATOM 2542 N N . LYS B 1 82 ? -17.969 -3.004 -0.149 1 95.38 82 LYS B N 1
ATOM 2543 C CA . LYS B 1 82 ? -18.094 -3.65 -1.453 1 95.38 82 LYS B CA 1
ATOM 2544 C C . LYS B 1 82 ? -16.938 -4.621 -1.698 1 95.38 82 LYS B C 1
ATOM 2546 O O . LYS B 1 82 ? -15.766 -4.246 -1.585 1 95.38 82 LYS B O 1
ATOM 2551 N N . LYS B 1 83 ? -17.281 -5.922 -1.964 1 97.31 83 LYS B N 1
ATOM 2552 C CA . LYS B 1 83 ? -16.234 -6.891 -2.273 1 97.31 83 LYS B CA 1
ATOM 2553 C C . LYS B 1 83 ? -15.438 -6.469 -3.508 1 97.31 83 LYS B C 1
ATOM 2555 O O . LYS B 1 83 ? -15.977 -5.836 -4.414 1 97.31 83 LYS B O 1
ATOM 2560 N N . PHE B 1 84 ? -14.18 -6.863 -3.568 1 98.31 84 PHE B N 1
ATOM 2561 C CA . PHE B 1 84 ? -13.297 -6.48 -4.664 1 98.31 84 PHE B CA 1
ATOM 2562 C C . PHE B 1 84 ? -13.875 -6.918 -6.004 1 98.31 84 PHE B C 1
ATOM 2564 O O . PHE B 1 84 ? -13.883 -6.141 -6.961 1 98.31 84 PHE B O 1
ATOM 2571 N N . ASP B 1 85 ? -14.43 -8.133 -6.039 1 97.56 85 ASP B N 1
ATOM 2572 C CA . ASP B 1 85 ? -14.953 -8.68 -7.285 1 97.56 85 ASP B CA 1
ATOM 2573 C C . ASP B 1 85 ? -16.172 -7.891 -7.766 1 97.56 85 ASP B C 1
ATOM 2575 O O . ASP B 1 85 ? -16.453 -7.859 -8.961 1 97.56 85 ASP B O 1
ATOM 2579 N N . ASP B 1 86 ? -16.812 -7.199 -6.891 1 97.81 86 ASP B N 1
ATOM 2580 C CA . ASP B 1 86 ? -18.016 -6.445 -7.223 1 97.81 86 ASP B CA 1
ATOM 2581 C C . ASP B 1 86 ? -17.672 -5.012 -7.625 1 97.81 86 ASP B C 1
ATOM 2583 O O . ASP B 1 86 ? -18.547 -4.266 -8.086 1 97.81 86 ASP B O 1
ATOM 2587 N N . MET B 1 87 ? -16.484 -4.613 -7.449 1 97.94 87 MET B N 1
ATOM 2588 C CA . MET B 1 87 ? -16.062 -3.266 -7.816 1 97.94 87 MET B CA 1
ATOM 2589 C C . MET B 1 87 ? -15.828 -3.158 -9.32 1 97.94 87 MET B C 1
ATOM 2591 O O . MET B 1 87 ? -15.281 -4.074 -9.938 1 97.94 87 MET B O 1
ATOM 2595 N N . GLU B 1 88 ? -16.266 -2.033 -9.859 1 97.94 88 GLU B N 1
ATOM 2596 C CA . GLU B 1 88 ? -15.852 -1.713 -11.219 1 97.94 88 GLU B CA 1
ATOM 2597 C C . GLU B 1 88 ? -14.375 -1.339 -11.281 1 97.94 88 GLU B C 1
ATOM 2599 O O . GLU B 1 88 ? -13.828 -0.814 -10.312 1 97.94 88 GLU B O 1
ATOM 2604 N N . TYR B 1 89 ? -13.758 -1.619 -12.406 1 97.94 89 TYR B N 1
ATOM 2605 C CA . TYR B 1 89 ? -12.344 -1.29 -12.555 1 97.94 89 TYR B CA 1
ATOM 2606 C C . TYR B 1 89 ? -12.102 0.199 -12.336 1 97.94 89 TYR B C 1
ATOM 2608 O O . TYR B 1 89 ? -11.102 0.59 -11.734 1 97.94 89 TYR B O 1
ATOM 2616 N N . ALA B 1 90 ? -13.023 1.013 -12.852 1 97.88 90 ALA B N 1
ATOM 2617 C CA . ALA B 1 90 ? -12.906 2.457 -12.672 1 97.88 90 ALA B CA 1
ATOM 2618 C C . ALA B 1 90 ? -12.906 2.824 -11.188 1 97.88 90 ALA B C 1
ATOM 2620 O O . ALA B 1 90 ? -12.188 3.734 -10.766 1 97.88 90 ALA B O 1
ATOM 2621 N N . GLU B 1 91 ? -13.719 2.172 -10.375 1 98.06 91 GLU B N 1
ATOM 2622 C CA . GLU B 1 91 ? -13.75 2.406 -8.93 1 98.06 91 GLU B CA 1
ATOM 2623 C C . GLU B 1 91 ? -12.406 2.072 -8.289 1 98.06 91 GLU B C 1
ATOM 2625 O O . GLU B 1 91 ? -11.914 2.814 -7.438 1 98.06 91 GLU B O 1
ATOM 2630 N N . VAL B 1 92 ? -11.844 0.936 -8.711 1 98.69 92 VAL B N 1
ATOM 2631 C CA . VAL B 1 92 ? -10.555 0.489 -8.203 1 98.69 92 VAL B CA 1
ATOM 2632 C C . VAL B 1 92 ? -9.492 1.547 -8.5 1 98.69 92 VAL B C 1
ATOM 2634 O O . VAL B 1 92 ? -8.781 1.989 -7.59 1 98.69 92 VAL B O 1
ATOM 2637 N N . MET B 1 93 ? -9.453 2.008 -9.703 1 98.31 93 MET B N 1
ATOM 2638 C CA . MET B 1 93 ? -8.414 2.936 -10.141 1 98.31 93 MET B CA 1
ATOM 2639 C C . MET B 1 93 ? -8.633 4.32 -9.539 1 98.31 93 MET B C 1
ATOM 2641 O O . MET B 1 93 ? -7.676 5.02 -9.219 1 98.31 93 MET B O 1
ATOM 2645 N N . ASP B 1 94 ? -9.891 4.742 -9.453 1 98.12 94 ASP B N 1
ATOM 2646 C CA . ASP B 1 94 ? -10.18 6.031 -8.836 1 98.12 94 ASP B CA 1
ATOM 2647 C C . ASP B 1 94 ? -9.711 6.07 -7.387 1 98.12 94 ASP B C 1
ATOM 2649 O O . ASP B 1 94 ? -9.172 7.074 -6.93 1 98.12 94 ASP B O 1
ATOM 2653 N N . MET B 1 95 ? -9.906 5.012 -6.656 1 98.31 95 MET B N 1
ATOM 2654 C CA . MET B 1 95 ? -9.445 4.953 -5.27 1 98.31 95 MET B CA 1
ATOM 2655 C C . MET B 1 95 ? -7.922 4.992 -5.195 1 98.31 95 MET B C 1
ATOM 2657 O O . MET B 1 95 ? -7.355 5.629 -4.309 1 98.31 95 MET B O 1
ATOM 2661 N N . LEU B 1 96 ? -7.289 4.254 -6.121 1 98.69 96 LEU B N 1
ATOM 2662 C CA . LEU B 1 96 ? -5.832 4.316 -6.16 1 98.69 96 LEU B CA 1
ATOM 2663 C C . LEU B 1 96 ? -5.355 5.738 -6.434 1 98.69 96 LEU B C 1
ATOM 2665 O O . LEU B 1 96 ? -4.41 6.211 -5.801 1 98.69 96 LEU B O 1
ATOM 2669 N N . ARG B 1 97 ? -6 6.418 -7.316 1 98.12 97 ARG B N 1
ATOM 2670 C CA . ARG B 1 97 ? -5.625 7.766 -7.734 1 98.12 97 ARG B CA 1
ATOM 2671 C C . ARG B 1 97 ? -5.766 8.75 -6.578 1 98.12 97 ARG B C 1
ATOM 2673 O O . ARG B 1 97 ? -4.883 9.578 -6.355 1 98.12 97 ARG B O 1
ATOM 2680 N N . LEU B 1 98 ? -6.766 8.609 -5.848 1 98.06 98 LEU B N 1
ATOM 2681 C CA . LEU B 1 98 ? -7.043 9.602 -4.812 1 98.06 98 LEU B CA 1
ATOM 2682 C C . LEU B 1 98 ? -6.355 9.227 -3.502 1 98.06 98 LEU B C 1
ATOM 2684 O O . LEU B 1 98 ? -5.875 10.102 -2.775 1 98.06 98 LEU B O 1
ATOM 2688 N N . ASN B 1 99 ? -6.34 7.934 -3.215 1 98.69 99 ASN B N 1
ATOM 2689 C CA . ASN B 1 99 ? -5.859 7.516 -1.902 1 98.69 99 ASN B CA 1
ATOM 2690 C C . ASN B 1 99 ? -4.348 7.305 -1.9 1 98.69 99 ASN B C 1
ATOM 2692 O O . ASN B 1 99 ? -3.732 7.211 -0.837 1 98.69 99 ASN B O 1
ATOM 2696 N N . VAL B 1 100 ? -3.736 7.168 -3.1 1 98.81 100 VAL B N 1
ATOM 2697 C CA . VAL B 1 100 ? -2.301 6.918 -3.143 1 98.81 100 VAL B CA 1
ATOM 2698 C C . VAL B 1 100 ? -1.621 7.965 -4.023 1 98.81 100 VAL B C 1
ATOM 2700 O O . VAL B 1 100 ? -0.823 8.773 -3.539 1 98.81 100 VAL B O 1
ATOM 2703 N N . GLU B 1 101 ? -2.008 8.07 -5.277 1 98.62 101 GLU B N 1
ATOM 2704 C CA . GLU B 1 101 ? -1.307 8.906 -6.25 1 98.62 101 GLU B CA 1
ATOM 2705 C C . GLU B 1 101 ? -1.33 10.375 -5.836 1 98.62 101 GLU B C 1
ATOM 2707 O O . GLU B 1 101 ? -0.355 11.094 -6.043 1 98.62 101 GLU B O 1
ATOM 2712 N N . LEU B 1 102 ? -2.424 10.805 -5.328 1 98.44 102 LEU B N 1
ATOM 2713 C CA . LEU B 1 102 ? -2.545 12.195 -4.918 1 98.44 102 LEU B CA 1
ATOM 2714 C C . LEU B 1 102 ? -1.499 12.547 -3.867 1 98.44 102 LEU B C 1
ATOM 2716 O O . LEU B 1 102 ? -0.875 13.609 -3.936 1 98.44 102 LEU B O 1
ATOM 2720 N N . HIS B 1 103 ? -1.306 11.742 -2.873 1 98.69 103 HIS B N 1
ATOM 2721 C CA . HIS B 1 103 ? -0.335 11.984 -1.812 1 98.69 103 HIS B CA 1
ATOM 2722 C C . HIS B 1 103 ? 1.088 12.008 -2.361 1 98.69 103 HIS B C 1
ATOM 2724 O O . HIS B 1 103 ? 1.9 12.836 -1.952 1 98.69 103 HIS B O 1
ATOM 2730 N N . LEU B 1 104 ? 1.334 11.07 -3.283 1 98.75 104 LEU B N 1
ATOM 2731 C CA . LEU B 1 104 ? 2.635 11.047 -3.941 1 98.75 104 LEU B CA 1
ATOM 2732 C C . LEU B 1 104 ? 2.865 12.336 -4.73 1 98.75 104 LEU B C 1
ATOM 2734 O O . LEU B 1 104 ? 3.969 12.891 -4.715 1 98.75 104 LEU B O 1
ATOM 2738 N N . TRP B 1 105 ? 1.83 12.758 -5.453 1 98.44 105 TRP B N 1
ATOM 2739 C CA . TRP B 1 105 ? 1.91 13.984 -6.234 1 98.44 105 TRP B CA 1
ATOM 2740 C C . TRP B 1 105 ? 2.197 15.188 -5.34 1 98.44 105 TRP B C 1
ATOM 2742 O O . TRP B 1 105 ? 3.064 16 -5.648 1 98.44 105 TRP B O 1
ATOM 2752 N N . LEU B 1 106 ? 1.532 15.289 -4.199 1 98.31 106 LEU B N 1
ATOM 2753 C CA . LEU B 1 106 ? 1.758 16.375 -3.252 1 98.31 106 LEU B CA 1
ATOM 2754 C C . LEU B 1 106 ? 3.186 16.344 -2.717 1 98.31 106 LEU B C 1
ATOM 2756 O O . LEU B 1 106 ? 3.854 17.375 -2.652 1 98.31 106 LEU B O 1
ATOM 2760 N N . LEU B 1 107 ? 3.643 15.156 -2.352 1 98.5 107 LEU B N 1
ATOM 2761 C CA . LEU B 1 107 ? 4.98 14.977 -1.801 1 98.5 107 LEU B CA 1
ATOM 2762 C C . LEU B 1 107 ? 6.043 15.469 -2.781 1 98.5 107 LEU B C 1
ATOM 2764 O O . LEU B 1 107 ? 7.043 16.062 -2.375 1 98.5 107 LEU B O 1
ATOM 2768 N N . LYS B 1 108 ? 5.758 15.227 -4.047 1 97.75 108 LYS B N 1
ATOM 2769 C CA . LYS B 1 108 ? 6.809 15.438 -5.035 1 97.75 108 LYS B CA 1
ATOM 2770 C C . LYS B 1 108 ? 6.688 16.828 -5.676 1 97.75 108 LYS B C 1
ATOM 2772 O O . LYS B 1 108 ? 7.68 17.375 -6.145 1 97.75 108 LYS B O 1
ATOM 2777 N N . ASN B 1 109 ? 5.477 17.375 -5.703 1 96.69 109 ASN B N 1
ATOM 2778 C CA . ASN B 1 109 ? 5.254 18.531 -6.57 1 96.69 109 ASN B CA 1
ATOM 2779 C C . ASN B 1 109 ? 4.887 19.781 -5.766 1 96.69 109 ASN B C 1
ATOM 2781 O O . ASN B 1 109 ? 4.504 20.797 -6.336 1 96.69 109 ASN B O 1
ATOM 2785 N N . THR B 1 110 ? 4.918 19.734 -4.457 1 97.06 110 THR B N 1
ATOM 2786 C CA . THR B 1 110 ? 4.68 20.875 -3.582 1 97.06 110 THR B CA 1
ATOM 2787 C C . THR B 1 110 ? 5.879 21.125 -2.674 1 97.06 110 THR B C 1
ATOM 2789 O O . THR B 1 110 ? 6.566 20.172 -2.273 1 97.06 110 THR B O 1
ATOM 2792 N N . ARG B 1 111 ? 6.137 22.406 -2.42 1 97.56 111 ARG B N 1
ATOM 2793 C CA . ARG B 1 111 ? 7.168 22.766 -1.458 1 97.56 111 ARG B CA 1
ATOM 2794 C C . ARG B 1 111 ? 6.594 22.875 -0.052 1 97.56 111 ARG B C 1
ATOM 2796 O O . ARG B 1 111 ? 5.566 23.531 0.15 1 97.56 111 ARG B O 1
ATOM 2803 N N . TYR B 1 112 ? 7.227 22.234 0.874 1 97.94 112 TYR B N 1
ATOM 2804 C CA . TYR B 1 112 ? 6.742 22.234 2.25 1 97.94 112 TYR B CA 1
ATOM 2805 C C . TYR B 1 112 ? 7.879 21.984 3.229 1 97.94 112 TYR B C 1
ATOM 2807 O O . TYR B 1 112 ? 8.938 21.469 2.842 1 97.94 112 TYR B O 1
ATOM 2815 N N . LYS B 1 113 ? 7.652 22.328 4.48 1 97.31 113 LYS B N 1
ATOM 2816 C CA . LYS B 1 113 ? 8.594 22.016 5.555 1 97.31 113 LYS B CA 1
ATOM 2817 C C . LYS B 1 113 ? 8.188 20.734 6.277 1 97.31 113 LYS B C 1
ATOM 2819 O O . LYS B 1 113 ? 9.047 19.938 6.652 1 97.31 113 LYS B O 1
ATOM 2824 N N . LYS B 1 114 ? 6.852 20.516 6.504 1 98.25 114 LYS B N 1
ATOM 2825 C CA . LYS B 1 114 ? 6.293 19.359 7.176 1 98.25 114 LYS B CA 1
ATOM 2826 C C . LYS B 1 114 ? 5.137 18.766 6.379 1 98.25 114 LYS B C 1
ATOM 2828 O O . LYS B 1 114 ? 4.309 19.5 5.836 1 98.25 114 LYS B O 1
ATOM 2833 N N . PHE B 1 115 ? 5.121 17.5 6.27 1 98.44 115 PHE B N 1
ATOM 2834 C CA . PHE B 1 115 ? 4.059 16.797 5.562 1 98.44 115 PHE B CA 1
ATOM 2835 C C . PHE B 1 115 ? 3.285 15.883 6.512 1 98.44 115 PHE B C 1
ATOM 2837 O O . PHE B 1 115 ? 3.881 15.07 7.227 1 98.44 115 PHE B O 1
ATOM 2844 N N . VAL B 1 116 ? 1.953 16.016 6.551 1 98.81 116 VAL B N 1
ATOM 2845 C CA . VAL B 1 116 ? 1.099 15.289 7.477 1 98.81 116 VAL B CA 1
ATOM 2846 C C . VAL B 1 116 ? 0.133 14.398 6.699 1 98.81 116 VAL B C 1
ATOM 2848 O O . VAL B 1 116 ? -0.575 14.875 5.805 1 98.81 116 VAL B O 1
ATOM 2851 N N . PHE B 1 117 ? 0.155 13.109 6.984 1 98.81 117 PHE B N 1
ATOM 2852 C CA . PHE B 1 117 ? -0.802 12.172 6.418 1 98.81 117 PHE B CA 1
ATOM 2853 C C . PHE B 1 117 ? -1.972 11.945 7.367 1 98.81 117 PHE B C 1
ATOM 2855 O O . PHE B 1 117 ? -1.771 11.633 8.547 1 98.81 117 PHE B O 1
ATOM 2862 N N . VAL B 1 118 ? -3.18 12.148 6.879 1 98.69 118 VAL B N 1
ATOM 2863 C CA . VAL B 1 118 ? -4.355 11.625 7.57 1 98.69 118 VAL B CA 1
ATOM 2864 C C . VAL B 1 118 ? -4.676 10.227 7.059 1 98.69 118 VAL B C 1
ATOM 2866 O O . VAL B 1 118 ? -5.215 10.062 5.961 1 98.69 118 VAL B O 1
ATOM 2869 N N . ASN B 1 119 ? -4.344 9.258 7.82 1 98.38 119 ASN B N 1
ATOM 2870 C CA . ASN B 1 119 ? -4.473 7.859 7.43 1 98.38 119 ASN B CA 1
ATOM 2871 C C . ASN B 1 119 ? -5.645 7.188 8.141 1 98.38 119 ASN B C 1
ATOM 2873 O O . ASN B 1 119 ? -6.738 7.746 8.203 1 98.38 119 ASN B O 1
ATOM 2877 N N . SER B 1 120 ? -5.504 5.961 8.547 1 96.94 120 SER B N 1
ATOM 2878 C CA . SER B 1 120 ? -6.582 5.199 9.164 1 96.94 120 SER B CA 1
ATOM 2879 C C . SER B 1 120 ? -6.043 4.004 9.938 1 96.94 120 SER B C 1
ATOM 2881 O O . SER B 1 120 ? -4.996 3.455 9.594 1 96.94 120 SER B O 1
ATOM 2883 N N . VAL B 1 121 ? -6.797 3.623 10.953 1 94.44 121 VAL B N 1
ATOM 2884 C CA . VAL B 1 121 ? -6.465 2.373 11.633 1 94.44 121 VAL B CA 1
ATOM 2885 C C . VAL B 1 121 ? -6.605 1.205 10.656 1 94.44 121 VAL B C 1
ATOM 2887 O O . VAL B 1 121 ? -5.984 0.156 10.844 1 94.44 121 VAL B O 1
ATOM 2890 N N . LEU B 1 122 ? -7.316 1.388 9.578 1 94.25 122 LEU B N 1
ATOM 2891 C CA . LEU B 1 122 ? -7.559 0.335 8.602 1 94.25 122 LEU B CA 1
ATOM 2892 C C . LEU B 1 122 ? -6.34 0.139 7.703 1 94.25 122 LEU B C 1
ATOM 2894 O O . LEU B 1 122 ? -6.344 -0.731 6.828 1 94.25 122 LEU B O 1
ATOM 2898 N N . SER B 1 123 ? -5.273 0.896 7.957 1 96.62 123 SER B N 1
ATOM 2899 C CA . SER B 1 123 ? -4.004 0.69 7.262 1 96.62 123 SER B CA 1
ATOM 2900 C C . SER B 1 123 ? -3.275 -0.537 7.797 1 96.62 123 SER B C 1
ATOM 2902 O O . SER B 1 123 ? -2.32 -1.015 7.18 1 96.62 123 SER B O 1
ATOM 2904 N N . GLN B 1 124 ? -3.771 -1.052 8.914 1 93.38 124 GLN B N 1
ATOM 2905 C CA . GLN B 1 124 ? -2.977 -2.023 9.664 1 93.38 124 GLN B CA 1
ATOM 2906 C C . GLN B 1 124 ? -3.346 -3.451 9.266 1 93.38 124 GLN B C 1
ATOM 2908 O O . GLN B 1 124 ? -2.6 -4.391 9.555 1 93.38 124 GLN B O 1
ATOM 2913 N N . GLN B 1 125 ? -4.469 -3.637 8.641 1 92.44 125 GLN B N 1
ATOM 2914 C CA . GLN B 1 125 ? -4.918 -4.961 8.227 1 92.44 125 GLN B CA 1
ATOM 2915 C C . GLN B 1 125 ? -5.984 -4.859 7.137 1 92.44 125 GLN B C 1
ATOM 2917 O O . GLN B 1 125 ? -6.73 -3.881 7.078 1 92.44 125 GLN B O 1
ATOM 2922 N N . GLY B 1 126 ? -6 -5.898 6.297 1 94.75 126 GLY B N 1
ATOM 2923 C CA . GLY B 1 126 ? -7.039 -5.961 5.281 1 94.75 126 GLY B CA 1
ATOM 2924 C C . GLY B 1 126 ? -8.375 -6.445 5.816 1 94.75 126 GLY B C 1
ATOM 2925 O O . GLY B 1 126 ? -8.438 -7.465 6.504 1 94.75 126 GLY B O 1
ATOM 2926 N N . LEU B 1 127 ? -9.438 -5.727 5.531 1 93.94 127 LEU B N 1
ATOM 2927 C CA . LEU B 1 127 ? -10.789 -6.102 5.918 1 93.94 127 LEU B CA 1
ATOM 2928 C C . LEU B 1 127 ? -11.625 -6.465 4.691 1 93.94 127 LEU B C 1
ATOM 2930 O O . LEU B 1 127 ? -11.523 -5.812 3.652 1 93.94 127 LEU B O 1
ATOM 2934 N N . PRO B 1 128 ? -12.453 -7.555 4.801 1 94.69 128 PRO B N 1
ATOM 2935 C CA . PRO B 1 128 ? -13.367 -7.828 3.689 1 94.69 128 PRO B CA 1
ATOM 2936 C C . PRO B 1 128 ? -14.336 -6.68 3.422 1 94.69 128 PRO B C 1
ATOM 2938 O O . PRO B 1 128 ? -14.859 -6.074 4.359 1 94.69 128 PRO B O 1
ATOM 2941 N N . GLY B 1 129 ? -14.5 -6.348 2.197 1 94.75 129 GLY B N 1
ATOM 2942 C CA . GLY B 1 129 ? -15.406 -5.277 1.804 1 94.75 129 GLY B CA 1
ATOM 2943 C C . GLY B 1 129 ? -14.727 -3.926 1.713 1 94.75 129 GLY B C 1
ATOM 2944 O O . GLY B 1 129 ? -15.312 -2.959 1.229 1 94.75 129 GLY B O 1
ATOM 2945 N N . TYR B 1 130 ? -13.461 -3.852 2.143 1 95.94 130 TYR B N 1
ATOM 2946 C CA . TYR B 1 130 ? -12.727 -2.594 2.15 1 95.94 130 TYR B CA 1
ATOM 2947 C C . TYR B 1 130 ? -11.312 -2.789 1.609 1 95.94 130 TYR B C 1
ATOM 2949 O O . TYR B 1 130 ? -10.367 -2.154 2.082 1 95.94 130 TYR B O 1
ATOM 2957 N N . SER B 1 131 ? -11.234 -3.707 0.653 1 98 131 SER B N 1
ATOM 2958 C CA . SER B 1 131 ? -9.945 -4.18 0.155 1 98 131 SER B CA 1
ATOM 2959 C C . SER B 1 131 ? -9.078 -3.02 -0.332 1 98 131 SER B C 1
ATOM 2961 O O . SER B 1 131 ? -7.984 -2.795 0.185 1 98 131 SER B O 1
ATOM 2963 N N . MET B 1 132 ? -9.602 -2.176 -1.242 1 98.56 132 MET B N 1
ATOM 2964 C CA . MET B 1 132 ? -8.812 -1.104 -1.844 1 98.56 132 MET B CA 1
ATOM 2965 C C . MET B 1 132 ? -8.508 -0.012 -0.822 1 98.56 132 MET B C 1
ATOM 2967 O O . MET B 1 132 ? -7.434 0.584 -0.846 1 98.56 132 MET B O 1
ATOM 2971 N N . TYR B 1 133 ? -9.453 0.264 0.069 1 97.75 133 TYR B N 1
ATOM 2972 C CA . TYR B 1 133 ? -9.227 1.284 1.086 1 97.75 133 TYR B CA 1
ATOM 2973 C C . TYR B 1 133 ? -8.109 0.868 2.031 1 97.75 133 TYR B C 1
ATOM 2975 O O . TYR B 1 133 ? -7.141 1.609 2.225 1 97.75 133 TYR B O 1
ATOM 2983 N N . CYS B 1 134 ? -8.227 -0.371 2.582 1 98 134 CYS B N 1
ATOM 2984 C CA . CYS B 1 134 ? -7.203 -0.881 3.486 1 98 134 CYS B CA 1
ATOM 2985 C C . CYS B 1 134 ? -5.836 -0.904 2.811 1 98 134 CYS B C 1
ATOM 2987 O O . CYS B 1 134 ? -4.848 -0.451 3.385 1 98 134 CYS B O 1
ATOM 2989 N N . ALA B 1 135 ? -5.812 -1.405 1.619 1 98.81 135 ALA B N 1
ATOM 2990 C CA . ALA B 1 135 ? -4.555 -1.518 0.884 1 98.81 135 ALA B CA 1
ATOM 2991 C C . ALA B 1 135 ? -3.936 -0.144 0.646 1 98.81 135 ALA B C 1
ATOM 2993 O O . ALA B 1 135 ? -2.73 0.042 0.836 1 98.81 135 ALA B O 1
ATOM 2994 N N . SER B 1 136 ? -4.738 0.846 0.228 1 98.81 136 SER B N 1
ATOM 2995 C CA . SER B 1 136 ? -4.242 2.193 -0.039 1 98.81 136 SER B CA 1
ATOM 2996 C C . SER B 1 136 ? -3.672 2.832 1.222 1 98.81 136 SER B C 1
ATOM 2998 O O . SER B 1 136 ? -2.607 3.453 1.182 1 98.81 136 SER B O 1
ATOM 3000 N N . LYS B 1 137 ? -4.375 2.66 2.305 1 98.69 137 LYS B N 1
ATOM 3001 C CA . LYS B 1 137 ? -3.92 3.246 3.561 1 98.69 137 LYS B CA 1
ATOM 3002 C C . LYS B 1 137 ? -2.688 2.52 4.09 1 98.69 137 LYS B C 1
ATOM 3004 O O . LYS B 1 137 ? -1.817 3.131 4.715 1 98.69 137 LYS B O 1
ATOM 3009 N N . SER B 1 138 ? -2.57 1.223 3.828 1 98.5 138 SER B N 1
ATOM 3010 C CA . SER B 1 138 ? -1.36 0.478 4.16 1 98.5 138 SER B CA 1
ATOM 3011 C C . SER B 1 138 ? -0.16 0.996 3.375 1 98.5 138 SER B C 1
ATOM 3013 O O . SER B 1 138 ? 0.947 1.083 3.91 1 98.5 138 SER B O 1
ATOM 3015 N N . PHE B 1 139 ? -0.377 1.302 2.092 1 98.94 139 PHE B N 1
ATOM 3016 C CA . PHE B 1 139 ? 0.659 1.929 1.278 1 98.94 139 PHE B CA 1
ATOM 3017 C C . PHE B 1 139 ? 1.196 3.184 1.958 1 98.94 139 PHE B C 1
ATOM 3019 O O . PHE B 1 139 ? 2.408 3.334 2.127 1 98.94 139 PHE B O 1
ATOM 3026 N N . ILE B 1 140 ? 0.33 4.031 2.404 1 98.88 140 ILE B N 1
ATOM 3027 C CA . ILE B 1 140 ? 0.697 5.309 3.002 1 98.88 140 ILE B CA 1
ATOM 3028 C C . ILE B 1 140 ? 1.441 5.07 4.312 1 98.88 140 ILE B C 1
ATOM 3030 O O . ILE B 1 140 ? 2.422 5.758 4.613 1 98.88 140 ILE B O 1
ATOM 3034 N N . HIS B 1 141 ? 0.978 4.133 5.102 1 98.06 141 HIS B N 1
ATOM 3035 C CA . HIS B 1 141 ? 1.628 3.779 6.359 1 98.06 141 HIS B CA 1
ATOM 3036 C C . HIS B 1 141 ? 3.096 3.428 6.141 1 98.06 141 HIS B C 1
ATOM 3038 O O . HIS B 1 141 ? 3.977 3.984 6.801 1 98.06 141 HIS B O 1
ATOM 3044 N N . THR B 1 142 ? 3.348 2.547 5.246 1 97.88 142 THR B N 1
ATOM 3045 C CA . THR B 1 142 ? 4.695 2.045 5 1 97.88 142 THR B CA 1
ATOM 3046 C C . THR B 1 142 ? 5.555 3.107 4.32 1 97.88 142 THR B C 1
ATOM 3048 O O . THR B 1 142 ? 6.742 3.238 4.617 1 97.88 142 THR B O 1
ATOM 3051 N N . LEU B 1 143 ? 4.938 3.85 3.41 1 98.75 143 LEU B N 1
ATOM 3052 C CA . LEU B 1 143 ? 5.637 4.969 2.791 1 98.75 143 LEU B CA 1
ATOM 3053 C C . LEU B 1 143 ? 6.141 5.949 3.848 1 98.75 143 LEU B C 1
ATOM 3055 O O . LEU B 1 143 ? 7.309 6.336 3.834 1 98.75 143 LEU B O 1
ATOM 3059 N N . ASN B 1 144 ? 5.293 6.312 4.773 1 98.25 144 ASN B N 1
ATOM 3060 C CA . ASN B 1 144 ? 5.656 7.262 5.816 1 98.25 144 ASN B CA 1
ATOM 3061 C C . ASN B 1 144 ? 6.816 6.746 6.664 1 98.25 144 ASN B C 1
ATOM 3063 O O . ASN B 1 144 ? 7.688 7.52 7.066 1 98.25 144 ASN B O 1
ATOM 3067 N N . GLN B 1 145 ? 6.801 5.469 6.973 1 96.5 145 GLN B N 1
ATOM 3068 C CA . GLN B 1 145 ? 7.902 4.895 7.734 1 96.5 145 GLN B CA 1
ATOM 3069 C C . GLN B 1 145 ? 9.242 5.148 7.047 1 96.5 145 GLN B C 1
ATOM 3071 O O . GLN B 1 145 ? 10.203 5.574 7.688 1 96.5 145 GLN B O 1
ATOM 3076 N N . SER B 1 146 ? 9.266 4.852 5.75 1 97.12 146 SER B N 1
ATOM 3077 C CA . SER B 1 146 ? 10.492 5.055 4.992 1 97.12 146 SER B CA 1
ATOM 3078 C C . SER B 1 146 ? 10.883 6.531 4.957 1 97.12 146 SER B C 1
ATOM 3080 O O . SER B 1 146 ? 12.047 6.875 5.16 1 97.12 146 SER B O 1
ATOM 3082 N N . LEU B 1 147 ? 9.891 7.375 4.703 1 97.88 147 LEU B N 1
ATOM 3083 C CA . LEU B 1 147 ? 10.148 8.805 4.613 1 97.88 147 LEU B CA 1
ATOM 3084 C C . LEU B 1 147 ? 10.742 9.336 5.914 1 97.88 147 LEU B C 1
ATOM 3086 O O . LEU B 1 147 ? 11.742 10.062 5.902 1 97.88 147 LEU B O 1
ATOM 3090 N N . ARG B 1 148 ? 10.109 8.977 6.992 1 95.94 148 ARG B N 1
ATOM 3091 C CA . ARG B 1 148 ? 10.586 9.398 8.305 1 95.94 148 ARG B CA 1
ATOM 3092 C C . ARG B 1 148 ? 12.008 8.922 8.555 1 95.94 148 ARG B C 1
ATOM 3094 O O . ARG B 1 148 ? 12.844 9.68 9.047 1 95.94 148 ARG B O 1
ATOM 3101 N N . ARG B 1 149 ? 12.266 7.742 8.164 1 94.62 149 ARG B N 1
ATOM 3102 C CA . ARG B 1 149 ? 13.586 7.156 8.367 1 94.62 149 ARG B CA 1
ATOM 3103 C C . ARG B 1 149 ? 14.625 7.812 7.461 1 94.62 149 ARG B C 1
ATOM 3105 O O . ARG B 1 149 ? 15.82 7.754 7.734 1 94.62 149 ARG B O 1
ATOM 3112 N N . GLU B 1 150 ? 14.188 8.375 6.387 1 96 150 GLU B N 1
ATOM 3113 C CA . GLU B 1 150 ? 15.07 9.078 5.465 1 96 150 GLU B CA 1
ATOM 3114 C C . GLU B 1 150 ? 15.312 10.516 5.918 1 96 150 GLU B C 1
ATOM 3116 O O . GLU B 1 150 ? 16.062 11.25 5.285 1 96 150 GLU B O 1
ATOM 3121 N N . GLY B 1 151 ? 14.586 10.961 6.938 1 94.94 151 GLY B N 1
ATOM 3122 C CA . GLY B 1 151 ? 14.844 12.266 7.523 1 94.94 151 GLY B CA 1
ATOM 3123 C C . GLY B 1 151 ? 13.805 13.305 7.152 1 94.94 151 GLY B C 1
ATOM 3124 O O . GLY B 1 151 ? 13.938 14.477 7.508 1 94.94 151 GLY B O 1
ATOM 3125 N N . LYS B 1 152 ? 12.789 12.891 6.449 1 96.5 152 LYS B N 1
ATOM 3126 C CA . LYS B 1 152 ? 11.727 13.828 6.113 1 96.5 152 LYS B CA 1
ATOM 3127 C C . LYS B 1 152 ? 10.852 14.125 7.328 1 96.5 152 LYS B C 1
ATOM 3129 O O . LYS B 1 152 ? 10.516 13.219 8.102 1 96.5 152 LYS B O 1
ATOM 3134 N N . ASP B 1 153 ? 10.5 15.391 7.586 1 97.25 153 ASP B N 1
ATOM 3135 C CA . ASP B 1 153 ? 9.609 15.75 8.688 1 97.25 153 ASP B CA 1
ATOM 3136 C C . ASP B 1 153 ? 8.156 15.406 8.352 1 97.25 153 ASP B C 1
ATOM 3138 O O . ASP B 1 153 ? 7.445 16.219 7.766 1 97.25 153 ASP B O 1
ATOM 3142 N N . THR B 1 154 ? 7.734 14.188 8.758 1 97.56 154 THR B N 1
ATOM 3143 C CA . THR B 1 154 ? 6.375 13.727 8.5 1 97.56 154 THR B CA 1
ATOM 3144 C C . THR B 1 154 ? 5.652 13.406 9.805 1 97.56 154 THR B C 1
ATOM 3146 O O . THR B 1 154 ? 6.293 13.133 10.82 1 97.56 154 THR B O 1
ATOM 3149 N N . MET B 1 155 ? 4.395 13.555 9.773 1 97.69 155 MET B N 1
ATOM 3150 C CA . MET B 1 155 ? 3.475 13.094 10.812 1 97.69 155 MET B CA 1
ATOM 3151 C C . MET B 1 155 ? 2.322 12.297 10.211 1 97.69 155 MET B C 1
ATOM 3153 O O . MET B 1 155 ? 1.865 12.602 9.109 1 97.69 155 MET B O 1
ATOM 3157 N N . ILE B 1 156 ? 1.897 11.234 10.898 1 98.38 156 ILE B N 1
ATOM 3158 C CA . ILE B 1 156 ? 0.778 10.438 10.414 1 98.38 156 ILE B CA 1
ATOM 3159 C C . ILE B 1 156 ? -0.197 10.164 11.555 1 98.38 156 ILE B C 1
ATOM 3161 O O . ILE B 1 156 ? 0.22 9.852 12.672 1 98.38 156 ILE B O 1
ATOM 3165 N N . ILE B 1 157 ? -1.447 10.406 11.352 1 98.56 157 ILE B N 1
ATOM 3166 C CA . ILE B 1 157 ? -2.477 10.086 12.328 1 98.56 157 ILE B CA 1
ATOM 3167 C C . ILE B 1 157 ? -3.354 8.953 11.805 1 98.56 157 ILE B C 1
ATOM 3169 O O . ILE B 1 157 ? -3.66 8.898 10.609 1 98.56 157 ILE B O 1
ATOM 3173 N N . TYR B 1 158 ? -3.709 8.031 12.703 1 97.81 158 TYR B N 1
ATOM 3174 C CA . TYR B 1 158 ? -4.555 6.883 12.406 1 97.81 158 TYR B CA 1
ATOM 3175 C C . TYR B 1 158 ? -5.871 6.957 13.172 1 97.81 158 TYR B C 1
ATOM 3177 O O . TYR B 1 158 ? -6.047 6.266 14.18 1 97.81 158 TYR B O 1
ATOM 3185 N N . PRO B 1 159 ? -6.785 7.676 12.633 1 97.12 159 PRO B N 1
ATOM 3186 C CA . PRO B 1 159 ? -8.078 7.707 13.32 1 97.12 159 PRO B CA 1
ATOM 3187 C C . PRO B 1 159 ? -8.906 6.441 13.086 1 97.12 159 PRO B C 1
ATOM 3189 O O . PRO B 1 159 ? -8.812 5.832 12.016 1 97.12 159 PRO B O 1
ATOM 3192 N N . TYR B 1 160 ? -9.633 6.145 14.109 1 93.25 160 TYR B N 1
ATOM 3193 C CA . TYR B 1 160 ? -10.75 5.223 13.922 1 93.25 160 TYR B CA 1
ATOM 3194 C C . TYR B 1 160 ? -11.891 5.895 13.172 1 93.25 160 TYR B C 1
ATOM 3196 O O . TYR B 1 160 ? -11.727 6.988 12.633 1 93.25 160 TYR B O 1
ATOM 3204 N N . LYS B 1 161 ? -13.062 5.27 13.062 1 88.88 161 LYS B N 1
ATOM 3205 C CA . LYS B 1 161 ? -14.203 5.812 12.32 1 88.88 161 LYS B CA 1
ATOM 3206 C C . LYS B 1 161 ? -14.57 7.203 12.828 1 88.88 161 LYS B C 1
ATOM 3208 O O . LYS B 1 161 ? -14.68 7.422 14.039 1 88.88 161 LYS B O 1
ATOM 3213 N N . ILE B 1 162 ? -14.625 8.062 11.914 1 88.44 162 ILE B N 1
ATOM 3214 C CA . ILE B 1 162 ? -15.016 9.438 12.219 1 88.44 162 ILE B CA 1
ATOM 3215 C C . ILE B 1 162 ? -16.438 9.695 11.727 1 88.44 162 ILE B C 1
ATOM 3217 O O . ILE B 1 162 ? -16.859 9.125 10.727 1 88.44 162 ILE B O 1
ATOM 3221 N N . ASN B 1 163 ? -17.109 10.492 12.414 1 84.25 163 ASN B N 1
ATOM 3222 C CA . ASN B 1 163 ? -18.469 10.844 12.031 1 84.25 163 ASN B CA 1
ATOM 3223 C C . ASN B 1 163 ? -18.484 11.734 10.789 1 84.25 163 ASN B C 1
ATOM 3225 O O . ASN B 1 163 ? -18.734 12.938 10.883 1 84.25 163 ASN B O 1
ATOM 3229 N N . THR B 1 164 ? -18.188 11.18 9.664 1 84.25 164 THR B N 1
ATOM 3230 C CA . THR B 1 164 ? -18.203 11.828 8.359 1 84.25 164 THR B CA 1
ATOM 3231 C C . THR B 1 164 ? -18.953 10.969 7.344 1 84.25 164 THR B C 1
ATOM 3233 O O . THR B 1 164 ? -19.453 9.891 7.68 1 84.25 164 THR B O 1
ATOM 3236 N N . SER B 1 165 ? -19.016 11.484 6.195 1 75.75 165 SER B N 1
ATOM 3237 C CA . SER B 1 165 ? -19.766 10.773 5.16 1 75.75 165 SER B CA 1
ATOM 3238 C C . SER B 1 165 ? -18.969 9.625 4.586 1 75.75 165 SER B C 1
ATOM 3240 O O . SER B 1 165 ? -19.484 8.805 3.828 1 75.75 165 SER B O 1
ATOM 3242 N N . LEU B 1 166 ? -17.719 9.391 4.793 1 78.19 166 LEU B N 1
ATOM 3243 C CA . LEU B 1 166 ? -16.844 8.414 4.172 1 78.19 166 LEU B CA 1
ATOM 3244 C C . LEU B 1 166 ? -17.281 6.992 4.516 1 78.19 166 LEU B C 1
ATOM 3246 O O . LEU B 1 166 ? -17.266 6.105 3.656 1 78.19 166 LEU B O 1
ATOM 3250 N N . PHE B 1 167 ? -17.781 6.707 5.75 1 76.69 167 PHE B N 1
ATOM 3251 C CA . PHE B 1 167 ? -18.234 5.402 6.203 1 76.69 167 PHE B CA 1
ATOM 3252 C C . PHE B 1 167 ? -19.625 5.5 6.809 1 76.69 167 PHE B C 1
ATOM 3254 O O . PHE B 1 167 ? -19.906 4.91 7.859 1 76.69 167 PHE B O 1
ATOM 3261 N N . SER B 1 168 ? -20.484 6.18 6.156 1 71.25 168 SER B N 1
ATOM 3262 C CA . SER B 1 168 ? -21.812 6.434 6.691 1 71.25 168 SER B CA 1
ATOM 3263 C C . SER B 1 168 ? -22.609 5.141 6.844 1 71.25 168 SER B C 1
ATOM 3265 O O . SER B 1 168 ? -23.562 5.074 7.625 1 71.25 168 SER B O 1
ATOM 3267 N N . GLU B 1 169 ? -22.125 4.094 6.191 1 70.12 169 GLU B N 1
ATOM 3268 C CA . GLU B 1 169 ? -22.844 2.818 6.219 1 70.12 169 GLU B CA 1
ATOM 3269 C C . GLU B 1 169 ? -22.516 2.035 7.488 1 70.12 169 GLU B C 1
ATOM 3271 O O . GLU B 1 169 ? -23.219 1.083 7.828 1 70.12 169 GLU B O 1
ATOM 3276 N N . VAL B 1 170 ? -21.438 2.439 8.109 1 68.69 170 VAL B N 1
ATOM 3277 C CA . VAL B 1 170 ? -21 1.714 9.289 1 68.69 170 VAL B CA 1
ATOM 3278 C C . VAL B 1 170 ? -21.562 2.367 10.547 1 68.69 170 VAL B C 1
ATOM 3280 O O . VAL B 1 170 ? -21.391 3.568 10.766 1 68.69 170 VAL B O 1
ATOM 3283 N N . LYS B 1 171 ? -22.469 1.664 11.203 1 64.62 171 LYS B N 1
ATOM 3284 C CA . LYS B 1 171 ? -23 2.16 12.469 1 64.62 171 LYS B CA 1
ATOM 3285 C C . LYS B 1 171 ? -22.141 1.716 13.648 1 64.62 171 LYS B C 1
ATOM 3287 O O . LYS B 1 171 ? -21.922 0.519 13.844 1 64.62 171 LYS B O 1
ATOM 3292 N N . ASP B 1 172 ? -21.25 2.553 14.07 1 64.44 172 ASP B N 1
ATOM 3293 C CA . ASP B 1 172 ? -20.344 2.15 15.133 1 64.44 172 ASP B CA 1
ATOM 3294 C C . ASP B 1 172 ? -20.438 3.094 16.328 1 64.44 172 ASP B C 1
ATOM 3296 O O . ASP B 1 172 ? -20.594 4.305 16.156 1 64.44 172 ASP B O 1
ATOM 3300 N N . PHE B 1 173 ? -20.672 2.482 17.5 1 65.31 173 PHE B N 1
ATOM 3301 C CA . PHE B 1 173 ? -20.797 3.229 18.75 1 65.31 173 PHE B CA 1
ATOM 3302 C C . PHE B 1 173 ? -19.484 3.93 19.078 1 65.31 173 PHE B C 1
ATOM 3304 O O . PHE B 1 173 ? -19.469 4.848 19.906 1 65.31 173 PHE B O 1
ATOM 3311 N N . TRP B 1 174 ? -18.438 3.658 18.312 1 79.31 174 TRP B N 1
ATOM 3312 C CA . TRP B 1 174 ? -17.141 4.242 18.656 1 79.31 174 TRP B CA 1
ATOM 3313 C C . TRP B 1 174 ? -16.719 5.281 17.625 1 79.31 174 TRP B C 1
ATOM 3315 O O . TRP B 1 174 ? -15.539 5.621 17.516 1 79.31 174 TRP B O 1
ATOM 3325 N N . THR B 1 175 ? -17.719 5.789 17.047 1 86.94 175 THR B N 1
ATOM 3326 C CA . THR B 1 175 ? -17.438 6.77 16.016 1 86.94 175 THR B CA 1
ATOM 3327 C C . THR B 1 175 ? -16.891 8.055 16.625 1 86.94 175 THR B C 1
ATOM 3329 O O . THR B 1 175 ? -17.438 8.57 17.594 1 86.94 175 THR B O 1
ATOM 3332 N N . LEU B 1 176 ? -15.766 8.562 16.125 1 91.56 176 LEU B N 1
ATOM 3333 C CA . LEU B 1 176 ? -15.102 9.758 16.625 1 91.56 176 LEU B CA 1
ATOM 3334 C C . LEU B 1 176 ? -15.734 11.016 16.031 1 91.56 176 LEU B C 1
ATOM 3336 O O . LEU B 1 176 ? -16.141 11.023 14.867 1 91.56 176 LEU B O 1
ATOM 3340 N N . ASP B 1 177 ? -15.719 12.039 16.906 1 94 177 ASP B N 1
ATOM 3341 C CA . ASP B 1 177 ? -16.109 13.359 16.438 1 94 177 ASP B CA 1
ATOM 3342 C C . ASP B 1 177 ? -15.023 13.977 15.562 1 94 177 ASP B C 1
ATOM 3344 O O . ASP B 1 177 ? -13.844 13.961 15.93 1 94 177 ASP B O 1
ATOM 3348 N N . ALA B 1 178 ? -15.383 14.5 14.422 1 95.88 178 ALA B N 1
ATOM 3349 C CA . ALA B 1 178 ? -14.422 15.07 13.477 1 95.88 178 ALA B CA 1
ATOM 3350 C C . ALA B 1 178 ? -13.633 16.203 14.117 1 95.88 178 ALA B C 1
ATOM 3352 O O . ALA B 1 178 ? -12.422 16.328 13.898 1 95.88 178 ALA B O 1
ATOM 3353 N N . ASN B 1 179 ? -14.273 17.062 14.883 1 96.81 179 ASN B N 1
ATOM 3354 C CA . ASN B 1 179 ? -13.586 18.172 15.539 1 96.81 179 ASN B CA 1
ATOM 3355 C C . ASN B 1 179 ? -12.57 17.672 16.562 1 96.81 179 ASN B C 1
ATOM 3357 O O . ASN B 1 179 ? -11.484 18.234 16.688 1 96.81 179 ASN B O 1
ATOM 3361 N N . TYR B 1 180 ? -12.93 16.656 17.25 1 97.38 180 TYR B N 1
ATOM 3362 C CA . TYR B 1 180 ? -12 16.078 18.219 1 97.38 180 TYR B CA 1
ATOM 3363 C C . TYR B 1 180 ? -10.727 15.594 17.531 1 97.38 180 TYR B C 1
ATOM 3365 O O . TYR B 1 180 ? -9.625 15.883 18 1 97.38 180 TYR B O 1
ATOM 3373 N N . VAL B 1 181 ? -10.891 14.906 16.422 1 97.94 181 VAL B N 1
ATOM 3374 C CA . VAL B 1 181 ? -9.75 14.375 15.688 1 97.94 181 VAL B CA 1
ATOM 3375 C C . VAL B 1 181 ? -8.93 15.531 15.109 1 97.94 181 VAL B C 1
ATOM 3377 O O . VAL B 1 181 ? -7.695 15.484 15.125 1 97.94 181 VAL B O 1
ATOM 3380 N N . ALA B 1 182 ? -9.57 16.578 14.656 1 98.56 182 ALA B N 1
ATOM 3381 C CA . ALA B 1 182 ? -8.891 17.734 14.094 1 98.56 182 ALA B CA 1
ATOM 3382 C C . ALA B 1 182 ? -8 18.406 15.141 1 98.56 182 ALA B C 1
ATOM 3384 O O . ALA B 1 182 ? -6.832 18.703 14.883 1 98.56 182 ALA B O 1
ATOM 3385 N N . VAL B 1 183 ? -8.555 18.641 16.328 1 98.5 183 VAL B N 1
ATOM 3386 C CA . VAL B 1 183 ? -7.828 19.297 17.406 1 98.5 183 VAL B CA 1
ATOM 3387 C C . VAL B 1 183 ? -6.648 18.438 17.828 1 98.5 183 VAL B C 1
ATOM 3389 O O . VAL B 1 183 ? -5.543 18.938 18.047 1 98.5 183 VAL B O 1
ATOM 3392 N N . ARG B 1 184 ? -6.934 17.125 17.875 1 98.38 184 ARG B N 1
ATOM 3393 C CA . ARG B 1 184 ? -5.879 16.188 18.25 1 98.38 184 ARG B CA 1
ATOM 3394 C C . ARG B 1 184 ? -4.738 16.219 17.234 1 98.38 184 ARG B C 1
ATOM 3396 O O . ARG B 1 184 ? -3.566 16.266 17.625 1 98.38 184 ARG B O 1
ATOM 3403 N N . LEU B 1 185 ? -5.055 16.219 16 1 98.5 185 LEU B N 1
ATOM 3404 C CA . LEU B 1 185 ? -4.066 16.266 14.938 1 98.5 185 LEU B CA 1
ATOM 3405 C C . LEU B 1 185 ? -3.199 17.516 15.047 1 98.5 185 LEU B C 1
ATOM 3407 O O . LEU B 1 185 ? -1.971 17.422 14.977 1 98.5 185 LEU B O 1
ATOM 3411 N N . LEU B 1 186 ? -3.82 18.672 15.211 1 98.69 186 LEU B N 1
ATOM 3412 C CA . LEU B 1 186 ? -3.078 19.922 15.242 1 98.69 186 LEU B CA 1
ATOM 3413 C C . LEU B 1 186 ? -2.223 20.016 16.5 1 98.69 186 LEU B C 1
ATOM 3415 O O . LEU B 1 186 ? -1.106 20.547 16.453 1 98.69 186 LEU B O 1
ATOM 3419 N N . ARG B 1 187 ? -2.721 19.531 17.625 1 98.38 187 ARG B N 1
ATOM 3420 C CA . ARG B 1 187 ? -1.912 19.484 18.844 1 98.38 187 ARG B CA 1
ATOM 3421 C C . ARG B 1 187 ? -0.688 18.594 18.641 1 98.38 187 ARG B C 1
ATOM 3423 O O . ARG B 1 187 ? 0.402 18.922 19.125 1 98.38 187 ARG B O 1
ATOM 3430 N N . ASP B 1 188 ? -0.932 17.453 18.031 1 98.12 188 ASP B N 1
ATOM 3431 C CA . ASP B 1 188 ? 0.177 16.547 17.75 1 98.12 188 ASP B CA 1
ATOM 3432 C C . ASP B 1 188 ? 1.25 17.25 16.906 1 98.12 188 ASP B C 1
ATOM 3434 O O . ASP B 1 188 ? 2.443 17.125 17.188 1 98.12 188 ASP B O 1
ATOM 3438 N N . ILE B 1 189 ? 0.82 17.969 15.891 1 98 189 ILE B N 1
ATOM 3439 C CA . ILE B 1 189 ? 1.749 18.688 15.031 1 98 189 ILE B CA 1
ATOM 3440 C C . ILE B 1 189 ? 2.502 19.734 15.852 1 98 189 ILE B C 1
ATOM 3442 O O . ILE B 1 189 ? 3.727 19.844 15.75 1 98 189 ILE B O 1
ATOM 3446 N N . GLU B 1 190 ? 1.799 20.484 16.672 1 97.94 190 GLU B N 1
ATOM 3447 C CA . GLU B 1 190 ? 2.393 21.531 17.516 1 97.94 190 GLU B CA 1
ATOM 3448 C C . GLU B 1 190 ? 3.434 20.938 18.469 1 97.94 190 GLU B C 1
ATOM 3450 O O . GLU B 1 190 ? 4.438 21.594 18.766 1 97.94 190 GLU B O 1
ATOM 3455 N N . ASN B 1 191 ? 3.217 19.688 18.875 1 97.06 191 ASN B N 1
ATOM 3456 C CA . ASN B 1 191 ? 4.078 19.062 19.875 1 97.06 191 ASN B CA 1
ATOM 3457 C C . ASN B 1 191 ? 5.184 18.234 19.219 1 97.06 191 ASN B C 1
ATOM 3459 O O . ASN B 1 191 ? 5.988 17.625 19.906 1 97.06 191 ASN B O 1
ATOM 3463 N N . GLY B 1 192 ? 5.164 18.172 17.953 1 96.12 192 GLY B N 1
ATOM 3464 C CA . GLY B 1 192 ? 6.223 17.484 17.234 1 96.12 192 GLY B CA 1
ATOM 3465 C C . GLY B 1 192 ? 6.047 15.977 17.234 1 96.12 192 GLY B C 1
ATOM 3466 O O . GLY B 1 192 ? 7.031 15.227 17.188 1 96.12 192 GLY B O 1
ATOM 3467 N N . ALA B 1 193 ? 4.758 15.539 17.359 1 95.88 193 ALA B N 1
ATOM 3468 C CA . ALA B 1 193 ? 4.488 14.102 17.297 1 95.88 193 ALA B CA 1
ATOM 3469 C C . ALA B 1 193 ? 4.773 13.547 15.906 1 95.88 193 ALA B C 1
ATOM 3471 O O . ALA B 1 193 ? 4.621 14.25 14.914 1 95.88 193 ALA B O 1
ATOM 3472 N N . ARG B 1 194 ? 5.172 12.258 15.859 1 95.44 194 ARG B N 1
ATOM 3473 C CA . ARG B 1 194 ? 5.473 11.602 14.594 1 95.44 194 ARG B CA 1
ATOM 3474 C C . ARG B 1 194 ? 4.312 10.719 14.148 1 95.44 194 ARG B C 1
ATOM 3476 O O . ARG B 1 194 ? 4.113 10.5 12.945 1 95.44 194 ARG B O 1
ATOM 3483 N N . GLU B 1 195 ? 3.592 10.203 15.086 1 95.81 195 GLU B N 1
ATOM 3484 C CA . GLU B 1 195 ? 2.51 9.25 14.852 1 95.81 195 GLU B CA 1
ATOM 3485 C C . GLU B 1 195 ? 1.468 9.305 15.961 1 95.81 195 GLU B C 1
ATOM 3487 O O . GLU B 1 195 ? 1.804 9.562 17.125 1 95.81 195 GLU B O 1
ATOM 3492 N N . ASP B 1 196 ? 0.256 9.133 15.57 1 97.38 196 ASP B N 1
ATOM 3493 C CA . ASP B 1 196 ? -0.789 9.125 16.594 1 97.38 196 ASP B CA 1
ATOM 3494 C C . ASP B 1 196 ? -1.957 8.234 16.172 1 97.38 196 ASP B C 1
ATOM 3496 O O . ASP B 1 196 ? -2.598 8.484 15.148 1 97.38 196 ASP B O 1
ATOM 3500 N N . PHE B 1 197 ? -2.207 7.191 16.953 1 96.5 197 PHE B N 1
ATOM 3501 C CA . PHE B 1 197 ? -3.428 6.406 16.812 1 96.5 197 PHE B CA 1
ATOM 3502 C C . PHE B 1 197 ? -4.547 6.992 17.656 1 96.5 197 PHE B C 1
ATOM 3504 O O . PHE B 1 197 ? -4.355 7.262 18.844 1 96.5 197 PHE B O 1
ATOM 3511 N N . VAL B 1 198 ? -5.715 7.164 17.047 1 96.5 198 VAL B N 1
ATOM 3512 C CA . VAL B 1 198 ? -6.84 7.738 17.766 1 96.5 198 VAL B CA 1
ATOM 3513 C C . VAL B 1 198 ? -8.047 6.809 17.672 1 96.5 198 VAL B C 1
ATOM 3515 O O . VAL B 1 198 ? -8.664 6.688 16.625 1 96.5 198 VAL B O 1
ATOM 3518 N N . PRO B 1 199 ? -8.484 6.18 18.812 1 95 199 PRO B N 1
ATOM 3519 C CA . PRO B 1 199 ? -7.836 6.203 20.125 1 95 199 PRO B CA 1
ATOM 3520 C C . PRO B 1 199 ? -6.527 5.418 20.156 1 95 199 PRO B C 1
ATOM 3522 O O . PRO B 1 199 ? -6.297 4.566 19.297 1 95 199 PRO B O 1
ATOM 3525 N N . TRP B 1 200 ? -5.699 5.629 21.172 1 94.31 200 TRP B N 1
ATOM 3526 C CA . TRP B 1 200 ? -4.348 5.078 21.266 1 94.31 200 TRP B CA 1
ATOM 3527 C C . TRP B 1 200 ? -4.383 3.559 21.359 1 94.31 200 TRP B C 1
ATOM 3529 O O . TRP B 1 200 ? -3.398 2.887 21.047 1 94.31 200 TRP B O 1
ATOM 3539 N N . ILE B 1 201 ? -5.445 2.994 21.75 1 93.25 201 ILE B N 1
ATOM 3540 C CA . ILE B 1 201 ? -5.555 1.564 22.031 1 93.25 201 ILE B CA 1
ATOM 3541 C C . ILE B 1 201 ? -5.391 0.778 20.734 1 93.25 201 ILE B C 1
ATOM 3543 O O . ILE B 1 201 ? -5.031 -0.402 20.75 1 93.25 201 ILE B O 1
ATOM 3547 N N . PHE B 1 202 ? -5.629 1.446 19.594 1 92.06 202 PHE B N 1
ATOM 3548 C CA . PHE B 1 202 ? -5.566 0.755 18.312 1 92.06 202 PHE B CA 1
ATOM 3549 C C . PHE B 1 202 ? -4.117 0.498 17.906 1 92.06 202 PHE B C 1
ATOM 3551 O O . PHE B 1 202 ? -3.85 -0.343 17.047 1 92.06 202 PHE B O 1
ATOM 3558 N N . LYS B 1 203 ? -3.168 1.214 18.578 1 90.5 203 LYS B N 1
ATOM 3559 C CA . LYS B 1 203 ? -1.763 0.92 18.297 1 90.5 203 LYS B CA 1
ATOM 3560 C C . LYS B 1 203 ? -1.384 -0.467 18.812 1 90.5 203 LYS B C 1
ATOM 3562 O O . LYS B 1 203 ? -0.982 -1.333 18.031 1 90.5 203 LYS B O 1
ATOM 3567 N N . PRO B 1 204 ? -1.637 -0.792 20.156 1 89.25 204 PRO B N 1
ATOM 3568 C CA . PRO B 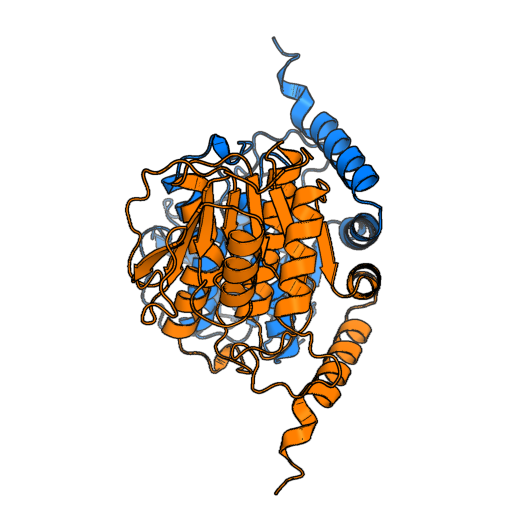1 204 ? -1.304 -2.146 20.594 1 89.25 204 PRO B CA 1
ATOM 3569 C C . PRO B 1 204 ? -2.213 -3.209 19.984 1 89.25 204 PRO B C 1
ATOM 3571 O O . PRO B 1 204 ? -1.783 -4.344 19.766 1 89.25 204 PRO B O 1
ATOM 3574 N N . ILE B 1 205 ? -3.428 -2.879 19.656 1 87.31 205 ILE B N 1
ATOM 3575 C CA . ILE B 1 205 ? -4.328 -3.834 19.016 1 87.31 205 ILE B CA 1
ATOM 3576 C C . ILE B 1 205 ? -3.771 -4.242 17.656 1 87.31 205 ILE B C 1
ATOM 3578 O O . ILE B 1 205 ? -3.785 -5.426 17.297 1 87.31 205 ILE B O 1
ATOM 3582 N N . SER B 1 206 ? -3.299 -3.227 16.891 1 85.31 206 SER B N 1
ATOM 3583 C CA . SER B 1 206 ? -2.75 -3.512 15.57 1 85.31 206 SER B CA 1
ATOM 3584 C C . SER B 1 206 ? -1.503 -4.383 15.664 1 85.31 206 SER B C 1
ATOM 3586 O O . SER B 1 206 ? -1.295 -5.273 14.836 1 85.31 206 SER B O 1
ATOM 3588 N N . ILE B 1 207 ? -0.715 -4.227 16.672 1 83.12 207 ILE B N 1
ATOM 3589 C CA . ILE B 1 207 ? 0.5 -5.004 16.891 1 83.12 207 ILE B CA 1
ATOM 3590 C C . ILE B 1 207 ? 0.137 -6.441 17.266 1 83.12 207 ILE B C 1
ATOM 3592 O O . ILE B 1 207 ? 0.683 -7.387 16.688 1 83.12 207 ILE B O 1
ATOM 3596 N N . VAL B 1 208 ? -0.796 -6.613 18.125 1 83.06 208 VAL B N 1
ATOM 3597 C CA . VAL B 1 208 ? -1.186 -7.93 18.609 1 83.06 208 VAL B CA 1
ATOM 3598 C C . VAL B 1 208 ? -1.854 -8.719 17.484 1 83.06 208 VAL B C 1
ATOM 3600 O O . VAL B 1 208 ? -1.604 -9.914 17.328 1 83.06 208 VAL B O 1
ATOM 3603 N N . SER B 1 209 ? -2.654 -8.047 16.75 1 82.38 209 SER B N 1
ATOM 3604 C CA . SER B 1 209 ? -3.383 -8.711 15.672 1 82.38 209 SER B CA 1
ATOM 3605 C C . SER B 1 209 ? -2.426 -9.32 14.648 1 82.38 209 SER B C 1
ATOM 3607 O O . SER B 1 209 ? -2.703 -10.375 14.086 1 82.38 209 SER B O 1
ATOM 3609 N N . ARG B 1 210 ? -1.341 -8.703 14.406 1 77.31 210 ARG B N 1
ATOM 3610 C CA . ARG B 1 210 ? -0.365 -9.18 13.43 1 77.31 210 ARG B CA 1
ATOM 3611 C C . ARG B 1 210 ? 0.331 -10.445 13.922 1 77.31 210 ARG B C 1
ATOM 3613 O O . ARG B 1 210 ? 0.799 -11.25 13.125 1 77.31 210 ARG B O 1
ATOM 3620 N N . GLY B 1 211 ? 0.377 -10.57 15.219 1 79 211 GLY B N 1
ATOM 3621 C CA . GLY B 1 211 ? 1.08 -11.695 15.812 1 79 211 GLY B CA 1
ATOM 3622 C C . GLY B 1 211 ? 0.21 -12.93 15.961 1 79 211 GLY B C 1
ATOM 3623 O O . GLY B 1 211 ? 0.718 -14.031 16.172 1 79 211 GLY B O 1
ATOM 3624 N N . ILE B 1 212 ? -1.034 -12.727 15.797 1 82.44 212 ILE B N 1
ATOM 3625 C CA . ILE B 1 212 ? -1.957 -13.844 15.961 1 82.44 212 ILE B CA 1
ATOM 3626 C C . ILE B 1 212 ? -2.006 -14.672 14.68 1 82.44 212 ILE B C 1
ATOM 3628 O O . ILE B 1 212 ? -1.928 -14.117 13.578 1 82.44 212 ILE B O 1
ATOM 3632 N N . PRO B 1 213 ? -2.1 -15.977 14.859 1 78.56 213 PRO B N 1
ATOM 3633 C CA . PRO B 1 213 ? -2.197 -16.828 13.672 1 78.56 213 PRO B CA 1
ATOM 3634 C C . PRO B 1 213 ? -3.32 -16.406 12.727 1 78.56 213 PRO B C 1
ATOM 3636 O O . PRO B 1 213 ? -4.316 -15.828 13.172 1 78.56 213 PRO B O 1
ATOM 3639 N N . MET B 1 214 ? -3.092 -16.656 11.516 1 79.62 214 MET B N 1
ATOM 3640 C CA . MET B 1 214 ? -3.977 -16.203 10.445 1 79.62 214 MET B CA 1
ATOM 3641 C C . MET B 1 214 ? -5.422 -16.594 10.734 1 79.62 214 MET B C 1
ATOM 3643 O O . MET B 1 214 ? -6.336 -15.781 10.539 1 79.62 214 MET B O 1
ATOM 3647 N N . PHE B 1 215 ? -5.637 -17.828 11.18 1 82.19 215 PHE B N 1
ATOM 3648 C CA . PHE B 1 215 ? -7 -18.297 11.406 1 82.19 215 PHE B CA 1
ATOM 3649 C C . PHE B 1 215 ? -7.684 -17.469 12.492 1 82.19 215 PHE B C 1
ATOM 3651 O O . PHE B 1 215 ? -8.891 -17.219 12.422 1 82.19 215 PHE B O 1
ATOM 3658 N N . LEU B 1 216 ? -6.922 -17.062 13.531 1 81.62 216 LEU B N 1
ATOM 3659 C CA . LEU B 1 216 ? -7.477 -16.219 14.586 1 81.62 216 LEU B CA 1
ATOM 3660 C C . LEU B 1 216 ? -7.727 -14.805 14.086 1 81.62 216 LEU B C 1
ATOM 3662 O O . LEU B 1 216 ? -8.719 -14.172 14.461 1 81.62 216 LEU B O 1
ATOM 3666 N N . GLN B 1 217 ? -6.812 -14.359 13.203 1 82.81 217 GLN B N 1
ATOM 3667 C CA . GLN B 1 217 ? -7.023 -13.062 12.57 1 82.81 217 GLN B CA 1
ATOM 3668 C C . GLN B 1 217 ? -8.32 -13.039 11.766 1 82.81 217 GLN B C 1
ATOM 3670 O O . GLN B 1 217 ? -9.094 -12.086 11.844 1 82.81 217 GLN B O 1
ATOM 3675 N N . ASP B 1 218 ? -8.5 -14.109 11.078 1 84.81 218 ASP B N 1
ATOM 3676 C CA . ASP B 1 218 ? -9.688 -14.211 10.242 1 84.81 218 ASP B CA 1
ATOM 3677 C C . ASP B 1 218 ? -10.953 -14.266 11.094 1 84.81 218 ASP B C 1
ATOM 3679 O O . ASP B 1 218 ? -11.969 -13.648 10.75 1 84.81 218 ASP B O 1
ATOM 3683 N N . ALA B 1 219 ? -10.875 -14.961 12.211 1 83.81 219 ALA B N 1
ATOM 3684 C CA . ALA B 1 219 ? -12.016 -15.047 13.133 1 83.81 219 ALA B CA 1
ATOM 3685 C C . ALA B 1 219 ? -12.336 -13.68 13.727 1 83.81 219 ALA B C 1
ATOM 3687 O O . ALA B 1 219 ? -13.508 -13.297 13.805 1 83.81 219 ALA B O 1
ATOM 3688 N N . LEU B 1 220 ? -11.328 -13.008 14.07 1 80.75 220 LEU B N 1
ATOM 3689 C CA . LEU B 1 220 ? -11.508 -11.68 14.656 1 80.75 220 LEU B CA 1
ATOM 3690 C C . LEU B 1 220 ? -12.117 -10.719 13.641 1 80.75 220 LEU B C 1
ATOM 3692 O O . LEU B 1 220 ? -13.008 -9.93 13.977 1 80.75 220 LEU B O 1
ATOM 3696 N N . THR B 1 221 ? -11.695 -10.812 12.469 1 84.06 221 THR B N 1
ATOM 3697 C CA . THR B 1 221 ? -12.203 -9.945 11.406 1 84.06 221 THR B CA 1
ATOM 3698 C C . THR B 1 221 ? -13.672 -10.242 11.125 1 84.06 221 THR B C 1
ATOM 3700 O O . THR B 1 221 ? -14.461 -9.328 10.875 1 84.06 221 THR B O 1
ATOM 3703 N N . ARG B 1 222 ? -14.016 -11.484 11.141 1 80.62 222 ARG B N 1
ATOM 3704 C CA . ARG B 1 222 ? -15.414 -11.875 10.953 1 80.62 222 ARG B CA 1
ATOM 3705 C C . ARG B 1 222 ? -16.297 -11.312 12.055 1 80.62 222 ARG B C 1
ATOM 3707 O O . ARG B 1 222 ? -17.406 -10.844 11.797 1 80.62 222 ARG B O 1
ATOM 3714 N N . LEU B 1 223 ? -15.766 -11.367 13.258 1 77.62 223 LEU B N 1
ATOM 3715 C CA . LEU B 1 223 ? -16.5 -10.836 14.398 1 77.62 223 LEU B CA 1
ATOM 3716 C C . LEU B 1 223 ? -16.688 -9.328 14.273 1 77.62 223 LEU B C 1
ATOM 3718 O O . LEU B 1 223 ? -17.781 -8.812 14.547 1 77.62 223 LEU B O 1
ATOM 3722 N N . THR B 1 224 ? -15.656 -8.688 13.922 1 76.88 224 THR B N 1
ATOM 3723 C CA . THR B 1 224 ? -15.711 -7.238 13.75 1 76.88 224 THR B CA 1
ATOM 3724 C C . THR B 1 224 ? -16.719 -6.863 12.68 1 76.88 224 THR B C 1
ATOM 3726 O O . THR B 1 224 ? -17.5 -5.918 12.852 1 76.88 224 THR B O 1
ATOM 3729 N N . ARG B 1 225 ? -16.766 -7.598 11.695 1 75.19 225 ARG B N 1
ATOM 3730 C CA . ARG B 1 225 ? -17.703 -7.348 10.609 1 75.19 225 ARG B CA 1
ATOM 3731 C C . ARG B 1 225 ? -19.141 -7.535 11.07 1 75.19 225 ARG B C 1
ATOM 3733 O O . ARG B 1 225 ? -20.031 -6.766 10.695 1 75.19 225 ARG B O 1
ATOM 3740 N N . ARG B 1 226 ? -19.359 -8.539 11.773 1 72.06 226 ARG B N 1
ATOM 3741 C CA . ARG B 1 226 ? -20.688 -8.82 12.289 1 72.06 226 ARG B CA 1
ATOM 3742 C C . ARG B 1 226 ? -21.172 -7.691 13.195 1 72.06 226 ARG B C 1
ATOM 3744 O O . ARG B 1 226 ? -22.328 -7.289 13.133 1 72.06 226 ARG B O 1
ATOM 3751 N N . VAL B 1 227 ? -20.297 -7.238 13.945 1 65.56 227 VAL B N 1
ATOM 3752 C CA . VAL B 1 227 ? -20.641 -6.215 14.93 1 65.56 227 VAL B CA 1
ATOM 3753 C C . VAL B 1 227 ? -20.859 -4.879 14.219 1 65.56 227 V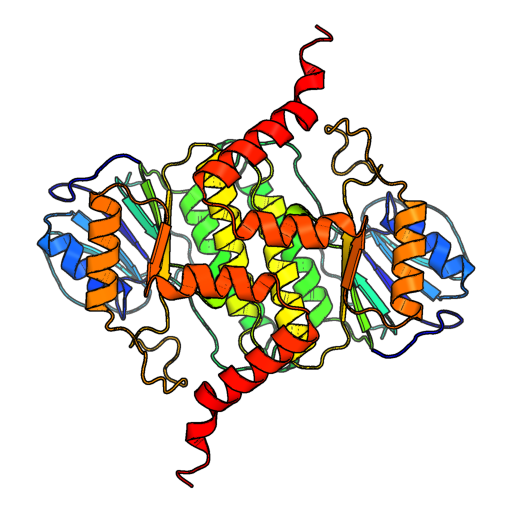AL B C 1
ATOM 3755 O O . VAL B 1 227 ? -21.797 -4.145 14.547 1 65.56 227 VAL B O 1
ATOM 3758 N N . PHE B 1 228 ? -20.062 -4.672 13.219 1 68.25 228 PHE B N 1
ATOM 3759 C CA . PHE B 1 228 ? -20.078 -3.348 12.609 1 68.25 228 PHE B CA 1
ATOM 3760 C C . PHE B 1 228 ? -21.078 -3.289 11.469 1 68.25 228 PHE B C 1
ATOM 3762 O O . PHE B 1 228 ? -21.609 -2.219 11.148 1 68.25 228 PHE B O 1
ATOM 3769 N N . TYR B 1 229 ? -21.453 -4.395 10.828 1 63.34 229 TYR B N 1
ATOM 3770 C CA . TYR B 1 229 ? -22.375 -4.391 9.703 1 63.34 229 TYR B CA 1
ATOM 3771 C C . TYR B 1 229 ? -23.719 -5.008 10.086 1 63.34 229 TYR B C 1
ATOM 3773 O O . TYR B 1 229 ? -24.688 -4.898 9.344 1 63.34 229 TYR B O 1
ATOM 3781 N N . SER B 1 230 ? -23.938 -5.824 11.023 1 52.84 230 SER B N 1
ATOM 3782 C CA . SER B 1 230 ? -25.188 -6.473 11.414 1 52.84 230 SER B CA 1
ATOM 3783 C C . SER B 1 230 ? -26.281 -5.449 11.68 1 52.84 230 SER B C 1
ATOM 3785 O O . SER B 1 230 ? -27.469 -5.762 11.578 1 52.84 230 SER B O 1
ATOM 3787 N N . SER B 1 231 ? -26.094 -4.312 11.953 1 45.56 231 SER B N 1
ATOM 3788 C CA . SER B 1 231 ? -27.281 -3.58 12.359 1 45.56 231 SER B CA 1
ATOM 3789 C C . SER B 1 231 ? -28.203 -3.322 11.18 1 45.56 231 SER B C 1
ATOM 3791 O O . SER B 1 231 ? -29.266 -2.709 11.328 1 45.56 231 SER B O 1
ATOM 3793 N N . GLU B 1 232 ? -27.984 -3.494 9.945 1 39.44 232 GLU B N 1
ATOM 3794 C CA . GLU B 1 232 ? -29.047 -3.156 8.992 1 39.44 232 GLU B CA 1
ATOM 3795 C C . GLU B 1 232 ? -30.141 -4.223 8.977 1 39.44 232 GLU B C 1
ATOM 3797 O O . GLU B 1 232 ? -31.25 -3.965 8.516 1 39.44 232 GLU B O 1
ATOM 3802 N N . LYS B 1 233 ? -30.062 -5.527 9.109 1 39.47 233 LYS B N 1
ATOM 3803 C CA . LYS B 1 233 ? -31.234 -6.371 8.859 1 39.47 233 LYS B CA 1
ATOM 3804 C C . LYS B 1 233 ? -32.344 -6.074 9.852 1 39.47 233 LYS B C 1
ATOM 3806 O O . LYS B 1 233 ? -33.438 -6.637 9.758 1 39.47 233 LYS B O 1
ATOM 3811 N N . LYS B 1 234 ? -32.125 -5.703 10.984 1 36.28 234 LYS B N 1
ATOM 3812 C CA . LYS B 1 234 ? -33.312 -5.77 11.852 1 36.28 234 LYS B CA 1
ATOM 3813 C C . LYS B 1 234 ? -34.344 -4.695 11.484 1 36.28 234 LYS B C 1
ATOM 3815 O O . LYS B 1 234 ? -35.406 -4.605 12.102 1 36.28 234 LYS B O 1
ATOM 3820 N N . ASN B 1 235 ? -33.875 -3.645 10.867 1 30.23 235 ASN B N 1
ATOM 3821 C CA . ASN B 1 235 ? -35.031 -2.777 10.703 1 30.23 235 ASN B CA 1
ATOM 3822 C C . ASN B 1 235 ? -35.875 -3.207 9.516 1 30.23 235 ASN B C 1
ATOM 3824 O O . ASN B 1 235 ? -36.312 -2.371 8.711 1 30.23 235 ASN B O 1
ATOM 3828 N N . GLU B 1 236 ? -35.594 -4.418 8.844 1 27.12 236 GLU B N 1
ATOM 3829 C CA . GLU B 1 236 ? -36.906 -4.801 8.281 1 27.12 236 GLU B CA 1
ATOM 3830 C C . GLU B 1 236 ? -37.75 -5.539 9.305 1 27.12 236 GLU B C 1
ATOM 3832 O O . GLU B 1 236 ? -37.219 -6.332 10.102 1 27.12 236 GLU B O 1
#

Radius of gyration: 22.63 Å; Cα contacts (8 Å, |Δi|>4): 916; chains: 2; bounding box: 75×67×49 Å

Sequence (472 aa):
MAKINFAGTTVCVTGGSKGLGLEITKELIKRGSYVHVFGRSPRPFVHENMEYHQVDLLNERPNITIPFDVVISNLGTSVGNKKFDDMEYAEVMDMLRLNVELHLWLLKNTRYKKFVFVNSVLSQQGLPGYSMYCASKSFIHTLNQSLRREGKDTMIIYPYKINTSLFSEVKDFWTLDANYVAVRLLRDIENGAREDFVPWIFKPISIVSRGIPMFLQDALTRLTRRVFYSSEKKNEMAKINFAGTTVCVTGGSKGLGLEITKELIKRGSYVHVFGRSPRPFVHENMEYHQVDLLNERPNITIPFDVVISNLGTSVGNKKFDDMEYAEVMDMLRLNVELHLWLLKNTRYKKFVFVNSVLSQQGLPGYSMYCASKSFIHTLNQSLRREGKDTMIIYPYKINTSLFSEVKDFWTLDANYVAVRLLRDIENGAREDFVPWIFKPISIVSRGIPMFLQDALTRLTRRVFYSSEKKNE

Secondary structure (DSSP, 8-state):
------TT-EEEEES-SSHHHHHHHHHHHHTT-EEEEEESSPP----TTEEEEE--TTT------S-EEEEEE-------S--GGGS-HHHHHHHHIIIIIHHHHHHHHS-EEEEEEE--GGGSS--TT-HHHHHHHHHHHHHHHHHHHTT--EEEEEE--BSSGGGTT---TTPBPHHHHHHHHHHHHHTT-SEEEESTTHHHHHHHHHHS-HHHHHHHHHHHHHHHHGGGGGG-/------TT-EEEEES-SSHHHHHHHHHHHHTT-EEEEEESSPP----TTEEEEE--TTT------S-EEEEEE-------S--GGGS-HHHHHHHHIIIIIHHHHHHHHS-EEEEEEE--GGGSS--TT-HHHHHHHHHHHHHHHHHHHTT--EEEEEE--BSSSTTTT---TTPBPHHHHHHHHHHHHHTT-SEEEESTTHHHHHHHHHHS-HHHHHHHHHHHHHHHHGGGGGG-